Protein 9BGY (pdb70)

Sequence (389 aa):
MSLYHKILIGFVLGVIVGLIFGDKAEFIKPLGDIFLRLLKMIVVPLVFSTIVTGIASMGDVKKLGRIGAKTLIYYMITTTLAVTIGLILANIFKPGKGLSLGEIHEVAHPNAPSFTETLLNMIPTNPFEAMAEGNMLQIIVFAIFFGIALALMGEKAEPVKKFFDSASEVMFKITDIVMKFAPYGVFALMAWTVGKYGLDVLAPLGKLILTVYLGCIIHILIVYTLLLRFLCKINPLRFFKKIKEAMLVAFSTCSSAATLPVTMRVAEELGVPESIASFTLPLGATINMDGTALYQGVAAIFVAQAYGVELTLGQQLTIVLTAVLASIGTAGVPGAGLVMLTMVLTSVGLPLEGIALIAGIDRILDMARTTVNVTGDLVATAIVARTEN

Solvent-accessible surface area: 17188 Å² total; per-residue (Å²): 152,61,52,43,93,91,0,74,75,5,35,70,87,0,37,76,41,1,111,121,111,21,107,161,2,76,145,37,58,76,60,1,44,88,0,34,176,55,0,96,114,0,10,27,54,0,3,18,6,2,1,0,13,4,1,12,86,33,47,60,55,166,60,13,41,122,0,12,53,60,0,89,95,16,5,125,86,0,24,82,67,0,8,62,22,0,15,86,10,0,57,117,66,78,3,0,150,66,54,86,77,30,130,120,117,175,30,70,129,12,92,39,58,59,106,80,86,21,74,108,87,50,103,21,138,62,33,158,90,2,57,93,127,27,66,34,14,31,1,2,25,59,0,35,136,56,0,51,41,5,14,118,118,27,141,180,0,46,91,50,46,129,142,35,72,63,26,5,108,80,22,40,120,50,5,61,106,13,6,154,53,0,16,125,0,0,49,0,3,8,0,36,4,30,9,85,29,22,140,122,80,26,72,96,10,30,106,1,22,90,1,3,62,57,0,6,88,52,0,12,92,83,6,0,29,86,27,0,112,115,94,9,125,65,78,19,120,139,3,34,120,87,0,82,21,0,46,25,1,0,49,0,2,16,20,17,24,0,0,3,1,0,4,15,68,1,0,126,102,49,59,19,47,114,24,1,7,4,7,0,1,1,14,1,10,6,31,6,4,0,0,3,0,1,2,0,0,0,0,0,4,1,0,2,28,1,6,34,13,140,21,83,133,39,63,19,62,35,3,0,77,44,0,10,51,8,0,43,22,61,23,37,87,100,21,14,3,24,98,38,0,29,64,0,1,60,35,4,57,9,64,89,122,0,4,61,63,0,46,45,6,21,30,24,0,16,3,6,19,6,14,0,15,1,0,0,4,1,0,0,2,14,11,2,5,109,73,39,135

Structure (mmCIF, N/CA/C/O backbone):
data_9BGY
#
_entry.id   9BGY
#
_cell.length_a   1.00
_cell.length_b   1.00
_cell.length_c   1.00
_cell.angle_alpha   90.00
_cell.angle_beta   90.00
_cell.angle_gamma   90.00
#
_symmetry.space_group_name_H-M   'P 1'
#
loop_
_atom_site.group_PDB
_atom_site.id
_atom_site.type_symbol
_atom_site.label_atom_id
_atom_site.label_alt_id
_atom_site.label_comp_id
_atom_site.label_asym_id
_atom_site.label_entity_id
_atom_site.label_seq_id
_atom_site.pdbx_PDB_ins_code
_atom_site.Cartn_x
_atom_site.Cartn_y
_atom_site.Cartn_z
_atom_site.occupancy
_atom_site.B_iso_or_equiv
_atom_site.auth_seq_id
_atom_site.auth_comp_id
_atom_site.auth_asym_id
_atom_site.auth_atom_id
_atom_site.pdbx_PDB_model_num
ATOM 1 N N . MET A 1 1 ? 123.443 176.737 133.727 1.00 116.90 1 MET A N 1
ATOM 2 C CA . MET A 1 1 ? 124.152 177.391 134.863 1.00 115.14 1 MET A CA 1
ATOM 3 C C . MET A 1 1 ? 125.462 176.665 135.149 1.00 116.97 1 MET A C 1
ATOM 4 O O . MET A 1 1 ? 125.484 175.446 135.315 1.00 117.58 1 MET A O 1
ATOM 9 N N . SER A 1 2 ? 126.553 177.423 135.207 1.00 106.20 2 SER A N 1
ATOM 10 C CA . SER A 1 2 ? 127.870 176.834 135.382 1.00 100.47 2 SER A CA 1
ATOM 11 C C . SER A 1 2 ? 127.998 176.194 136.761 1.00 102.03 2 SER A C 1
ATOM 12 O O . SER A 1 2 ? 127.298 176.551 137.712 1.00 104.41 2 SER A O 1
ATOM 15 N N . LEU A 1 3 ? 128.914 175.228 136.858 1.00 96.63 3 LEU A N 1
ATOM 16 C CA . LEU A 1 3 ? 129.137 174.550 138.130 1.00 98.37 3 LEU A CA 1
ATOM 17 C C . LEU A 1 3 ? 129.542 175.531 139.219 1.00 93.81 3 LEU A C 1
ATOM 18 O O . LEU A 1 3 ? 129.178 175.348 140.386 1.00 96.26 3 LEU A O 1
ATOM 23 N N . TYR A 1 4 ? 130.294 176.573 138.864 1.00 90.09 4 TYR A N 1
ATOM 24 C CA . TYR A 1 4 ? 130.691 177.559 139.861 1.00 90.20 4 TYR A CA 1
ATOM 25 C C . TYR A 1 4 ? 129.476 178.229 140.481 1.00 93.43 4 TYR A C 1
ATOM 26 O O . TYR A 1 4 ? 129.427 178.441 141.697 1.00 101.93 4 TYR A O 1
ATOM 35 N N . HIS A 1 5 ? 128.484 178.577 139.661 1.00 91.09 5 HIS A N 1
ATOM 36 C CA . HIS A 1 5 ? 127.292 179.227 140.191 1.00 93.08 5 HIS A CA 1
ATOM 37 C C . HIS A 1 5 ? 126.480 178.273 141.057 1.00 95.64 5 HIS A C 1
ATOM 38 O O . HIS A 1 5 ? 125.904 178.685 142.068 1.00 94.91 5 HIS A O 1
ATOM 45 N N . LYS A 1 6 ? 126.423 176.993 140.683 1.00 97.53 6 LYS A N 1
ATOM 46 C CA . LYS A 1 6 ? 125.755 176.016 141.536 1.00 94.80 6 LYS A CA 1
ATOM 47 C C . LYS A 1 6 ? 126.451 175.907 142.886 1.00 92.00 6 LYS A C 1
ATOM 48 O O . LYS A 1 6 ? 125.793 175.855 143.933 1.00 98.16 6 LYS A O 1
ATOM 54 N N . ILE A 1 7 ? 127.785 175.875 142.883 1.00 85.57 7 ILE A N 1
ATOM 55 C CA . ILE A 1 7 ? 128.527 175.794 144.138 1.00 85.53 7 ILE A CA 1
ATOM 56 C C . ILE A 1 7 ? 128.298 177.046 144.970 1.00 86.12 7 ILE A C 1
ATOM 57 O O . ILE A 1 7 ? 128.168 176.976 146.195 1.00 92.41 7 ILE A O 1
ATOM 62 N N . LEU A 1 8 ? 128.259 178.212 144.325 1.00 76.44 8 LEU A N 1
ATOM 63 C CA . LEU A 1 8 ? 128.015 179.452 145.056 1.00 75.74 8 LEU A CA 1
ATOM 64 C C . LEU A 1 8 ? 126.618 179.470 145.665 1.00 83.23 8 LEU A C 1
ATOM 65 O O . LEU A 1 8 ? 126.434 179.918 146.804 1.00 88.50 8 LEU A O 1
ATOM 70 N N . ILE A 1 9 ? 125.619 179.001 144.916 1.00 80.15 9 ILE A N 1
ATOM 71 C CA . ILE A 1 9 ? 124.261 178.933 145.445 1.00 72.71 9 ILE A CA 1
ATOM 72 C C . ILE A 1 9 ? 124.216 178.002 146.646 1.00 76.55 9 ILE A C 1
ATOM 73 O O . ILE A 1 9 ? 123.624 178.322 147.683 1.00 88.36 9 ILE A O 1
ATOM 78 N N . GLY A 1 10 ? 124.835 176.828 146.521 1.00 79.08 10 GLY A N 1
ATOM 79 C CA . GLY A 1 10 ? 124.889 175.918 147.651 1.00 76.70 10 GLY A CA 1
ATOM 80 C C . GLY A 1 10 ? 125.580 176.536 148.849 1.00 81.54 10 GLY A C 1
ATOM 81 O O . GLY A 1 10 ? 125.127 176.391 149.983 1.00 88.31 10 GLY A O 1
ATOM 82 N N . PHE A 1 11 ? 126.678 177.251 148.608 1.00 81.97 11 PHE A N 1
ATOM 83 C CA . PHE A 1 11 ? 127.422 177.887 149.688 1.00 78.25 11 PHE A CA 1
ATOM 84 C C . PHE A 1 11 ? 126.555 178.894 150.430 1.00 80.11 11 PHE A C 1
ATOM 85 O O . PHE A 1 11 ? 126.460 178.864 151.663 1.00 87.16 11 PHE A O 1
ATOM 93 N N . VAL A 1 12 ? 125.905 179.794 149.691 1.00 82.22 12 VAL A N 1
ATOM 94 C CA . VAL A 1 12 ? 125.128 180.844 150.341 1.00 83.01 12 VAL A CA 1
ATOM 95 C C . VAL A 1 12 ? 123.905 180.255 151.036 1.00 82.62 12 VAL A C 1
ATOM 96 O O . VAL A 1 12 ? 123.548 180.670 152.147 1.00 91.67 12 VAL A O 1
ATOM 100 N N . LEU A 1 13 ? 123.246 179.277 150.408 1.00 78.89 13 LEU A N 1
ATOM 101 C CA . LEU A 1 13 ? 122.095 178.649 151.048 1.00 80.51 13 LEU A CA 1
ATOM 102 C C . LEU A 1 13 ? 122.507 177.916 152.316 1.00 87.47 13 LEU A C 1
ATOM 103 O O . LEU A 1 13 ? 121.795 177.961 153.325 1.00 94.23 13 LEU A O 1
ATOM 108 N N . GLY A 1 14 ? 123.648 177.228 152.286 1.00 83.47 14 GLY A N 1
ATOM 109 C CA . GLY A 1 14 ? 124.128 176.567 153.484 1.00 82.47 14 GLY A CA 1
ATOM 110 C C . GLY A 1 14 ? 124.452 177.548 154.589 1.00 83.19 14 GLY A C 1
ATOM 111 O O . GLY A 1 14 ? 124.149 177.303 155.757 1.00 89.93 14 GLY A O 1
ATOM 112 N N . VAL A 1 15 ? 125.072 178.676 154.239 1.00 84.30 15 VAL A N 1
ATOM 113 C CA . VAL A 1 15 ? 125.365 179.691 155.246 1.00 80.51 15 VAL A CA 1
ATOM 114 C C . VAL A 1 15 ? 124.073 180.205 155.866 1.00 84.66 15 VAL A C 1
ATOM 115 O O . VAL A 1 15 ? 123.971 180.359 157.090 1.00 88.65 15 VAL A O 1
ATOM 119 N N . ILE A 1 16 ? 123.066 180.478 155.035 1.00 89.59 16 ILE A N 1
ATOM 120 C CA . ILE A 1 16 ? 121.795 180.981 155.551 1.00 84.12 16 ILE A CA 1
ATOM 121 C C . ILE A 1 16 ? 121.142 179.949 156.463 1.00 88.86 16 ILE A C 1
ATOM 122 O O . ILE A 1 16 ? 120.624 180.283 157.537 1.00 96.88 16 ILE A O 1
ATOM 127 N N . VAL A 1 17 ? 121.140 178.683 156.045 1.00 81.68 17 VAL A N 1
ATOM 128 C CA . VAL A 1 17 ? 120.510 177.640 156.846 1.00 84.04 17 VAL A CA 1
ATOM 129 C C . VAL A 1 17 ? 121.242 177.473 158.170 1.00 84.25 17 VAL A C 1
ATOM 130 O O . VAL A 1 17 ? 120.619 177.257 159.215 1.00 90.47 17 VAL A O 1
ATOM 134 N N . GLY A 1 18 ? 122.572 177.551 158.150 1.00 86.19 18 GLY A N 1
ATOM 135 C CA . GLY A 1 18 ? 123.321 177.476 159.391 1.00 89.81 18 GLY A CA 1
ATOM 136 C C . GLY A 1 18 ? 123.020 178.639 160.314 1.00 91.75 18 GLY A C 1
ATOM 137 O O . GLY A 1 18 ? 122.901 178.467 161.529 1.00 97.21 18 GLY A O 1
ATOM 138 N N . LEU A 1 19 ? 122.894 179.842 159.751 1.00 88.00 19 LEU A N 1
ATOM 139 C CA . LEU A 1 19 ? 122.548 181.000 160.567 1.00 87.56 19 LEU A CA 1
ATOM 140 C C . LEU A 1 19 ? 121.176 180.832 161.204 1.00 90.36 19 LEU A C 1
ATOM 141 O O . LEU A 1 19 ? 120.989 181.146 162.385 1.00 92.74 19 LEU A O 1
ATOM 146 N N . ILE A 1 20 ? 120.203 180.335 160.441 1.00 89.33 20 ILE A N 1
ATOM 147 C CA . ILE A 1 20 ? 118.839 180.243 160.957 1.00 90.68 20 ILE A CA 1
ATOM 148 C C . ILE A 1 20 ? 118.719 179.094 161.952 1.00 93.92 20 ILE A C 1
ATOM 149 O O . ILE A 1 20 ? 118.406 179.302 163.130 1.00 97.17 20 ILE A O 1
ATOM 154 N N . PHE A 1 21 ? 118.969 177.868 161.498 1.00 102.60 21 PHE A N 1
ATOM 155 C CA . PHE A 1 21 ? 118.726 176.683 162.312 1.00 105.16 21 PHE A CA 1
ATOM 156 C C . PHE A 1 21 ? 119.787 176.454 163.379 1.00 106.13 21 PHE A C 1
ATOM 157 O O . PHE A 1 21 ? 119.538 175.699 164.326 1.00 103.20 21 PHE A O 1
ATOM 165 N N . GLY A 1 22 ? 120.952 177.078 163.253 1.00 109.65 22 GLY A N 1
ATOM 166 C CA . GLY A 1 22 ? 121.958 176.957 164.295 1.00 108.54 22 GLY A CA 1
ATOM 167 C C . GLY A 1 22 ? 122.369 175.516 164.521 1.00 110.89 22 GLY A C 1
ATOM 168 O O . GLY A 1 22 ? 122.645 174.766 163.578 1.00 114.53 22 GLY A O 1
ATOM 169 N N . ASP A 1 23 ? 122.405 175.117 165.795 1.00 118.19 23 ASP A N 1
ATOM 170 C CA . ASP A 1 23 ? 122.934 173.805 166.152 1.00 119.60 23 ASP A CA 1
ATOM 171 C C . ASP A 1 23 ? 122.134 172.674 165.520 1.00 119.46 23 ASP A C 1
ATOM 172 O O . ASP A 1 23 ? 122.660 171.570 165.341 1.00 116.76 23 ASP A O 1
ATOM 177 N N . LYS A 1 24 ? 120.870 172.921 165.175 1.00 117.87 24 LYS A N 1
ATOM 178 C CA . LYS A 1 24 ? 120.040 171.874 164.592 1.00 118.67 24 LYS A CA 1
ATOM 179 C C . LYS A 1 24 ? 120.517 171.449 163.211 1.00 119.22 24 LYS A C 1
ATOM 180 O O . LYS A 1 24 ? 120.043 170.430 162.699 1.00 121.53 24 LYS A O 1
ATOM 186 N N . ALA A 1 25 ? 121.436 172.198 162.599 1.00 107.43 25 ALA A N 1
ATOM 187 C CA . ALA A 1 25 ? 121.982 171.827 161.300 1.00 105.22 25 ALA A CA 1
ATOM 188 C C . ALA A 1 25 ? 122.948 170.653 161.382 1.00 102.02 25 ALA A C 1
ATOM 189 O O . ALA A 1 25 ? 123.383 170.160 160.337 1.00 101.40 25 ALA A O 1
ATOM 191 N N . GLU A 1 26 ? 123.297 170.199 162.588 1.00 102.82 26 GLU A N 1
ATOM 192 C CA . GLU A 1 26 ? 124.221 169.078 162.718 1.00 103.65 26 GLU A CA 1
ATOM 193 C C . GLU A 1 26 ? 123.712 167.842 161.988 1.00 104.92 26 GLU A C 1
ATOM 194 O O . GLU A 1 26 ? 124.512 167.014 161.539 1.00 102.02 26 GLU A O 1
ATOM 200 N N . PHE A 1 27 ? 122.392 167.694 161.860 1.00 101.30 27 PHE A N 1
ATOM 201 C CA . PHE A 1 27 ? 121.842 166.505 161.221 1.00 97.91 27 PHE A CA 1
ATOM 202 C C . PHE A 1 27 ? 122.203 166.426 159.744 1.00 95.08 27 PHE A C 1
ATOM 203 O O . PHE A 1 27 ? 122.121 165.342 159.159 1.00 97.37 27 PHE A O 1
ATOM 211 N N . ILE A 1 28 ? 122.593 167.547 159.124 1.00 89.64 28 ILE A N 1
ATOM 212 C CA . ILE A 1 28 ? 122.957 167.547 157.711 1.00 90.99 28 ILE A CA 1
ATOM 213 C C . ILE A 1 28 ? 124.442 167.300 157.494 1.00 94.86 28 ILE A C 1
ATOM 214 O O . ILE A 1 28 ? 124.885 167.228 156.340 1.00 93.81 28 ILE A O 1
ATOM 219 N N . LYS A 1 29 ? 125.226 167.171 158.562 1.00 94.85 29 LYS A N 1
ATOM 220 C CA . LYS A 1 29 ? 126.656 166.934 158.397 1.00 81.88 29 LYS A CA 1
ATOM 221 C C . LYS A 1 29 ? 126.958 165.715 157.538 1.00 81.99 29 LYS A C 1
ATOM 222 O O . LYS A 1 29 ? 127.860 165.806 156.688 1.00 93.13 29 LYS A O 1
ATOM 228 N N . PRO A 1 30 ? 126.277 164.576 157.690 1.00 79.47 30 PRO A N 1
ATOM 229 C CA . PRO A 1 30 ? 126.651 163.399 156.891 1.00 80.42 30 PRO A CA 1
ATOM 230 C C . PRO A 1 30 ? 126.662 163.664 155.398 1.00 87.79 30 PRO A C 1
ATOM 231 O O . PRO A 1 30 ? 127.495 163.092 154.684 1.00 92.30 30 PRO A O 1
ATOM 235 N N . LEU A 1 31 ? 125.762 164.513 154.901 1.00 85.89 31 LEU A N 1
ATOM 236 C CA . LEU A 1 31 ? 125.751 164.829 153.479 1.00 80.33 31 LEU A CA 1
ATOM 237 C C . LEU A 1 31 ? 127.028 165.529 153.038 1.00 81.71 31 LEU A C 1
ATOM 238 O O . LEU A 1 31 ? 127.394 165.439 151.862 1.00 84.74 31 LEU A O 1
ATOM 243 N N . GLY A 1 32 ? 127.710 166.221 153.945 1.00 80.09 32 GLY A N 1
ATOM 244 C CA . GLY A 1 32 ? 128.965 166.867 153.617 1.00 71.41 32 GLY A CA 1
ATOM 245 C C . GLY A 1 32 ? 130.146 165.945 153.828 1.00 78.85 32 GLY A C 1
ATOM 246 O O . GLY A 1 32 ? 131.113 165.965 153.060 1.00 88.70 32 GLY A O 1
ATOM 247 N N . ASP A 1 33 ? 130.076 165.127 154.880 1.00 82.01 33 ASP A N 1
ATOM 248 C CA . ASP A 1 33 ? 131.115 164.130 155.100 1.00 74.96 33 ASP A CA 1
ATOM 249 C C . ASP A 1 33 ? 131.216 163.184 153.913 1.00 81.60 33 ASP A C 1
ATOM 250 O O . ASP A 1 33 ? 132.311 162.736 153.560 1.00 87.34 33 ASP A O 1
ATOM 255 N N . ILE A 1 34 ? 130.084 162.872 153.279 1.00 75.39 34 ILE A N 1
ATOM 256 C CA . ILE A 1 34 ? 130.115 162.039 152.081 1.00 74.41 34 ILE A CA 1
ATOM 257 C C . ILE A 1 34 ? 130.898 162.736 150.977 1.00 75.65 34 ILE A C 1
ATOM 258 O O . ILE A 1 34 ? 131.710 162.114 150.281 1.00 87.73 34 ILE A O 1
ATOM 263 N N . PHE A 1 35 ? 130.661 164.035 150.794 1.00 71.86 35 PHE A N 1
ATOM 264 C CA . PHE A 1 35 ? 131.389 164.783 149.775 1.00 74.71 35 PHE A CA 1
ATOM 265 C C . PHE A 1 35 ? 132.884 164.784 150.062 1.00 75.22 35 PHE A C 1
ATOM 266 O O . PHE A 1 35 ? 133.702 164.583 149.155 1.00 81.27 35 PHE A O 1
ATOM 274 N N . LEU A 1 36 ? 133.263 165.000 151.322 1.00 76.42 36 LEU A N 1
ATOM 275 C CA . LEU A 1 36 ? 134.678 164.989 151.675 1.00 70.79 36 LEU A CA 1
ATOM 276 C C . LEU A 1 36 ? 135.295 163.618 151.436 1.00 77.17 36 LEU A C 1
ATOM 277 O O . LEU A 1 36 ? 136.412 163.514 150.918 1.00 84.90 36 LEU A O 1
ATOM 282 N N . ARG A 1 37 ? 134.584 162.552 151.808 1.00 72.80 37 ARG A N 1
ATOM 283 C CA . ARG A 1 37 ? 135.097 161.206 151.576 1.00 62.91 37 ARG A CA 1
ATOM 284 C C . ARG A 1 37 ? 135.300 160.951 150.091 1.00 64.30 37 ARG A C 1
ATOM 285 O O . ARG A 1 37 ? 136.316 160.376 149.684 1.00 72.44 37 ARG A O 1
ATOM 293 N N . LEU A 1 38 ? 134.341 161.369 149.263 1.00 72.13 38 LEU A N 1
ATOM 294 C CA . LEU A 1 38 ? 134.472 161.162 147.825 1.00 66.86 38 LEU A CA 1
ATOM 295 C C . LEU A 1 38 ? 135.649 161.944 147.260 1.00 72.51 38 LEU A C 1
ATOM 296 O O . LEU A 1 38 ? 136.410 161.423 146.437 1.00 84.99 38 LEU A O 1
ATOM 301 N N . LEU A 1 39 ? 135.817 163.198 147.683 1.00 79.97 39 LEU A N 1
ATOM 302 C CA . LEU A 1 39 ? 136.935 163.992 147.181 1.00 81.70 39 LEU A CA 1
ATOM 303 C C . LEU A 1 39 ? 138.269 163.399 147.614 1.00 82.59 39 LEU A C 1
ATOM 304 O O . LEU A 1 39 ? 139.190 163.252 146.803 1.00 80.68 39 LEU A O 1
ATOM 309 N N . LYS A 1 40 ? 138.393 163.053 148.897 1.00 81.99 40 LYS A N 1
ATOM 310 C CA . LYS A 1 40 ? 139.651 162.508 149.393 1.00 79.22 40 LYS A CA 1
ATOM 311 C C . LYS A 1 40 ? 139.955 161.150 148.777 1.00 80.43 40 LYS A C 1
ATOM 312 O O . LYS A 1 40 ? 141.113 160.718 148.768 1.00 88.70 40 LYS A O 1
ATOM 318 N N . MET A 1 41 ? 138.935 160.465 148.260 1.00 76.41 41 MET A N 1
ATOM 319 C CA . MET A 1 41 ? 139.134 159.142 147.684 1.00 65.29 41 MET A CA 1
ATOM 320 C C . MET A 1 41 ? 139.963 159.185 146.408 1.00 66.69 41 MET A C 1
ATOM 321 O O . MET A 1 41 ? 140.485 158.149 145.986 1.00 78.42 41 MET A O 1
ATOM 326 N N . ILE A 1 42 ? 140.108 160.358 145.794 1.00 70.47 42 ILE A N 1
ATOM 327 C CA . ILE A 1 42 ? 140.765 160.473 144.497 1.00 74.31 42 ILE A CA 1
ATOM 328 C C . ILE A 1 42 ? 142.194 161.000 144.591 1.00 71.89 42 ILE A C 1
ATOM 329 O O . ILE A 1 42 ? 142.951 160.875 143.617 1.00 72.98 42 ILE A O 1
ATOM 334 N N . VAL A 1 43 ? 142.595 161.559 145.734 1.00 75.70 43 VAL A N 1
ATOM 335 C CA . VAL A 1 43 ? 143.821 162.353 145.785 1.00 75.65 43 VAL A CA 1
ATOM 336 C C . VAL A 1 43 ? 145.042 161.496 145.466 1.00 82.50 43 VAL A C 1
ATOM 337 O O . VAL A 1 43 ? 145.925 161.911 144.710 1.00 90.73 43 VAL A O 1
ATOM 341 N N . VAL A 1 44 ? 145.117 160.296 146.030 1.00 77.09 44 VAL A N 1
ATOM 342 C CA . VAL A 1 44 ? 146.335 159.491 145.932 1.00 72.24 44 VAL A CA 1
ATOM 343 C C . VAL A 1 44 ? 146.538 158.996 144.503 1.00 75.97 44 VAL A C 1
ATOM 344 O O . VAL A 1 44 ? 147.578 159.297 143.889 1.00 86.67 44 VAL A O 1
ATOM 348 N N . PRO A 1 45 ? 145.617 158.199 143.949 1.00 69.81 45 PRO A N 1
ATOM 349 C CA . PRO A 1 45 ? 145.816 157.736 142.567 1.00 67.25 45 PRO A CA 1
ATOM 350 C C . PRO A 1 45 ? 145.915 158.875 141.573 1.00 69.87 45 PRO A C 1
ATOM 351 O O . PRO A 1 45 ? 146.736 158.819 140.649 1.00 74.89 45 PRO A O 1
ATOM 355 N N . LEU A 1 46 ? 145.105 159.920 141.746 1.00 71.16 46 LEU A N 1
ATOM 356 C CA . LEU A 1 46 ? 145.167 161.055 140.835 1.00 63.67 46 LEU A CA 1
ATOM 357 C C . LEU A 1 46 ? 146.538 161.707 140.881 1.00 67.87 46 LEU A C 1
ATOM 358 O O . LEU A 1 46 ? 147.137 161.993 139.841 1.00 80.22 46 LEU A O 1
ATOM 363 N N . VAL A 1 47 ? 147.058 161.939 142.086 1.00 62.45 47 VAL A N 1
ATOM 364 C CA . VAL A 1 47 ? 148.350 162.598 142.225 1.00 62.65 47 VAL A CA 1
ATOM 365 C C . VAL A 1 47 ? 149.440 161.758 141.579 1.00 70.05 47 VAL A C 1
ATOM 366 O O . VAL A 1 47 ? 150.246 162.259 140.787 1.00 77.33 47 VAL A O 1
ATOM 370 N N . PHE A 1 48 ? 149.475 160.463 141.897 1.00 66.10 48 PHE A N 1
ATOM 371 C CA . PHE A 1 48 ? 150.526 159.613 141.347 1.00 60.75 48 PHE A CA 1
ATOM 372 C C . PHE A 1 48 ? 150.457 159.581 139.825 1.00 64.64 48 PHE A C 1
ATOM 373 O O . PHE A 1 48 ? 151.459 159.822 139.135 1.00 77.06 48 PHE A O 1
ATOM 381 N N . SER A 1 49 ? 149.272 159.289 139.284 1.00 67.27 49 SER A N 1
ATOM 382 C CA . SER A 1 49 ? 149.128 159.161 137.840 1.00 63.99 49 SER A CA 1
ATOM 383 C C . SER A 1 49 ? 149.478 160.465 137.144 1.00 68.60 49 SER A C 1
ATOM 384 O O . SER A 1 49 ? 150.196 160.475 136.138 1.00 72.71 49 SER A O 1
ATOM 387 N N . THR A 1 50 ? 148.983 161.586 137.670 1.00 72.69 50 THR A N 1
ATOM 388 C CA . THR A 1 50 ? 149.204 162.858 137.004 1.00 67.48 50 THR A CA 1
ATOM 389 C C . THR A 1 50 ? 150.668 163.259 137.062 1.00 71.77 50 THR A C 1
ATOM 390 O O . THR A 1 50 ? 151.210 163.770 136.080 1.00 81.24 50 THR A O 1
ATOM 394 N N . ILE A 1 51 ? 151.336 163.029 138.195 1.00 63.50 51 ILE A N 1
ATOM 395 C CA . ILE A 1 51 ? 152.749 163.384 138.287 1.00 65.47 51 ILE A CA 1
ATOM 396 C C . ILE A 1 51 ? 153.568 162.556 137.307 1.00 65.47 51 ILE A C 1
ATOM 397 O O . ILE A 1 51 ? 154.423 163.085 136.584 1.00 67.49 51 ILE A O 1
ATOM 402 N N . VAL A 1 52 ? 153.331 161.242 137.269 1.00 65.22 52 VAL A N 1
ATOM 403 C CA . VAL A 1 52 ? 154.120 160.402 136.370 1.00 58.18 52 VAL A CA 1
ATOM 404 C C . VAL A 1 52 ? 153.866 160.798 134.920 1.00 69.39 52 VAL A C 1
ATOM 405 O O . VAL A 1 52 ? 154.802 160.912 134.120 1.00 78.45 52 VAL A O 1
ATOM 409 N N . THR A 1 53 ? 152.601 161.033 134.561 1.00 69.77 53 THR A N 1
ATOM 410 C CA . THR A 1 53 ? 152.287 161.418 133.188 1.00 69.45 53 THR A CA 1
ATOM 411 C C . THR A 1 53 ? 152.916 162.761 132.836 1.00 79.10 53 THR A C 1
ATOM 412 O O . THR A 1 53 ? 153.441 162.942 131.732 1.00 85.65 53 THR A O 1
ATOM 416 N N . GLY A 1 54 ? 152.865 163.720 133.760 1.00 69.59 54 GLY A N 1
ATOM 417 C CA . GLY A 1 54 ? 153.440 165.024 133.484 1.00 70.20 54 GLY A CA 1
ATOM 418 C C . GLY A 1 54 ? 154.938 164.961 133.279 1.00 71.14 54 GLY A C 1
ATOM 419 O O . GLY A 1 54 ? 155.478 165.575 132.357 1.00 81.33 54 GLY A O 1
ATOM 420 N N . ILE A 1 55 ? 155.635 164.213 134.136 1.00 61.66 55 ILE A N 1
ATOM 421 C CA . ILE A 1 55 ? 157.084 164.107 133.988 1.00 60.00 55 ILE A CA 1
ATOM 422 C C . ILE A 1 55 ? 157.431 163.352 132.712 1.00 63.58 55 ILE A C 1
ATOM 423 O O . ILE A 1 55 ? 158.414 163.671 132.034 1.00 68.45 55 ILE A O 1
ATOM 428 N N . ALA A 1 56 ? 156.639 162.333 132.367 1.00 65.15 56 ALA A N 1
ATOM 429 C CA . ALA A 1 56 ? 156.900 161.584 131.144 1.00 66.18 56 ALA A CA 1
ATOM 430 C C . ALA A 1 56 ? 156.700 162.451 129.908 1.00 75.17 56 ALA A C 1
ATOM 431 O O . ALA A 1 56 ? 157.481 162.375 128.953 1.00 79.97 56 ALA A O 1
ATOM 433 N N . SER A 1 57 ? 155.655 163.280 129.905 1.00 81.20 57 SER A N 1
ATOM 434 C CA . SER A 1 57 ? 155.321 164.064 128.724 1.00 83.14 57 SER A CA 1
ATOM 435 C C . SER A 1 57 ? 156.346 165.146 128.417 1.00 80.60 57 SER A C 1
ATOM 436 O O . SER A 1 57 ? 156.465 165.543 127.254 1.00 82.89 57 SER A O 1
ATOM 439 N N . MET A 1 58 ? 157.083 165.632 129.415 1.00 79.84 58 MET A N 1
ATOM 440 C CA . MET A 1 58 ? 158.093 166.649 129.152 1.00 86.82 58 MET A CA 1
ATOM 441 C C . MET A 1 58 ? 159.248 166.079 128.336 1.00 91.45 58 MET A C 1
ATOM 442 O O . MET A 1 58 ? 159.726 166.717 127.392 1.00 94.77 58 MET A O 1
ATOM 447 N N . GLY A 1 59 ? 159.709 164.881 128.688 1.00 84.97 59 GLY A N 1
ATOM 448 C CA . GLY A 1 59 ? 160.726 164.194 127.926 1.00 85.07 59 GLY A CA 1
ATOM 449 C C . GLY A 1 59 ? 162.152 164.548 128.284 1.00 97.02 59 GLY A C 1
ATOM 450 O O . GLY A 1 59 ? 163.077 163.907 127.769 1.00 98.62 59 GLY A O 1
ATOM 451 N N . ASP A 1 60 ? 162.366 165.541 129.144 1.00 99.78 60 ASP A N 1
ATOM 452 C CA . ASP A 1 60 ? 163.705 165.924 129.565 1.00 98.53 60 ASP A CA 1
ATOM 453 C C . ASP A 1 60 ? 163.707 166.166 131.065 1.00 96.03 60 ASP A C 1
ATOM 454 O O . ASP A 1 60 ? 162.736 166.688 131.619 1.00 93.87 60 ASP A O 1
ATOM 459 N N . VAL A 1 61 ? 164.804 165.781 131.716 1.00 94.28 61 VAL A N 1
ATOM 460 C CA . VAL A 1 61 ? 164.906 165.931 133.162 1.00 91.41 61 VAL A CA 1
ATOM 461 C C . VAL A 1 61 ? 165.527 167.261 133.573 1.00 95.84 61 VAL A C 1
ATOM 462 O O . VAL A 1 61 ? 165.347 167.686 134.721 1.00 102.67 61 VAL A O 1
ATOM 466 N N . LYS A 1 62 ? 166.256 167.928 132.676 1.00 89.19 62 LYS A N 1
ATOM 467 C CA . LYS A 1 62 ? 166.789 169.245 133.006 1.00 89.50 62 LYS A CA 1
ATOM 468 C C . LYS A 1 62 ? 165.664 170.240 133.253 1.00 89.93 62 LYS A C 1
ATOM 469 O O . LYS A 1 62 ? 165.721 171.036 134.198 1.00 91.30 62 LYS A O 1
ATOM 475 N N . LYS A 1 63 ? 164.632 170.210 132.409 1.00 89.22 63 LYS A N 1
ATOM 476 C CA . LYS A 1 63 ? 163.489 171.093 132.606 1.00 86.86 63 LYS A CA 1
ATOM 477 C C . LYS A 1 63 ? 162.794 170.788 133.925 1.00 91.44 63 LYS A C 1
ATOM 478 O O . LYS A 1 63 ? 162.377 171.700 134.648 1.00 99.35 63 LYS A O 1
ATOM 484 N N . LEU A 1 64 ? 162.655 169.502 134.253 1.00 83.33 64 LEU A N 1
ATOM 485 C CA . LEU A 1 64 ? 162.037 169.131 135.520 1.00 79.08 64 LEU A CA 1
ATOM 486 C C . LEU A 1 64 ? 162.862 169.636 136.694 1.00 77.63 64 LEU A C 1
ATOM 487 O O . LEU A 1 64 ? 162.310 170.116 137.688 1.00 83.00 64 LEU A O 1
ATOM 492 N N . GLY A 1 65 ? 164.188 169.530 136.601 1.00 75.10 65 GLY A N 1
ATOM 493 C CA . GLY A 1 65 ? 165.033 170.039 137.668 1.00 78.38 65 GLY A CA 1
ATOM 494 C C . GLY A 1 65 ? 164.902 171.539 137.835 1.00 81.94 65 GLY A C 1
ATOM 495 O O . GLY A 1 65 ? 164.823 172.049 138.956 1.00 88.02 65 GLY A O 1
ATOM 496 N N . ARG A 1 66 ? 164.879 172.268 136.718 1.00 86.33 66 ARG A N 1
ATOM 497 C CA . ARG A 1 66 ? 164.678 173.711 136.785 1.00 79.84 66 ARG A CA 1
ATOM 498 C C . ARG A 1 66 ? 163.350 174.041 137.450 1.00 84.26 66 ARG A C 1
ATOM 499 O O . ARG A 1 66 ? 163.275 174.902 138.335 1.00 91.30 66 ARG A O 1
ATOM 507 N N . ILE A 1 67 ? 162.284 173.357 137.028 1.00 81.16 67 ILE A N 1
ATOM 508 C CA . ILE A 1 67 ? 160.958 173.624 137.577 1.00 78.41 67 ILE A CA 1
ATOM 509 C C . ILE A 1 67 ? 160.943 173.341 139.072 1.00 83.32 67 ILE A C 1
ATOM 510 O O . ILE A 1 67 ? 160.400 174.119 139.863 1.00 96.15 67 ILE A O 1
ATOM 515 N N . GLY A 1 68 ? 161.534 172.219 139.480 1.00 76.25 68 GLY A N 1
ATOM 516 C CA . GLY A 1 68 ? 161.550 171.878 140.891 1.00 80.39 68 GLY A CA 1
ATOM 517 C C . GLY A 1 68 ? 162.319 172.885 141.720 1.00 76.94 68 GLY A C 1
ATOM 518 O O . GLY A 1 68 ? 161.871 173.299 142.792 1.00 79.47 68 GLY A O 1
ATOM 519 N N . ALA A 1 69 ? 163.494 173.293 141.238 1.00 79.40 69 ALA A N 1
ATOM 520 C CA . ALA A 1 69 ? 164.287 174.271 141.973 1.00 82.54 69 ALA A CA 1
ATOM 521 C C . ALA A 1 69 ? 163.532 175.585 142.112 1.00 80.53 69 ALA A C 1
ATOM 522 O O . ALA A 1 69 ? 163.477 176.174 143.199 1.00 83.08 69 ALA A O 1
ATOM 524 N N . LYS A 1 70 ? 162.932 176.055 141.017 1.00 80.87 70 LYS A N 1
ATOM 525 C CA . LYS A 1 70 ? 162.210 177.320 141.067 1.00 79.33 70 LYS A CA 1
ATOM 526 C C . LYS A 1 70 ? 161.003 177.228 141.991 1.00 81.56 70 LYS A C 1
ATOM 527 O O . LYS A 1 70 ? 160.729 178.156 142.760 1.00 87.80 70 LYS A O 1
ATOM 533 N N . THR A 1 71 ? 160.275 176.110 141.941 1.00 85.20 71 THR A N 1
ATOM 534 C CA . THR A 1 71 ? 159.117 175.941 142.811 1.00 85.50 71 THR A CA 1
ATOM 535 C C . THR A 1 71 ? 159.527 175.901 144.277 1.00 89.76 71 THR A C 1
ATOM 536 O O . THR A 1 71 ? 158.873 176.514 145.129 1.00 90.95 71 THR A O 1
ATOM 540 N N . LEU A 1 72 ? 160.606 175.183 144.594 1.00 85.98 72 LEU A N 1
ATOM 541 C CA . LEU A 1 72 ? 161.070 175.130 145.976 1.00 78.89 72 LEU A CA 1
ATOM 542 C C . LEU A 1 72 ? 161.499 176.505 146.464 1.00 90.44 72 LEU A C 1
ATOM 543 O O . LEU A 1 72 ? 161.184 176.898 147.594 1.00 97.40 72 LEU A O 1
ATOM 548 N N . ILE A 1 73 ? 162.223 177.253 145.631 1.00 91.10 73 ILE A N 1
ATOM 549 C CA . ILE A 1 73 ? 162.648 178.591 146.029 1.00 87.84 73 ILE A CA 1
ATOM 550 C C . ILE A 1 73 ? 161.433 179.479 146.258 1.00 88.36 73 ILE A C 1
ATOM 551 O O . ILE A 1 73 ? 161.370 180.240 147.233 1.00 94.66 73 ILE A O 1
ATOM 556 N N . TYR A 1 74 ? 160.447 179.394 145.365 1.00 84.50 74 TYR A N 1
ATOM 557 C CA . TYR A 1 74 ? 159.250 180.211 145.519 1.00 83.12 74 TYR A CA 1
ATOM 558 C C . TYR A 1 74 ? 158.530 179.872 146.816 1.00 83.54 74 TYR A C 1
ATOM 559 O O . TYR A 1 74 ? 158.069 180.765 147.535 1.00 91.98 74 TYR A O 1
ATOM 568 N N . TYR A 1 75 ? 158.400 178.579 147.121 1.00 87.64 75 TYR A N 1
ATOM 569 C CA . TYR A 1 75 ? 157.697 178.190 148.336 1.00 89.00 75 TYR A CA 1
ATOM 570 C C . TYR A 1 75 ? 158.455 178.623 149.579 1.00 87.33 75 TYR A C 1
ATOM 571 O O . TYR A 1 75 ? 157.837 179.052 150.556 1.00 93.19 75 TYR A O 1
ATOM 580 N N . MET A 1 76 ? 159.784 178.531 149.568 1.00 86.78 76 MET A N 1
ATOM 581 C CA . MET A 1 76 ? 160.556 179.029 150.702 1.00 91.50 76 MET A CA 1
ATOM 582 C C . MET A 1 76 ? 160.330 180.524 150.893 1.00 92.86 76 MET A C 1
ATOM 583 O O . MET A 1 76 ? 160.110 180.996 152.017 1.00 93.74 76 MET A O 1
ATOM 588 N N . ILE A 1 77 ? 160.361 181.285 149.798 1.00 88.20 77 ILE A N 1
ATOM 589 C CA . ILE A 1 77 ? 160.180 182.732 149.896 1.00 89.35 77 ILE A CA 1
ATOM 590 C C . ILE A 1 77 ? 158.794 183.058 150.439 1.00 97.24 77 ILE A C 1
ATOM 591 O O . ILE A 1 77 ? 158.638 183.897 151.337 1.00 104.04 77 ILE A O 1
ATOM 596 N N . THR A 1 78 ? 157.763 182.402 149.903 1.00 92.06 78 THR A N 1
ATOM 597 C CA . THR A 1 78 ? 156.405 182.695 150.344 1.00 85.98 78 THR A CA 1
ATOM 598 C C . THR A 1 78 ? 156.173 182.250 151.779 1.00 89.17 78 THR A C 1
ATOM 599 O O . THR A 1 78 ? 155.433 182.909 152.512 1.00 95.6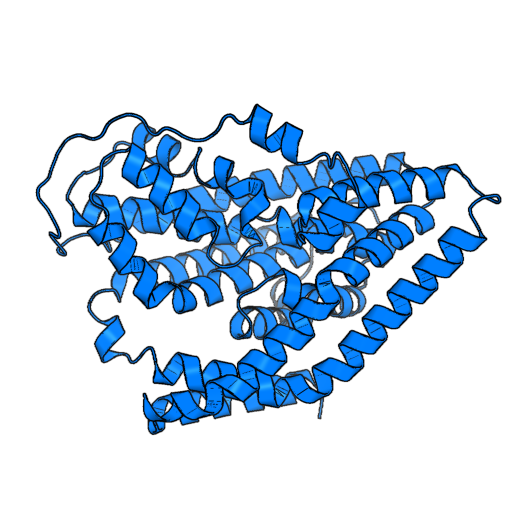7 78 THR A O 1
ATOM 603 N N . THR A 1 79 ? 156.784 181.142 152.200 1.00 93.07 79 THR A N 1
ATOM 604 C CA . THR A 1 79 ? 156.684 180.728 153.594 1.00 91.55 79 THR A CA 1
ATOM 605 C C . THR A 1 79 ? 157.324 181.760 154.510 1.00 90.97 79 THR A C 1
ATOM 606 O O . THR A 1 79 ? 156.780 182.091 155.570 1.00 97.28 79 THR A O 1
ATOM 610 N N . THR A 1 80 ? 158.488 182.282 154.117 1.00 89.04 80 THR A N 1
ATOM 611 C CA . THR A 1 80 ? 159.119 183.326 154.916 1.00 89.13 80 THR A CA 1
ATOM 612 C C . THR A 1 80 ? 158.224 184.554 155.012 1.00 89.29 80 THR A C 1
ATOM 613 O O . THR A 1 80 ? 158.053 185.127 156.095 1.00 95.21 80 THR A O 1
ATOM 617 N N . LEU A 1 81 ? 157.637 184.969 153.889 1.00 85.20 81 LEU A N 1
ATOM 618 C CA . LEU A 1 81 ? 156.764 186.139 153.904 1.00 84.79 81 LEU A CA 1
ATOM 619 C C . LEU A 1 81 ? 155.533 185.894 154.768 1.00 91.11 81 LEU A C 1
ATOM 620 O O . LEU A 1 81 ? 155.086 186.784 155.502 1.00 98.89 81 LEU A O 1
ATOM 625 N N . ALA A 1 82 ? 154.961 184.691 154.686 1.00 94.31 82 ALA A N 1
ATOM 626 C CA . ALA A 1 82 ? 153.796 184.362 155.499 1.00 89.19 82 ALA A CA 1
ATOM 627 C C . ALA A 1 82 ? 154.136 184.385 156.981 1.00 93.24 82 ALA A C 1
ATOM 628 O O . ALA A 1 82 ? 153.358 184.894 157.794 1.00 94.40 82 ALA A O 1
ATOM 630 N N . VAL A 1 83 ? 155.291 183.832 157.354 1.00 97.03 83 VAL A N 1
ATOM 631 C CA . VAL A 1 83 ? 155.712 183.865 158.752 1.00 93.21 83 VAL A CA 1
ATOM 632 C C . VAL A 1 83 ? 155.891 185.305 159.211 1.00 96.80 83 VAL A C 1
ATOM 633 O O . VAL A 1 83 ? 155.480 185.683 160.315 1.00 99.93 83 VAL A O 1
ATOM 637 N N . THR A 1 84 ? 156.517 186.129 158.370 1.00 91.20 84 THR A N 1
ATOM 638 C CA . THR A 1 84 ? 156.710 187.532 158.717 1.00 87.69 84 THR A CA 1
ATOM 639 C C . THR A 1 84 ? 155.375 188.222 158.952 1.00 89.38 84 THR A C 1
ATOM 640 O O . THR A 1 84 ? 155.196 188.936 159.946 1.00 91.56 84 THR A O 1
ATOM 644 N N . ILE A 1 85 ? 154.419 188.015 158.046 1.00 92.82 85 ILE A N 1
ATOM 645 C CA . ILE A 1 85 ? 153.119 188.670 158.170 1.00 90.56 85 ILE A CA 1
ATOM 646 C C . ILE A 1 85 ? 152.402 188.187 159.424 1.00 90.30 85 ILE A C 1
ATOM 647 O O . ILE A 1 85 ? 151.801 188.977 160.164 1.00 96.59 85 ILE A O 1
ATOM 652 N N . GLY A 1 86 ? 152.446 186.879 159.676 1.00 92.05 86 GLY A N 1
ATOM 653 C CA . GLY A 1 86 ? 151.788 186.345 160.855 1.00 96.30 86 GLY A CA 1
ATOM 654 C C . GLY A 1 86 ? 152.360 186.914 162.137 1.00 98.76 86 GLY A C 1
ATOM 655 O O . GLY A 1 86 ? 151.621 187.310 163.039 1.00 94.77 86 GLY A O 1
ATOM 656 N N . LEU A 1 87 ? 153.690 186.964 162.234 1.00 95.56 87 LEU A N 1
ATOM 657 C CA . LEU A 1 87 ? 154.314 187.532 163.424 1.00 91.84 87 LEU A CA 1
ATOM 658 C C . LEU A 1 87 ? 153.964 189.007 163.573 1.00 91.03 87 LEU A C 1
ATOM 659 O O . LEU A 1 87 ? 153.629 189.467 164.672 1.00 95.09 87 LEU A O 1
ATOM 664 N N . ILE A 1 88 ? 154.014 189.760 162.473 1.00 81.29 88 ILE A N 1
ATOM 665 C CA . ILE A 1 88 ? 153.734 191.190 162.544 1.00 83.76 88 ILE A CA 1
ATOM 666 C C . ILE A 1 88 ? 152.316 191.426 163.041 1.00 87.86 88 ILE A C 1
ATOM 667 O O . ILE A 1 88 ? 152.072 192.296 163.883 1.00 94.10 88 ILE A O 1
ATOM 672 N N . LEU A 1 89 ? 151.355 190.659 162.524 1.00 96.65 89 LEU A N 1
ATOM 673 C CA . LEU A 1 89 ? 149.969 190.860 162.932 1.00 92.45 89 LEU A CA 1
ATOM 674 C C . LEU A 1 89 ? 149.738 190.392 164.363 1.00 90.73 89 LEU A C 1
ATOM 675 O O . LEU A 1 89 ? 149.058 191.067 165.144 1.00 94.41 89 LEU A O 1
ATOM 680 N N . ALA A 1 90 ? 150.299 189.238 164.733 1.00 88.28 90 ALA A N 1
ATOM 681 C CA . ALA A 1 90 ? 150.132 188.753 166.096 1.00 90.81 90 ALA A CA 1
ATOM 682 C C . ALA A 1 90 ? 150.756 189.705 167.104 1.00 93.51 90 ALA A C 1
ATOM 683 O O . ALA A 1 90 ? 150.363 189.713 168.275 1.00 92.77 90 ALA A O 1
ATOM 685 N N . ASN A 1 91 ? 151.736 190.503 166.678 1.00 96.81 91 ASN A N 1
ATOM 686 C CA . ASN A 1 91 ? 152.311 191.491 167.582 1.00 93.00 91 ASN A CA 1
ATOM 687 C C . ASN A 1 91 ? 151.490 192.777 167.594 1.00 91.73 91 ASN A C 1
ATOM 688 O O . ASN A 1 91 ? 151.219 193.337 168.661 1.00 93.55 91 ASN A O 1
ATOM 693 N N . ILE A 1 92 ? 151.083 193.261 166.418 1.00 89.37 92 ILE A N 1
ATOM 694 C CA . ILE A 1 92 ? 150.279 194.480 166.353 1.00 93.04 92 ILE A CA 1
ATOM 695 C C . ILE A 1 92 ? 148.935 194.261 167.037 1.00 96.41 92 ILE A C 1
ATOM 696 O O . ILE A 1 92 ? 148.513 195.051 167.889 1.00 100.17 92 ILE A O 1
ATOM 701 N N . PHE A 1 93 ? 148.244 193.185 166.670 1.00 103.24 93 PHE A N 1
ATOM 702 C CA . PHE A 1 93 ? 147.027 192.769 167.354 1.00 101.53 93 PHE A CA 1
ATOM 703 C C . PHE A 1 93 ? 147.388 191.660 168.331 1.00 104.59 93 PHE A C 1
ATOM 704 O O . PHE A 1 93 ? 148.049 190.687 167.952 1.00 110.87 93 PHE A O 1
ATOM 712 N N . LYS A 1 94 ? 146.957 191.800 169.577 1.00 100.71 94 LYS A N 1
ATOM 713 C CA . LYS A 1 94 ? 147.315 190.829 170.600 1.00 102.30 94 LYS A CA 1
ATOM 714 C C . LYS A 1 94 ? 146.093 190.001 170.974 1.00 105.79 94 LYS A C 1
ATOM 715 O O . LYS A 1 94 ? 145.433 190.285 171.982 1.00 111.06 94 LYS A O 1
ATOM 721 N N . PRO A 1 95 ? 145.758 188.973 170.188 1.00 100.92 95 PRO A N 1
ATOM 722 C CA . PRO A 1 95 ? 144.558 188.183 170.507 1.00 102.37 95 PRO A CA 1
ATOM 723 C C . PRO A 1 95 ? 144.623 187.516 171.867 1.00 105.25 95 PRO A C 1
ATOM 724 O O . PRO A 1 95 ? 143.588 187.361 172.527 1.00 105.69 95 PRO A O 1
ATOM 728 N N . GLY A 1 96 ? 145.812 187.113 172.308 1.00 110.48 96 GLY A N 1
ATOM 729 C CA . GLY A 1 96 ? 145.948 186.464 173.597 1.00 108.98 96 GLY A CA 1
ATOM 730 C C . GLY A 1 96 ? 145.897 187.392 174.788 1.00 107.97 96 GLY A C 1
ATOM 731 O O . GLY A 1 96 ? 145.802 186.915 175.922 1.00 108.94 96 GLY A O 1
ATOM 732 N N . LYS A 1 97 ? 145.955 188.702 174.564 1.00 111.19 97 LYS A N 1
ATOM 733 C CA . LYS A 1 97 ? 145.922 189.645 175.672 1.00 112.16 97 LYS A CA 1
ATOM 734 C C . LYS A 1 97 ? 144.564 189.609 176.357 1.00 114.25 97 LYS A C 1
ATOM 735 O O . LYS A 1 97 ? 143.520 189.670 175.701 1.00 114.80 97 LYS A O 1
ATOM 741 N N . GLY A 1 98 ? 144.581 189.506 177.684 1.00 118.65 98 GLY A N 1
ATOM 742 C CA . GLY A 1 98 ? 143.378 189.548 178.482 1.00 119.77 98 GLY A CA 1
ATOM 743 C C . GLY A 1 98 ? 142.788 188.198 178.829 1.00 120.27 98 GLY A C 1
ATOM 744 O O . GLY A 1 98 ? 142.000 188.111 179.777 1.00 122.49 98 GLY A O 1
ATOM 745 N N . LEU A 1 99 ? 143.141 187.141 178.096 1.00 114.31 99 LEU A N 1
ATOM 746 C CA . LEU A 1 99 ? 142.615 185.819 178.419 1.00 113.17 99 LEU A CA 1
ATOM 747 C C . LEU A 1 99 ? 143.084 185.371 179.798 1.00 115.03 99 LEU A C 1
ATOM 748 O O . LEU A 1 99 ? 142.300 184.835 180.590 1.00 115.17 99 LEU A O 1
ATOM 753 N N . SER A 1 100 ? 144.363 185.588 180.103 1.00 121.54 100 SER A N 1
ATOM 754 C CA . SER A 1 100 ? 144.919 185.267 181.417 1.00 122.21 100 SER A CA 1
ATOM 755 C C . SER A 1 100 ? 144.628 183.819 181.800 1.00 122.43 100 SER A C 1
ATOM 756 O O . SER A 1 100 ? 144.263 183.520 182.939 1.00 121.85 100 SER A O 1
ATOM 759 N N . LEU A 1 101 ? 144.787 182.908 180.838 1.00 119.81 101 LEU A N 1
ATOM 760 C CA . LEU A 1 101 ? 144.509 181.502 181.107 1.00 118.94 101 LEU A CA 1
ATOM 761 C C . LEU A 1 101 ? 145.419 180.947 182.193 1.00 119.09 101 LEU A C 1
ATOM 762 O O . LEU A 1 101 ? 145.040 180.004 182.897 1.00 116.37 101 LEU A O 1
ATOM 767 N N . GLY A 1 102 ? 146.612 181.512 182.348 1.00 118.15 102 GLY A N 1
ATOM 768 C CA . GLY A 1 102 ? 147.540 181.034 183.353 1.00 118.24 102 GLY A CA 1
ATOM 769 C C . GLY A 1 102 ? 148.504 182.127 183.755 1.00 122.33 102 GLY A C 1
ATOM 770 O O . GLY A 1 102 ? 148.458 183.249 183.246 1.00 119.37 102 GLY A O 1
ATOM 771 N N . GLU A 1 103 ? 149.386 181.779 184.687 1.00 154.40 103 GLU A N 1
ATOM 772 C CA . GLU A 1 103 ? 150.346 182.734 185.217 1.00 154.95 103 GLU A CA 1
ATOM 773 C C . GLU A 1 103 ? 151.585 182.804 184.331 1.00 151.82 103 GLU A C 1
ATOM 774 O O . GLU A 1 103 ? 151.960 181.834 183.666 1.00 148.65 103 GLU A O 1
ATOM 780 N N . ILE A 1 104 ? 152.220 183.976 184.332 1.00 149.20 104 ILE A N 1
ATOM 781 C CA . ILE A 1 104 ? 153.372 184.212 183.472 1.00 151.38 104 ILE A CA 1
ATOM 782 C C . ILE A 1 104 ? 154.590 183.486 184.026 1.00 152.86 104 ILE A C 1
ATOM 783 O O . ILE A 1 104 ? 154.829 183.466 185.241 1.00 153.51 104 ILE A O 1
ATOM 788 N N . HIS A 1 105 ? 155.369 182.883 183.130 1.00 158.30 105 HIS A N 1
ATOM 789 C CA . HIS A 1 105 ? 156.589 182.189 183.514 1.00 159.30 105 HIS A CA 1
ATOM 790 C C . HIS A 1 105 ? 157.540 182.162 182.327 1.00 157.65 105 HIS A C 1
ATOM 791 O O . HIS A 1 105 ? 157.139 182.363 181.179 1.00 155.94 105 HIS A O 1
ATOM 798 N N . GLU A 1 106 ? 158.813 181.911 182.621 1.00 151.14 106 GLU A N 1
ATOM 799 C CA . GLU A 1 106 ? 159.811 181.800 181.571 1.00 151.07 106 GLU A CA 1
ATOM 800 C C . GLU A 1 106 ? 159.599 180.518 180.771 1.00 150.11 106 GLU A C 1
ATOM 801 O O . GLU A 1 106 ? 158.943 179.573 181.218 1.00 149.06 106 GLU A O 1
ATOM 807 N N . VAL A 1 107 ? 160.168 180.497 179.568 1.00 131.66 107 VAL A N 1
ATOM 808 C CA . VAL A 1 107 ? 159.966 179.408 178.620 1.00 130.72 107 VAL A CA 1
ATOM 809 C C . VAL A 1 107 ? 161.320 178.907 178.141 1.00 128.64 107 VAL A C 1
ATOM 810 O O . VAL A 1 107 ? 162.241 179.696 177.907 1.00 127.89 107 VAL A O 1
ATOM 814 N N . ALA A 1 108 ? 161.436 177.590 177.993 1.00 123.98 108 ALA A N 1
ATOM 815 C CA . ALA A 1 108 ? 162.675 176.969 177.558 1.00 125.31 108 ALA A CA 1
ATOM 816 C C . ALA A 1 108 ? 162.732 176.881 176.035 1.00 126.66 108 ALA A C 1
ATOM 817 O O . ALA A 1 108 ? 161.758 177.156 175.330 1.00 126.24 108 ALA A O 1
ATOM 819 N N . HIS A 1 109 ? 163.898 176.487 175.534 1.00 136.91 109 HIS A N 1
ATOM 820 C CA . HIS A 1 109 ? 164.088 176.379 174.096 1.00 136.67 109 HIS A CA 1
ATOM 821 C C . HIS A 1 109 ? 163.205 175.264 173.537 1.00 137.21 109 HIS A C 1
ATOM 822 O O . HIS A 1 109 ? 163.121 174.183 174.132 1.00 136.09 109 HIS A O 1
ATOM 829 N N . PRO A 1 110 ? 162.540 175.482 172.404 1.00 131.11 110 PRO A N 1
ATOM 830 C CA . PRO A 1 110 ? 161.659 174.442 171.862 1.00 130.38 110 PRO A CA 1
ATOM 831 C C . PRO A 1 110 ? 162.440 173.236 171.368 1.00 131.96 110 PRO A C 1
ATOM 832 O O . PRO A 1 110 ? 163.609 173.333 170.986 1.00 130.31 110 PRO A O 1
ATOM 836 N N . ASN A 1 111 ? 161.771 172.085 171.378 1.00 133.62 111 ASN A N 1
ATOM 837 C CA . ASN A 1 111 ? 162.323 170.845 170.855 1.00 130.68 111 ASN A CA 1
ATOM 838 C C . ASN A 1 111 ? 161.384 170.266 169.806 1.00 130.22 111 ASN A C 1
ATOM 839 O O . ASN A 1 111 ? 160.162 170.247 169.983 1.00 129.67 111 ASN A O 1
ATOM 844 N N . ALA A 1 112 ? 161.970 169.791 168.714 1.00 136.78 112 ALA A N 1
ATOM 845 C CA . ALA A 1 112 ? 161.221 169.253 167.588 1.00 137.21 112 ALA A CA 1
ATOM 846 C C . ALA A 1 112 ? 162.002 168.086 167.010 1.00 137.07 112 ALA A C 1
ATOM 847 O O . ALA A 1 112 ? 163.213 167.973 167.235 1.00 133.87 112 ALA A O 1
ATOM 849 N N . PRO A 1 113 ? 161.344 167.199 166.264 1.00 135.23 113 PRO A N 1
ATOM 850 C CA . PRO A 1 113 ? 162.070 166.076 165.660 1.00 132.82 113 PRO A CA 1
ATOM 851 C C . PRO A 1 113 ? 163.155 166.565 164.714 1.00 131.84 113 PRO A C 1
ATOM 852 O O . PRO A 1 113 ? 163.037 167.622 164.092 1.00 131.44 113 PRO A O 1
ATOM 856 N N . SER A 1 114 ? 164.225 165.781 164.617 1.00 120.02 114 SER A N 1
ATOM 857 C CA . SER A 1 114 ? 165.381 166.188 163.833 1.00 119.92 114 SER A CA 1
ATOM 858 C C . SER A 1 114 ? 164.996 166.416 162.377 1.00 116.76 114 SER A C 1
ATOM 859 O O . SER A 1 114 ? 164.164 165.700 161.814 1.00 115.12 114 SER A O 1
ATOM 862 N N . PHE A 1 115 ? 165.610 167.432 161.768 1.00 112.28 115 PHE A N 1
ATOM 863 C CA . PHE A 1 115 ? 165.332 167.742 160.371 1.00 110.39 115 PHE A CA 1
ATOM 864 C C . PHE A 1 115 ? 165.728 166.591 159.456 1.00 112.91 115 PHE A C 1
ATOM 865 O O . PHE A 1 115 ? 165.054 166.335 158.449 1.00 116.89 115 PHE A O 1
ATOM 873 N N . THR A 1 116 ? 166.811 165.886 159.790 1.00 114.39 116 THR A N 1
ATOM 874 C CA . THR A 1 116 ? 167.223 164.743 158.981 1.00 113.61 116 THR A CA 1
ATOM 875 C C . THR A 1 116 ? 166.151 163.662 158.978 1.00 112.63 116 THR A C 1
ATOM 876 O O . THR A 1 116 ? 165.874 163.054 157.938 1.00 116.14 116 THR A O 1
ATOM 880 N N . GLU A 1 117 ? 165.530 163.415 160.132 1.00 114.39 117 GLU A N 1
ATOM 881 C CA . GLU A 1 117 ? 164.469 162.417 160.196 1.00 113.93 117 GLU A CA 1
ATOM 882 C C . GLU A 1 117 ? 163.318 162.790 159.273 1.00 115.82 117 GLU A C 1
ATOM 883 O O . GLU A 1 117 ? 162.745 161.929 158.597 1.00 122.79 117 GLU A O 1
ATOM 889 N N . THR A 1 118 ? 162.956 164.074 159.238 1.00 109.76 118 THR A N 1
ATOM 890 C CA . THR A 1 118 ? 161.918 164.508 158.311 1.00 109.11 118 THR A CA 1
ATOM 891 C C . THR A 1 118 ? 162.355 164.328 156.864 1.00 105.08 118 THR A C 1
ATOM 892 O O . THR A 1 118 ? 161.548 163.920 156.022 1.00 106.66 118 THR A O 1
ATOM 896 N N . LEU A 1 119 ? 163.618 164.627 156.555 1.00 98.10 119 LEU A N 1
ATOM 897 C CA . LEU A 1 119 ? 164.104 164.436 155.191 1.00 99.75 119 LEU A CA 1
ATOM 898 C C . LEU A 1 119 ? 164.147 162.959 154.819 1.00 100.71 119 LEU A C 1
ATOM 899 O O . LEU A 1 119 ? 163.711 162.573 153.729 1.00 106.10 119 LEU A O 1
ATOM 904 N N . LEU A 1 120 ? 164.678 162.117 155.705 1.00 96.52 120 LEU A N 1
ATOM 905 C CA . LEU A 1 120 ? 164.798 160.698 155.387 1.00 89.15 120 LEU A CA 1
ATOM 906 C C . LEU A 1 120 ? 163.427 160.061 155.198 1.00 93.09 120 LEU A C 1
ATOM 907 O O . LEU A 1 120 ? 163.228 159.245 154.292 1.00 103.25 120 LEU A O 1
ATOM 912 N N . ASN A 1 121 ? 162.464 160.425 156.045 1.00 88.66 121 ASN A N 1
ATOM 913 C CA . ASN A 1 121 ? 161.139 159.827 155.957 1.00 86.74 121 ASN A CA 1
ATOM 914 C C . ASN A 1 121 ? 160.405 160.232 154.688 1.00 87.79 121 ASN A C 1
ATOM 915 O O . ASN A 1 121 ? 159.363 159.646 154.377 1.00 97.93 121 ASN A O 1
ATOM 920 N N . MET A 1 122 ? 160.910 161.223 153.952 1.00 80.34 122 MET A N 1
ATOM 921 C CA . MET A 1 122 ? 160.303 161.575 152.675 1.00 80.64 122 MET A CA 1
ATOM 922 C C . MET A 1 122 ? 160.610 160.552 151.592 1.00 85.70 122 MET A C 1
ATOM 923 O O . MET A 1 122 ? 160.024 160.624 150.508 1.00 91.72 122 MET A O 1
ATOM 928 N N . ILE A 1 123 ? 161.513 159.612 151.853 1.00 75.45 123 ILE A N 1
ATOM 929 C CA . ILE A 1 123 ? 161.864 158.564 150.899 1.00 67.86 123 ILE A CA 1
ATOM 930 C C . ILE A 1 123 ? 161.176 157.280 151.354 1.00 73.61 123 ILE A C 1
ATOM 931 O O . ILE A 1 123 ? 161.569 156.716 152.388 1.00 84.27 123 ILE A O 1
ATOM 936 N N . PRO A 1 124 ? 160.166 156.785 150.638 1.00 68.36 124 PRO A N 1
ATOM 937 C CA . PRO A 1 124 ? 159.505 155.549 151.073 1.00 71.08 124 PRO A CA 1
ATOM 938 C C . PRO A 1 124 ? 160.445 154.357 150.981 1.00 74.37 124 PRO A C 1
ATOM 939 O O . PRO A 1 124 ? 161.192 154.210 150.012 1.00 78.60 124 PRO A O 1
ATOM 943 N N . THR A 1 125 ? 160.404 153.506 152.004 1.00 70.80 125 THR A N 1
ATOM 944 C CA . THR A 1 125 ? 161.055 152.206 151.930 1.00 72.37 125 THR A CA 1
ATOM 945 C C . THR A 1 125 ? 160.181 151.165 151.249 1.00 80.90 125 THR A C 1
ATOM 946 O O . THR A 1 125 ? 160.659 150.062 150.966 1.00 85.91 125 THR A O 1
ATOM 950 N N . ASN A 1 126 ? 158.920 151.489 150.987 1.00 76.66 126 ASN A N 1
ATOM 951 C CA . ASN A 1 126 ? 157.991 150.598 150.312 1.00 72.26 126 ASN A CA 1
ATOM 952 C C . ASN A 1 126 ? 156.934 151.448 149.619 1.00 69.71 126 ASN A C 1
ATOM 953 O O . ASN A 1 126 ? 156.066 152.016 150.292 1.00 81.83 126 ASN A O 1
ATOM 958 N N . PRO A 1 127 ? 156.970 151.573 148.289 1.00 59.57 127 PRO A N 1
ATOM 959 C CA . PRO A 1 127 ? 155.990 152.448 147.624 1.00 64.62 127 PRO A CA 1
ATOM 960 C C . PRO A 1 127 ? 154.550 152.084 147.935 1.00 74.87 127 PRO A C 1
ATOM 961 O O . PRO A 1 127 ? 153.710 152.975 148.116 1.00 79.24 127 PRO A O 1
ATOM 965 N N . PHE A 1 128 ? 154.241 150.790 148.011 1.00 75.86 128 PHE A N 1
ATOM 966 C CA . PHE A 1 128 ? 152.874 150.379 148.298 1.00 61.87 128 PHE A CA 1
ATOM 967 C C . PHE A 1 128 ? 152.493 150.678 149.740 1.00 70.62 128 PHE A C 1
ATOM 968 O O . PHE A 1 128 ? 151.334 150.996 150.017 1.00 78.61 128 PHE A O 1
ATOM 976 N N . GLU A 1 129 ? 153.446 150.590 150.669 1.00 81.74 129 GLU A N 1
ATOM 977 C CA . GLU A 1 129 ? 153.166 151.006 152.038 1.00 79.06 129 GLU A CA 1
ATOM 978 C C . GLU A 1 129 ? 152.828 152.488 152.094 1.00 80.69 129 GLU A C 1
ATOM 979 O O . GLU A 1 129 ? 151.892 152.895 152.791 1.00 85.85 129 GLU A O 1
ATOM 985 N N . ALA A 1 130 ? 153.582 153.312 151.366 1.00 76.31 130 ALA A N 1
ATOM 986 C CA . ALA A 1 130 ? 153.289 154.739 151.323 1.00 70.29 130 ALA A CA 1
ATOM 987 C C . ALA A 1 130 ? 151.919 154.991 150.712 1.00 75.11 130 ALA A C 1
ATOM 988 O O . ALA A 1 130 ? 151.160 155.842 151.187 1.00 85.04 130 ALA A O 1
ATOM 990 N N . MET A 1 131 ? 151.586 154.260 149.648 1.00 78.70 131 MET A N 1
ATOM 991 C CA . MET A 1 131 ? 150.281 154.426 149.017 1.00 72.11 131 MET A CA 1
ATOM 992 C C . MET A 1 131 ? 149.160 154.053 149.979 1.00 72.34 131 MET A C 1
ATOM 993 O O . MET A 1 131 ? 148.156 154.765 150.089 1.00 78.91 131 MET A O 1
ATOM 998 N N . ALA A 1 132 ? 149.315 152.935 150.688 1.00 68.05 132 ALA A N 1
ATOM 999 C CA . ALA A 1 132 ? 148.283 152.500 151.623 1.00 73.91 132 ALA A CA 1
ATOM 1000 C C . ALA A 1 132 ? 148.130 153.482 152.777 1.00 79.08 132 ALA A C 1
ATOM 1001 O O . ALA A 1 132 ? 147.007 153.825 153.161 1.00 86.88 132 ALA A O 1
ATOM 1003 N N . GLU A 1 133 ? 149.245 153.943 153.344 1.00 86.92 133 GLU A N 1
ATOM 1004 C CA . GLU A 1 133 ? 149.188 154.880 154.458 1.00 82.29 133 GLU A CA 1
ATOM 1005 C C . GLU A 1 133 ? 148.775 156.278 154.028 1.00 83.52 133 GLU A C 1
ATOM 1006 O O . GLU A 1 133 ? 148.550 157.131 154.893 1.00 86.55 133 GLU A O 1
ATOM 1012 N N . GLY A 1 134 ? 148.678 156.538 152.728 1.00 80.36 134 GLY A N 1
ATOM 1013 C CA . GLY A 1 134 ? 148.331 157.869 152.267 1.00 78.95 134 GLY A CA 1
ATOM 1014 C C . GLY A 1 134 ? 149.416 158.889 152.509 1.00 80.81 134 GLY A C 1
ATOM 1015 O O . GLY A 1 134 ? 149.128 160.088 152.585 1.00 85.00 134 GLY A O 1
ATOM 1016 N N . ASN A 1 135 ? 150.666 158.446 152.632 1.00 81.75 135 ASN A N 1
ATOM 1017 C CA . ASN A 1 135 ? 151.778 159.361 152.850 1.00 72.64 135 ASN A CA 1
ATOM 1018 C C . ASN A 1 135 ? 152.029 160.155 151.578 1.00 78.29 135 ASN A C 1
ATOM 1019 O O . ASN A 1 135 ? 152.663 159.659 150.642 1.00 86.25 135 ASN A O 1
ATOM 1024 N N . MET A 1 136 ? 151.529 161.389 151.533 1.00 76.87 136 MET A N 1
ATOM 1025 C CA . MET A 1 136 ? 151.529 162.136 150.281 1.00 71.43 136 MET A CA 1
ATOM 1026 C C . MET A 1 136 ? 152.942 162.455 149.813 1.00 73.30 136 MET A C 1
ATOM 1027 O O . MET A 1 136 ? 153.231 162.372 148.616 1.00 83.40 136 MET A O 1
ATOM 1032 N N . LEU A 1 137 ? 153.836 162.834 150.726 1.00 69.57 137 LEU A N 1
ATOM 1033 C CA . LEU A 1 137 ? 155.183 163.207 150.305 1.00 73.17 137 LEU A CA 1
ATOM 1034 C C . LEU A 1 137 ? 155.957 162.006 149.779 1.00 74.56 137 LEU A C 1
ATOM 1035 O O . LEU A 1 137 ? 156.682 162.114 148.783 1.00 72.47 137 LEU A O 1
ATOM 1040 N N . GLN A 1 138 ? 155.834 160.858 150.441 1.00 74.15 138 GLN A N 1
ATOM 1041 C CA . GLN A 1 138 ? 156.504 159.659 149.954 1.00 66.81 138 GLN A CA 1
ATOM 1042 C C . GLN A 1 138 ? 155.956 159.252 148.592 1.00 70.71 138 GLN A C 1
ATOM 1043 O O . GLN A 1 138 ? 156.712 158.862 147.692 1.00 79.25 138 GLN A O 1
ATOM 1049 N N . ILE A 1 139 ? 154.636 159.344 148.421 1.00 67.91 139 ILE A N 1
ATOM 1050 C CA . ILE A 1 139 ? 154.029 159.047 147.127 1.00 65.09 139 ILE A CA 1
ATOM 1051 C C . ILE A 1 139 ? 154.561 159.999 146.067 1.00 69.79 139 ILE A C 1
ATOM 1052 O O . ILE A 1 139 ? 154.839 159.598 144.935 1.00 75.62 139 ILE A O 1
ATOM 1057 N N . ILE A 1 140 ? 154.702 161.279 146.415 1.00 68.18 140 ILE A N 1
ATOM 1058 C CA . ILE A 1 140 ? 155.192 162.262 145.454 1.00 64.38 140 ILE A CA 1
ATOM 1059 C C . ILE A 1 140 ? 156.631 161.957 145.063 1.00 73.09 140 ILE A C 1
ATOM 1060 O O . ILE A 1 140 ? 157.007 162.071 143.893 1.00 81.23 140 ILE A O 1
ATOM 1065 N N . VAL A 1 141 ? 157.463 161.584 146.035 1.00 61.39 141 VAL A N 1
ATOM 1066 C CA . VAL A 1 141 ? 158.859 161.275 145.731 1.00 57.47 141 VAL A CA 1
ATOM 1067 C C . VAL A 1 141 ? 158.944 160.056 144.822 1.00 62.92 141 VAL A C 1
ATOM 1068 O O . VAL A 1 141 ? 159.690 160.042 143.832 1.00 70.52 141 VAL A O 1
ATOM 1072 N N . PHE A 1 142 ? 158.180 159.010 145.143 1.00 62.81 142 PHE A N 1
ATOM 1073 C CA . PHE A 1 142 ? 158.192 157.826 144.294 1.00 57.66 142 PHE A CA 1
ATOM 1074 C C . PHE A 1 142 ? 157.669 158.150 142.903 1.00 62.21 142 PHE A C 1
ATOM 1075 O O . PHE A 1 142 ? 158.176 157.631 141.905 1.00 72.27 142 PHE A O 1
ATOM 1083 N N . ALA A 1 143 ? 156.646 159.001 142.818 1.00 67.32 143 ALA A N 1
ATOM 1084 C CA . ALA A 1 143 ? 156.112 159.394 141.522 1.00 65.57 143 ALA A CA 1
ATOM 1085 C C . ALA A 1 143 ? 157.142 160.172 140.720 1.00 59.18 143 ALA A C 1
ATOM 1086 O O . ALA A 1 143 ? 157.232 160.015 139.502 1.00 64.94 143 ALA A O 1
ATOM 1088 N N . ILE A 1 144 ? 157.917 161.029 141.382 1.00 59.84 144 ILE A N 1
ATOM 1089 C CA . ILE A 1 144 ? 158.963 161.771 140.685 1.00 59.27 144 ILE A CA 1
ATOM 1090 C C . ILE A 1 144 ? 160.002 160.809 140.127 1.00 62.48 144 ILE A C 1
ATOM 1091 O O . ILE A 1 144 ? 160.425 160.923 138.970 1.00 72.91 144 ILE A O 1
ATOM 1096 N N . PHE A 1 145 ? 160.426 159.840 140.940 1.00 61.69 145 PHE A N 1
ATOM 1097 C CA . PHE A 1 145 ? 161.386 158.851 140.457 1.00 55.28 145 PHE A CA 1
ATOM 1098 C C . PHE A 1 145 ? 160.818 158.069 139.278 1.00 66.56 145 PHE A C 1
ATOM 1099 O O . PHE A 1 145 ? 161.494 157.868 138.260 1.00 73.33 145 PHE A O 1
ATOM 1107 N N . PHE A 1 146 ? 159.566 157.627 139.397 1.00 65.88 146 PHE A N 1
ATOM 1108 C CA . PHE A 1 146 ? 158.936 156.842 138.343 1.00 58.91 146 PHE A CA 1
ATOM 1109 C C . PHE A 1 146 ? 158.809 157.651 137.059 1.00 68.84 146 PHE A C 1
ATOM 1110 O O . PHE A 1 146 ? 159.072 157.147 135.963 1.00 80.37 146 PHE A O 1
ATOM 1118 N N . GLY A 1 147 ? 158.408 158.916 137.178 1.00 60.28 147 GLY A N 1
ATOM 1119 C CA . GLY A 1 147 ? 158.261 159.752 136.002 1.00 50.40 147 GLY A CA 1
ATOM 1120 C C . GLY A 1 147 ? 159.585 160.050 135.332 1.00 51.75 147 GLY A C 1
ATOM 1121 O O . GLY A 1 147 ? 159.671 160.085 134.104 1.00 66.73 147 GLY A O 1
ATOM 1122 N N . ILE A 1 148 ? 160.634 160.280 136.122 1.00 57.05 148 ILE A N 1
ATOM 1123 C CA . ILE A 1 148 ? 161.955 160.494 135.539 1.00 58.80 148 ILE A CA 1
ATOM 1124 C C . ILE A 1 148 ? 162.407 159.241 134.802 1.00 63.16 148 ILE A C 1
ATOM 1125 O O . ILE A 1 148 ? 162.951 159.308 133.692 1.00 73.05 148 ILE A O 1
ATOM 1130 N N . ALA A 1 149 ? 162.181 158.074 135.408 1.00 60.15 149 ALA A N 1
ATOM 1131 C CA . ALA A 1 149 ? 162.533 156.826 134.742 1.00 54.61 149 ALA A CA 1
ATOM 1132 C C . ALA A 1 149 ? 161.772 156.670 133.433 1.00 62.27 149 ALA A C 1
ATOM 1133 O O . ALA A 1 149 ? 162.343 156.254 132.422 1.00 67.72 149 ALA A O 1
ATOM 1135 N N . LEU A 1 150 ? 160.478 156.995 133.434 1.00 70.07 150 LEU A N 1
ATOM 1136 C CA . LEU A 1 150 ? 159.685 156.890 132.212 1.00 67.16 150 LEU A CA 1
ATOM 1137 C C . LEU A 1 150 ? 160.174 157.864 131.148 1.00 71.66 150 LEU A C 1
ATOM 1138 O O . LEU A 1 150 ? 160.264 157.512 129.967 1.00 78.70 150 LEU A O 1
ATOM 1143 N N . ALA A 1 151 ? 160.485 159.098 131.545 1.00 56.84 151 ALA A N 1
ATOM 1144 C CA . ALA A 1 151 ? 160.956 160.088 130.584 1.00 57.51 151 ALA A CA 1
ATOM 1145 C C . ALA A 1 151 ? 162.275 159.658 129.961 1.00 69.78 151 ALA A C 1
ATOM 1146 O O . ALA A 1 151 ? 162.502 159.866 128.764 1.00 77.49 151 ALA A O 1
ATOM 1148 N N . LEU A 1 152 ? 163.165 159.066 130.759 1.00 73.22 152 LEU A N 1
ATOM 1149 C CA . LEU A 1 152 ? 164.441 158.611 130.222 1.00 64.40 152 LEU A CA 1
ATOM 1150 C C . LEU A 1 152 ? 164.310 157.318 129.425 1.00 69.90 152 LEU A C 1
ATOM 1151 O O . LEU A 1 152 ? 165.113 157.072 128.520 1.00 71.13 152 LEU A O 1
ATOM 1156 N N . MET A 1 153 ? 163.314 156.486 129.738 1.00 79.59 153 MET A N 1
ATOM 1157 C CA . MET A 1 153 ? 163.246 155.150 129.153 1.00 82.42 153 MET A CA 1
ATOM 1158 C C . MET A 1 153 ? 162.993 155.211 127.652 1.00 83.70 153 MET A C 1
ATOM 1159 O O . MET A 1 153 ? 163.709 154.580 126.867 1.00 82.79 153 MET A O 1
ATOM 1164 N N . GLY A 1 154 ? 161.981 155.957 127.236 1.00 88.18 154 GLY A N 1
ATOM 1165 C CA . GLY A 1 154 ? 161.666 156.078 125.822 1.00 90.60 154 GLY A CA 1
ATOM 1166 C C . GLY A 1 154 ? 160.666 155.026 125.378 1.00 89.33 154 GLY A C 1
ATOM 1167 O O . GLY A 1 154 ? 159.572 154.932 125.930 1.00 93.13 154 GLY A O 1
ATOM 1168 N N . GLU A 1 155 ? 161.049 154.236 124.373 1.00 96.24 155 GLU A N 1
ATOM 1169 C CA . GLU A 1 155 ? 160.112 153.295 123.765 1.00 97.46 155 GLU A CA 1
ATOM 1170 C C . GLU A 1 155 ? 159.694 152.202 124.741 1.00 98.92 155 GLU A C 1
ATOM 1171 O O . GLU A 1 155 ? 158.519 151.821 124.788 1.00 98.88 155 GLU A O 1
ATOM 1177 N N . LYS A 1 156 ? 160.639 151.677 125.522 1.00 93.49 156 LYS A N 1
ATOM 1178 C CA . LYS A 1 156 ? 160.337 150.542 126.387 1.00 86.37 156 LYS A CA 1
ATOM 1179 C C . LYS A 1 156 ? 159.262 150.861 127.414 1.00 90.32 156 LYS A C 1
ATOM 1180 O O . LYS A 1 156 ? 158.607 149.940 127.913 1.00 98.35 156 LYS A O 1
ATOM 1186 N N . ALA A 1 157 ? 159.064 152.132 127.743 1.00 82.24 157 ALA A N 1
ATOM 1187 C CA . ALA A 1 157 ? 158.085 152.533 128.742 1.00 78.55 157 ALA A CA 1
ATOM 1188 C C . ALA A 1 157 ? 156.729 152.870 128.143 1.00 81.82 157 ALA A C 1
ATOM 1189 O O . ALA A 1 157 ? 155.856 153.362 128.865 1.00 87.57 157 ALA A O 1
ATOM 1191 N N . GLU A 1 158 ? 156.529 152.625 126.849 1.00 83.77 158 GLU A N 1
ATOM 1192 C CA . GLU A 1 158 ? 155.285 153.039 126.205 1.00 82.37 158 GLU A CA 1
ATOM 1193 C C . GLU A 1 158 ? 154.050 152.457 126.874 1.00 82.76 158 GLU A C 1
ATOM 1194 O O . GLU A 1 158 ? 153.107 153.219 127.142 1.00 85.28 158 GLU A O 1
ATOM 1200 N N . PRO A 1 159 ? 153.963 151.154 127.151 1.00 67.66 159 PRO A N 1
ATOM 1201 C CA . PRO A 1 159 ? 152.775 150.651 127.858 1.00 66.29 159 PRO A CA 1
ATOM 1202 C C . PRO A 1 159 ? 152.549 151.317 129.201 1.00 73.84 159 PRO A C 1
ATOM 1203 O O . PRO A 1 159 ? 151.402 151.641 129.527 1.00 80.32 159 PRO A O 1
ATOM 1207 N N . VAL A 1 160 ? 153.602 151.570 129.972 1.00 70.77 160 VAL A N 1
ATOM 1208 C CA . VAL A 1 160 ? 153.454 152.242 131.259 1.00 64.41 160 VAL A CA 1
ATOM 1209 C C . VAL A 1 160 ? 152.997 153.683 131.080 1.00 68.90 160 VAL A C 1
ATOM 1210 O O . VAL A 1 160 ? 152.091 154.145 131.781 1.00 75.34 160 VAL A O 1
ATOM 1214 N N . LYS A 1 161 ? 153.615 154.408 130.145 1.00 66.83 161 LYS A N 1
ATOM 1215 C CA . LYS A 1 161 ? 153.204 155.782 129.882 1.00 67.02 161 LYS A CA 1
ATOM 1216 C C . LYS A 1 161 ? 151.732 155.840 129.505 1.00 80.99 161 LYS A C 1
ATOM 1217 O O . LYS A 1 161 ? 150.972 156.658 130.037 1.00 84.81 161 LYS A O 1
ATOM 1223 N N . LYS A 1 162 ? 151.313 154.979 128.577 1.00 73.68 162 LYS A N 1
ATOM 1224 C CA . LYS A 1 162 ? 149.928 154.995 128.126 1.00 63.84 162 LYS A CA 1
ATOM 1225 C C . LYS A 1 162 ? 148.978 154.626 129.254 1.00 67.87 162 LYS A C 1
ATOM 1226 O O . LYS A 1 162 ? 147.928 155.259 129.421 1.00 78.51 162 LYS A O 1
ATOM 1232 N N . PHE A 1 163 ? 149.322 153.607 130.044 1.00 56.07 163 PHE A N 1
ATOM 1233 C CA . PHE A 1 163 ? 148.436 153.209 131.128 1.00 53.82 163 PHE A CA 1
ATOM 1234 C C . PHE A 1 163 ? 148.274 154.330 132.139 1.00 59.49 163 PHE A C 1
ATOM 1235 O O . PHE A 1 163 ? 147.166 154.584 132.616 1.00 65.94 163 PHE A O 1
ATOM 1243 N N . PHE A 1 164 ? 149.362 155.020 132.479 1.00 70.79 164 PHE A N 1
ATOM 1244 C CA . PHE A 1 164 ? 149.253 156.065 133.491 1.00 69.72 164 PHE A CA 1
ATOM 1245 C C . PHE A 1 164 ? 148.578 157.312 132.936 1.00 72.35 164 PHE A C 1
ATOM 1246 O O . PHE A 1 164 ? 147.877 158.018 133.668 1.00 80.96 164 PHE A O 1
ATOM 1254 N N . ASP A 1 165 ? 148.742 157.589 131.642 1.00 71.20 165 ASP A N 1
ATOM 1255 C CA . ASP A 1 165 ? 147.987 158.677 131.030 1.00 76.84 165 ASP A CA 1
ATOM 1256 C C . ASP A 1 165 ? 146.491 158.386 131.075 1.00 83.98 165 ASP A C 1
ATOM 1257 O O . ASP A 1 165 ? 145.684 159.241 131.469 1.00 85.93 165 ASP A O 1
ATOM 1262 N N . SER A 1 166 ? 146.103 157.168 130.693 1.00 71.84 166 SER A N 1
ATOM 1263 C CA . SER A 1 166 ? 144.695 156.797 130.747 1.00 60.91 166 SER A CA 1
ATOM 1264 C C . SER A 1 166 ? 144.183 156.808 132.180 1.00 62.33 166 SER A C 1
ATOM 1265 O O . SER A 1 166 ? 143.037 157.191 132.433 1.00 78.33 166 SER A O 1
ATOM 1268 N N . ALA A 1 167 ? 145.014 156.385 133.133 1.00 56.08 167 ALA A N 1
ATOM 1269 C CA . ALA A 1 167 ? 144.605 156.403 134.532 1.00 59.04 167 ALA A CA 1
ATOM 1270 C C . ALA A 1 167 ? 144.375 157.826 135.019 1.00 70.99 167 ALA A C 1
ATOM 1271 O O . ALA A 1 167 ? 143.410 158.092 135.741 1.00 79.29 167 ALA A O 1
ATOM 1273 N N . SER A 1 168 ? 145.252 158.755 134.640 1.00 77.90 168 SER A N 1
ATOM 1274 C CA . SER A 1 168 ? 145.048 160.150 135.009 1.00 70.92 168 SER A CA 1
ATOM 1275 C C . SER A 1 168 ? 143.749 160.678 134.416 1.00 78.24 168 SER A C 1
ATOM 1276 O O . SER A 1 168 ? 142.978 161.375 135.089 1.00 83.88 168 SER A O 1
ATOM 1279 N N . GLU A 1 169 ? 143.486 160.349 133.149 1.00 83.65 169 GLU A N 1
ATOM 1280 C CA . GLU A 1 169 ? 142.231 160.773 132.537 1.00 79.60 169 GLU A CA 1
ATOM 1281 C C . GLU A 1 169 ? 141.036 160.193 133.284 1.00 83.30 169 GLU A C 1
ATOM 1282 O O . GLU A 1 169 ? 140.026 160.877 133.485 1.00 87.54 169 GLU A O 1
ATOM 1288 N N . VAL A 1 170 ? 141.133 158.933 133.704 1.00 74.80 170 VAL A N 1
ATOM 1289 C CA . VAL A 1 170 ? 140.026 158.295 134.408 1.00 59.87 170 VAL A CA 1
ATOM 1290 C C . VAL A 1 170 ? 139.805 158.950 135.764 1.00 67.87 170 VAL A C 1
ATOM 1291 O O . VAL A 1 170 ? 138.664 159.123 136.201 1.00 81.53 170 VAL A O 1
ATOM 1295 N N . MET A 1 171 ? 140.883 159.302 136.464 1.00 70.54 171 MET A N 1
ATOM 1296 C CA . MET A 1 171 ? 140.721 159.977 137.750 1.00 67.69 171 MET A CA 1
ATOM 1297 C C . MET A 1 171 ? 140.098 161.355 137.568 1.00 70.72 171 MET A C 1
ATOM 1298 O O . MET A 1 171 ? 139.269 161.783 138.381 1.00 77.93 171 MET A O 1
ATOM 1303 N N . PHE A 1 172 ? 140.478 162.067 136.507 1.00 73.98 172 PHE A N 1
ATOM 1304 C CA . PHE A 1 172 ? 139.836 163.349 136.234 1.00 69.03 172 PHE A CA 1
ATOM 1305 C C . PHE A 1 172 ? 138.357 163.165 135.915 1.00 76.12 172 PHE A C 1
ATOM 1306 O O . PHE A 1 172 ? 137.516 163.969 136.333 1.00 78.20 172 PHE A O 1
ATOM 1314 N N . LYS A 1 173 ? 138.017 162.110 135.173 1.00 73.10 173 LYS A N 1
ATOM 1315 C CA . LYS A 1 173 ? 136.609 161.816 134.924 1.00 59.75 173 LYS A CA 1
ATOM 1316 C C . LYS A 1 173 ? 135.874 161.527 136.225 1.00 65.23 173 LYS A C 1
ATOM 1317 O O . LYS A 1 173 ? 134.744 161.982 136.422 1.00 82.81 173 LYS A O 1
ATOM 1323 N N . ILE A 1 174 ? 136.498 160.762 137.121 1.00 71.77 174 ILE A N 1
ATOM 1324 C CA . ILE A 1 174 ? 135.885 160.480 138.415 1.00 73.90 174 ILE A CA 1
ATOM 1325 C C . ILE A 1 174 ? 135.634 161.777 139.167 1.00 73.49 174 ILE A C 1
ATOM 1326 O O . ILE A 1 174 ? 134.583 161.960 139.792 1.00 80.18 174 ILE A O 1
ATOM 1331 N N . THR A 1 175 ? 136.598 162.696 139.124 1.00 77.44 175 THR A N 1
ATOM 1332 C CA . THR A 1 175 ? 136.398 164.005 139.733 1.00 74.18 175 THR A CA 1
ATOM 1333 C C . THR A 1 175 ? 135.202 164.709 139.110 1.00 76.05 175 THR A C 1
ATOM 1334 O O . THR A 1 175 ? 134.392 165.328 139.808 1.00 86.66 175 THR A O 1
ATOM 1338 N N . ASP A 1 176 ? 135.081 164.631 137.785 1.00 76.19 176 ASP A N 1
ATOM 1339 C CA . ASP A 1 176 ? 133.954 165.266 137.110 1.00 74.73 176 ASP A CA 1
ATOM 1340 C C . ASP A 1 176 ? 132.630 164.686 137.592 1.00 73.54 176 ASP A C 1
ATOM 1341 O O . ASP A 1 176 ? 131.667 165.425 137.824 1.00 82.24 176 ASP A O 1
ATOM 1346 N N . ILE A 1 177 ? 132.562 163.363 137.745 1.00 75.05 177 ILE A N 1
ATOM 1347 C CA . ILE A 1 177 ? 131.344 162.736 138.252 1.00 72.41 177 ILE A CA 1
ATOM 1348 C C . ILE A 1 177 ? 131.057 163.203 139.671 1.00 78.29 177 ILE A C 1
ATOM 1349 O O . ILE A 1 177 ? 129.913 163.516 140.018 1.00 87.46 177 ILE A O 1
ATOM 1354 N N . VAL A 1 178 ? 132.087 163.249 140.516 1.00 80.91 178 VAL A N 1
ATOM 1355 C CA . VAL A 1 178 ? 131.877 163.573 141.923 1.00 76.73 178 VAL A CA 1
ATOM 1356 C C . VAL A 1 178 ? 131.370 165.000 142.075 1.00 80.20 178 VAL A C 1
ATOM 1357 O O . VAL A 1 178 ? 130.558 165.294 142.959 1.00 88.38 178 VAL A O 1
ATOM 1361 N N . MET A 1 179 ? 131.839 165.910 141.222 1.00 82.80 179 MET A N 1
ATOM 1362 C CA . MET A 1 179 ? 131.516 167.317 141.405 1.00 80.41 179 MET A CA 1
ATOM 1363 C C . MET A 1 179 ? 130.072 167.643 141.059 1.00 87.27 179 MET A C 1
ATOM 1364 O O . MET A 1 179 ? 129.605 168.736 141.393 1.00 95.08 179 MET A O 1
ATOM 1369 N N . LYS A 1 180 ? 129.351 166.736 140.401 1.00 83.96 180 LYS A N 1
ATOM 1370 C CA . LYS A 1 180 ? 127.917 166.938 140.247 1.00 88.23 180 LYS A CA 1
ATOM 1371 C C . LYS A 1 180 ? 127.203 166.903 141.590 1.00 89.40 180 LYS A C 1
ATOM 1372 O O . LYS A 1 180 ? 126.080 167.404 141.698 1.00 96.39 180 LYS A O 1
ATOM 1378 N N . PHE A 1 181 ? 127.835 166.324 142.606 1.00 76.50 181 PHE A N 1
ATOM 1379 C CA . PHE A 1 181 ? 127.360 166.362 143.981 1.00 74.45 181 PHE A CA 1
ATOM 1380 C C . PHE A 1 181 ? 127.931 167.540 144.758 1.00 76.50 181 PHE A C 1
ATOM 1381 O O . PHE A 1 181 ? 127.600 167.709 145.935 1.00 86.10 181 PHE A O 1
ATOM 1389 N N . ALA A 1 182 ? 128.776 168.355 144.127 1.00 78.90 182 ALA A N 1
ATOM 1390 C CA . ALA A 1 182 ? 129.481 169.408 144.854 1.00 77.28 182 ALA A CA 1
ATOM 1391 C C . ALA A 1 182 ? 128.547 170.442 145.461 1.00 82.51 182 ALA A C 1
ATOM 1392 O O . ALA A 1 182 ? 128.767 170.830 146.620 1.00 89.28 182 ALA A O 1
ATOM 1394 N N . PRO A 1 183 ? 127.535 170.955 144.758 1.00 82.90 183 PRO A N 1
ATOM 1395 C CA . PRO A 1 183 ? 126.676 171.969 145.391 1.00 79.70 183 PRO A CA 1
ATOM 1396 C C . PRO A 1 183 ? 126.060 171.500 146.695 1.00 84.60 183 PRO A C 1
ATOM 1397 O O . PRO A 1 183 ? 126.040 172.254 147.674 1.00 92.31 183 PRO A O 1
ATOM 1401 N N . TYR A 1 184 ? 125.607 170.248 146.755 1.00 78.51 184 TYR A N 1
ATOM 1402 C CA . TYR A 1 184 ? 124.937 169.759 147.954 1.00 76.19 184 TYR A CA 1
ATOM 1403 C C . TYR A 1 184 ? 125.936 169.456 149.063 1.00 76.29 184 TYR A C 1
ATOM 1404 O O . TYR A 1 184 ? 125.657 169.708 150.241 1.00 82.58 184 TYR A O 1
ATOM 1413 N N . GLY A 1 185 ? 127.107 168.929 148.709 1.00 79.04 185 GLY A N 1
ATOM 1414 C CA . GLY A 1 185 ? 128.146 168.748 149.707 1.00 79.14 185 GLY A CA 1
ATOM 1415 C C . GLY A 1 185 ? 128.588 170.063 150.319 1.00 82.17 185 GLY A C 1
ATOM 1416 O O . GLY A 1 185 ? 128.771 170.164 151.533 1.00 92.88 185 GLY A O 1
ATOM 1417 N N . VAL A 1 186 ? 128.762 171.090 149.486 1.00 74.50 186 VAL A N 1
ATOM 1418 C CA . VAL A 1 186 ? 129.148 172.401 149.993 1.00 74.20 186 VAL A CA 1
ATOM 1419 C C . VAL A 1 186 ? 128.031 172.991 150.841 1.00 80.91 186 VAL A C 1
ATOM 1420 O O . VAL A 1 186 ? 128.285 173.622 151.872 1.00 88.53 186 VAL A O 1
ATOM 1424 N N . PHE A 1 187 ? 126.780 172.806 150.419 1.00 78.89 187 PHE A N 1
ATOM 1425 C CA . PHE A 1 187 ? 125.657 173.259 151.229 1.00 68.89 187 PHE A CA 1
ATOM 1426 C C . PHE A 1 187 ? 125.700 172.629 152.613 1.00 77.89 187 PHE A C 1
ATOM 1427 O O . PHE A 1 187 ? 125.588 173.324 153.629 1.00 90.29 187 PHE A O 1
ATOM 1435 N N . ALA A 1 188 ? 125.867 171.307 152.671 1.00 72.69 188 ALA A N 1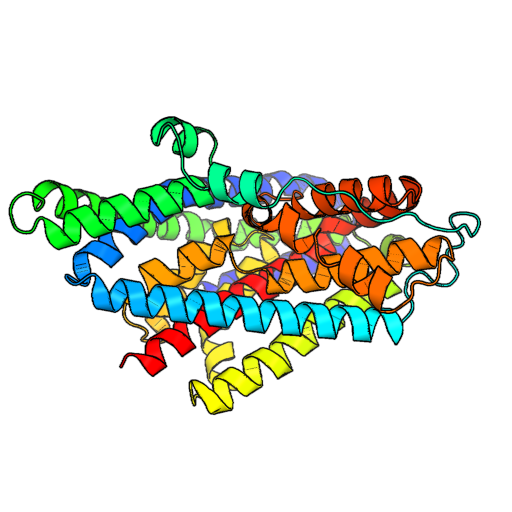
ATOM 1436 C CA . ALA A 1 188 ? 125.903 170.626 153.960 1.00 71.85 188 ALA A CA 1
ATOM 1437 C C . ALA A 1 188 ? 127.088 171.089 154.797 1.00 78.28 188 ALA A C 1
ATOM 1438 O O . ALA A 1 188 ? 126.947 171.338 156.000 1.00 87.50 188 ALA A O 1
ATOM 1440 N N . LEU A 1 189 ? 128.264 171.215 154.178 1.00 78.59 189 LEU A N 1
ATOM 1441 C CA . LEU A 1 189 ? 129.447 171.644 154.916 1.00 75.56 189 LEU A CA 1
ATOM 1442 C C . LEU A 1 189 ? 129.244 173.027 155.517 1.00 82.60 189 LEU A C 1
ATOM 1443 O O . LEU A 1 189 ? 129.518 173.248 156.702 1.00 92.49 189 LEU A O 1
ATOM 1448 N N . MET A 1 190 ? 128.766 173.975 154.711 1.00 83.57 190 MET A N 1
ATOM 1449 C CA . MET A 1 190 ? 128.595 175.336 155.201 1.00 78.45 190 MET A CA 1
ATOM 1450 C C . MET A 1 190 ? 127.502 175.407 156.257 1.00 83.76 190 MET A C 1
ATOM 1451 O O . MET A 1 190 ? 127.655 176.106 157.265 1.00 92.92 190 MET A O 1
ATOM 1456 N N . ALA A 1 191 ? 126.391 174.697 156.051 1.00 80.66 191 ALA A N 1
ATOM 1457 C CA . ALA A 1 191 ? 125.337 174.690 157.056 1.00 80.28 191 ALA A CA 1
ATOM 1458 C C . ALA A 1 191 ? 125.862 174.156 158.380 1.00 84.31 191 ALA A C 1
ATOM 1459 O O . ALA A 1 191 ? 125.650 174.764 159.435 1.00 92.28 191 ALA A O 1
ATOM 1461 N N . TRP A 1 192 ? 126.574 173.030 158.340 1.00 83.20 192 TRP A N 1
ATOM 1462 C CA . TRP A 1 192 ? 127.118 172.456 159.564 1.00 83.76 192 TRP A CA 1
ATOM 1463 C C . TRP A 1 192 ? 128.090 173.417 160.234 1.00 90.15 192 TRP A C 1
ATOM 1464 O O . TRP A 1 192 ? 128.021 173.643 161.448 1.00 100.97 192 TRP A O 1
ATOM 1475 N N . THR A 1 193 ? 129.003 174.000 159.456 1.00 83.14 193 THR A N 1
ATOM 1476 C CA . THR A 1 193 ? 130.021 174.867 160.038 1.00 79.82 193 THR A CA 1
ATOM 1477 C C . THR A 1 193 ? 129.389 176.088 160.692 1.00 85.40 193 THR A C 1
ATOM 1478 O O . THR A 1 193 ? 129.726 176.442 161.826 1.00 95.45 193 THR A O 1
ATOM 1482 N N . VAL A 1 194 ? 128.466 176.747 159.991 1.00 79.60 194 VAL A N 1
ATOM 1483 C CA . VAL A 1 194 ? 127.856 177.947 160.550 1.00 78.44 194 VAL A CA 1
ATOM 1484 C C . VAL A 1 194 ? 126.975 177.601 161.743 1.00 85.85 194 VAL A C 1
ATOM 1485 O O . VAL A 1 194 ? 126.914 178.364 162.714 1.00 87.05 194 VAL A O 1
ATOM 1489 N N . GLY A 1 195 ? 126.277 176.465 161.703 1.00 90.78 195 GLY A N 1
ATOM 1490 C CA . GLY A 1 195 ? 125.465 176.077 162.842 1.00 86.29 195 GLY A CA 1
ATOM 1491 C C . GLY A 1 195 ? 126.296 175.792 164.077 1.00 89.29 195 GLY A C 1
ATOM 1492 O O . GLY A 1 195 ? 125.936 176.195 165.186 1.00 92.37 195 GLY A O 1
ATOM 1493 N N . LYS A 1 196 ? 127.419 175.094 163.905 1.00 98.56 196 LYS A N 1
ATOM 1494 C CA . LYS A 1 196 ? 128.273 174.785 165.047 1.00 98.59 196 LYS A CA 1
ATOM 1495 C C . LYS A 1 196 ? 128.929 176.042 165.602 1.00 99.94 196 LYS A C 1
ATOM 1496 O O . LYS A 1 196 ? 128.912 176.280 166.815 1.00 102.97 196 LYS A O 1
ATOM 1502 N N . TYR A 1 197 ? 129.508 176.863 164.730 1.00 104.42 197 TYR A N 1
ATOM 1503 C CA . TYR A 1 197 ? 130.310 178.008 165.156 1.00 104.48 197 TYR A CA 1
ATOM 1504 C C . TYR A 1 197 ? 129.469 179.283 165.109 1.00 105.24 197 TYR A C 1
ATOM 1505 O O . TYR A 1 197 ? 129.578 180.115 164.208 1.00 104.14 197 TYR A O 1
ATOM 1514 N N . GLY A 1 198 ? 128.617 179.423 166.119 1.00 122.57 198 GLY A N 1
ATOM 1515 C CA . GLY A 1 198 ? 127.842 180.635 166.261 1.00 122.78 198 GLY A CA 1
ATOM 1516 C C . GLY A 1 198 ? 128.688 181.800 166.736 1.00 125.53 198 GLY A C 1
ATOM 1517 O O . GLY A 1 198 ? 129.749 181.637 167.338 1.00 125.54 198 GLY A O 1
ATOM 1518 N N . LEU A 1 199 ? 128.198 183.009 166.457 1.00 133.64 199 LEU A N 1
ATOM 1519 C CA . LEU A 1 199 ? 128.941 184.205 166.842 1.00 132.04 199 LEU A CA 1
ATOM 1520 C C . LEU A 1 199 ? 129.096 184.304 168.353 1.00 130.42 199 LEU A C 1
ATOM 1521 O O . LEU A 1 199 ? 130.079 184.876 168.839 1.00 131.29 199 LEU A O 1
ATOM 1526 N N . ASP A 1 200 ? 128.142 183.764 169.112 1.00 131.99 200 ASP A N 1
ATOM 1527 C CA . ASP A 1 200 ? 128.249 183.804 170.567 1.00 132.72 200 ASP A CA 1
ATOM 1528 C C . ASP A 1 200 ? 129.435 182.983 171.058 1.00 133.05 200 ASP A C 1
ATOM 1529 O O . ASP A 1 200 ? 130.172 183.418 171.951 1.00 131.99 200 ASP A O 1
ATOM 1534 N N . VAL A 1 201 ? 129.636 181.791 170.492 1.00 123.51 201 VAL A N 1
ATOM 1535 C CA . VAL A 1 201 ? 130.731 180.935 170.935 1.00 122.76 201 VAL A CA 1
ATOM 1536 C C . VAL A 1 201 ? 132.076 181.392 170.386 1.00 122.29 201 VAL A C 1
ATOM 1537 O O . VAL A 1 201 ? 133.118 181.037 170.950 1.00 119.28 201 VAL A O 1
ATOM 1541 N N . LEU A 1 202 ? 132.087 182.167 169.303 1.00 116.09 202 LEU A N 1
ATOM 1542 C CA . LEU A 1 202 ? 133.323 182.712 168.760 1.00 111.41 202 LEU A CA 1
ATOM 1543 C C . LEU A 1 202 ? 133.749 184.008 169.435 1.00 112.32 202 LEU A C 1
ATOM 1544 O O . LEU A 1 202 ? 134.843 184.504 169.149 1.00 117.34 202 LEU A O 1
ATOM 1549 N N . ALA A 1 203 ? 132.921 184.564 170.317 1.00 110.09 203 ALA A N 1
ATOM 1550 C CA . ALA A 1 203 ? 133.258 185.838 170.949 1.00 107.83 203 ALA A CA 1
ATOM 1551 C C . ALA A 1 203 ? 134.575 185.790 171.711 1.00 108.48 203 ALA A C 1
ATOM 1552 O O . ALA A 1 203 ? 135.411 186.688 171.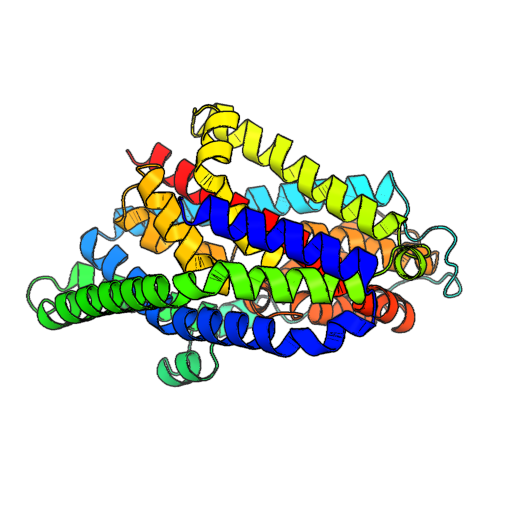508 1.00 111.15 203 ALA A O 1
ATOM 1554 N N . PRO A 1 204 ? 134.833 184.812 172.583 1.00 111.58 204 PRO A N 1
ATOM 1555 C CA . PRO A 1 204 ? 136.100 184.830 173.333 1.00 113.26 204 PRO A CA 1
ATOM 1556 C C . PRO A 1 204 ? 137.329 184.723 172.452 1.00 110.59 204 PRO A C 1
ATOM 1557 O O . PRO A 1 204 ? 138.411 185.156 172.869 1.00 107.54 204 PRO A O 1
ATOM 1561 N N . LEU A 1 205 ? 137.202 184.163 171.249 1.00 104.21 205 LEU A N 1
ATOM 1562 C CA . LEU A 1 205 ? 138.315 184.021 170.320 1.00 95.08 205 LEU A CA 1
ATOM 1563 C C . LEU A 1 205 ? 138.142 184.893 169.083 1.00 94.98 205 LEU A C 1
ATOM 1564 O O . LEU A 1 205 ? 138.740 184.611 168.041 1.00 98.12 205 LEU A O 1
ATOM 1569 N N . GLY A 1 206 ? 137.329 185.945 169.175 1.00 97.84 206 GLY A N 1
ATOM 1570 C CA . GLY A 1 206 ? 137.125 186.806 168.024 1.00 98.22 206 GLY A CA 1
ATOM 1571 C C . GLY A 1 206 ? 138.413 187.439 167.535 1.00 95.33 206 GLY A C 1
ATOM 1572 O O . GLY A 1 206 ? 138.645 187.546 166.329 1.00 96.62 206 GLY A O 1
ATOM 1573 N N . LYS A 1 207 ? 139.268 187.868 168.465 1.00 91.84 207 LYS A N 1
ATOM 1574 C CA . LYS A 1 207 ? 140.518 188.511 168.074 1.00 87.35 207 LYS A CA 1
ATOM 1575 C C . LYS A 1 207 ? 141.403 187.563 167.277 1.00 91.08 207 LYS A C 1
ATOM 1576 O O . LYS A 1 207 ? 141.979 187.954 166.258 1.00 99.15 207 LYS A O 1
ATOM 1582 N N . LEU A 1 208 ? 141.529 186.313 167.726 1.00 88.43 208 LEU A N 1
ATOM 1583 C CA . LEU A 1 208 ? 142.390 185.362 167.030 1.00 84.87 208 LEU A CA 1
ATOM 1584 C C . LEU A 1 208 ? 141.880 185.087 165.620 1.00 89.29 208 LEU A C 1
ATOM 1585 O O . LEU A 1 208 ? 142.654 185.076 164.655 1.00 92.20 208 LEU A O 1
ATOM 1590 N N . ILE A 1 209 ? 140.573 184.857 165.483 1.00 96.06 209 ILE A N 1
ATOM 1591 C CA . ILE A 1 209 ? 140.000 184.579 164.169 1.00 94.78 209 ILE A CA 1
ATOM 1592 C C . ILE A 1 209 ? 140.177 185.781 163.254 1.00 91.58 209 ILE A C 1
ATOM 1593 O O . ILE A 1 209 ? 140.545 185.647 162.080 1.00 93.23 209 ILE A O 1
ATOM 1598 N N . LEU A 1 210 ? 139.903 186.977 163.777 1.00 87.38 210 LEU A N 1
ATOM 1599 C CA . LEU A 1 210 ? 140.074 188.182 162.977 1.00 84.84 210 LEU A CA 1
ATOM 1600 C C . LEU A 1 210 ? 141.520 188.335 162.532 1.00 88.33 210 LEU A C 1
ATOM 1601 O O . LEU A 1 210 ? 141.784 188.682 161.378 1.00 95.20 210 LEU A O 1
ATOM 1606 N N . THR A 1 211 ? 142.471 188.082 163.431 1.00 81.07 211 THR A N 1
ATOM 1607 C CA . THR A 1 211 ? 143.878 188.235 163.079 1.00 82.40 211 THR A CA 1
ATOM 1608 C C . THR A 1 211 ? 144.279 187.240 162.000 1.00 88.69 211 THR A C 1
ATOM 1609 O O . THR A 1 211 ? 144.979 187.591 161.046 1.00 92.40 211 THR A O 1
ATOM 1613 N N . VAL A 1 212 ? 143.841 185.987 162.131 1.00 87.84 212 VAL A N 1
ATOM 1614 C CA . VAL A 1 212 ? 144.203 184.975 161.140 1.00 79.21 212 VAL A CA 1
ATOM 1615 C C . VAL A 1 212 ? 143.612 185.328 159.782 1.00 78.90 212 VAL A C 1
ATOM 1616 O O . VAL A 1 212 ? 144.288 185.246 158.749 1.00 87.32 212 VAL A O 1
ATOM 1620 N N . TYR A 1 213 ? 142.336 185.718 159.758 1.00 83.58 213 TYR A N 1
ATOM 1621 C CA . TYR A 1 213 ? 141.698 186.051 158.489 1.00 77.76 213 TYR A CA 1
ATOM 1622 C C . TYR A 1 213 ? 142.333 187.286 157.865 1.00 81.24 213 TYR A C 1
ATOM 1623 O O . TYR A 1 213 ? 142.537 187.344 156.649 1.00 90.76 213 TYR A O 1
ATOM 1632 N N . LEU A 1 214 ? 142.652 188.288 158.684 1.00 81.81 214 LEU A N 1
ATOM 1633 C CA . LEU A 1 214 ? 143.307 189.481 158.165 1.00 83.28 214 LEU A CA 1
ATOM 1634 C C . LEU A 1 214 ? 144.682 189.148 157.606 1.00 87.08 214 LEU A C 1
ATOM 1635 O O . LEU A 1 214 ? 145.081 189.682 156.568 1.00 95.03 214 LEU A O 1
ATOM 1640 N N . GLY A 1 215 ? 145.424 188.271 158.283 1.00 83.58 215 GLY A N 1
ATOM 1641 C CA . GLY A 1 215 ? 146.717 187.862 157.763 1.00 79.06 215 GLY A CA 1
ATOM 1642 C C . GLY A 1 215 ? 146.606 187.125 156.445 1.00 82.08 215 GLY A C 1
ATOM 1643 O O . GLY A 1 215 ? 147.392 187.356 155.526 1.00 88.50 215 GLY A O 1
ATOM 1644 N N . CYS A 1 216 ? 145.630 186.224 156.334 1.00 89.19 216 CYS A N 1
ATOM 1645 C CA . CYS A 1 216 ? 145.428 185.517 155.073 1.00 91.55 216 CYS A CA 1
ATOM 1646 C C . CYS A 1 216 ? 145.052 186.488 153.960 1.00 88.04 216 CYS A C 1
ATOM 1647 O O . CYS A 1 216 ? 145.553 186.389 152.832 1.00 90.41 216 CYS A O 1
ATOM 1650 N N . ILE A 1 217 ? 144.170 187.441 154.264 1.00 81.73 217 ILE A N 1
ATOM 1651 C CA . ILE A 1 217 ? 143.761 188.425 153.267 1.00 82.63 217 ILE A CA 1
ATOM 1652 C C . ILE A 1 217 ? 144.957 189.261 152.834 1.00 87.09 217 ILE A C 1
ATOM 1653 O O . ILE A 1 217 ? 145.142 189.541 151.646 1.00 89.42 217 ILE A O 1
ATOM 1658 N N . ILE A 1 218 ? 145.780 189.682 153.794 1.00 88.26 218 ILE A N 1
ATOM 1659 C CA . ILE A 1 218 ? 146.960 190.477 153.467 1.00 79.99 218 ILE A CA 1
ATOM 1660 C C . ILE A 1 218 ? 147.905 189.672 152.589 1.00 84.02 218 ILE A C 1
ATOM 1661 O O . ILE A 1 218 ? 148.432 190.173 151.592 1.00 91.74 218 ILE A O 1
ATOM 1666 N N . HIS A 1 219 ? 148.134 188.409 152.948 1.00 79.53 219 HIS A N 1
ATOM 1667 C CA . HIS A 1 219 ? 149.000 187.560 152.142 1.00 78.98 219 HIS A CA 1
ATOM 1668 C C . HIS A 1 219 ? 148.497 187.486 150.708 1.00 76.55 219 HIS A C 1
ATOM 1669 O O . HIS A 1 219 ? 149.248 187.738 149.759 1.00 84.43 219 HIS A O 1
ATOM 1676 N N . ILE A 1 220 ? 147.209 187.185 150.534 1.00 82.62 220 ILE A N 1
ATOM 1677 C CA . ILE A 1 220 ? 146.659 187.022 149.190 1.00 84.59 220 ILE A CA 1
ATOM 1678 C C . ILE A 1 220 ? 146.742 188.332 148.413 1.00 90.48 220 ILE A C 1
ATOM 1679 O O . ILE A 1 220 ? 147.127 188.352 147.239 1.00 94.17 220 ILE A O 1
ATOM 1684 N N . LEU A 1 221 ? 146.380 189.446 149.052 1.00 90.85 221 LEU A N 1
ATOM 1685 C CA . LEU A 1 221 ? 146.251 190.709 148.337 1.00 84.98 221 LEU A CA 1
ATOM 1686 C C . LEU A 1 221 ? 147.569 191.451 148.162 1.00 83.78 221 LEU A C 1
ATOM 1687 O O . LEU A 1 221 ? 147.614 192.410 147.385 1.00 89.34 221 LEU A O 1
ATOM 1692 N N . ILE A 1 222 ? 148.635 191.054 148.858 1.00 76.27 222 ILE A N 1
ATOM 1693 C CA . ILE A 1 222 ? 149.928 191.719 148.756 1.00 77.70 222 ILE A CA 1
ATOM 1694 C C . ILE A 1 222 ? 150.991 190.782 148.196 1.00 87.56 222 ILE A C 1
ATOM 1695 O O . ILE A 1 222 ? 151.575 191.050 147.142 1.00 97.78 222 ILE A O 1
ATOM 1700 N N . VAL A 1 223 ? 151.255 189.672 148.884 1.00 83.40 223 VAL A N 1
ATOM 1701 C CA . VAL A 1 223 ? 152.336 188.788 148.461 1.00 78.22 223 VAL A CA 1
ATOM 1702 C C . VAL A 1 223 ? 152.019 188.184 147.100 1.00 85.02 223 VAL A C 1
ATOM 1703 O O . VAL A 1 223 ? 152.848 188.203 146.184 1.00 93.49 223 VAL A O 1
ATOM 1707 N N . TYR A 1 224 ? 150.809 187.645 146.944 1.00 86.03 224 TYR A N 1
ATOM 1708 C CA . TYR A 1 224 ? 150.441 187.036 145.671 1.00 90.81 224 TYR A CA 1
ATOM 1709 C C . TYR A 1 224 ? 150.143 188.098 144.622 1.00 88.71 224 TYR A C 1
ATOM 1710 O O . TYR A 1 224 ? 150.517 187.947 143.453 1.00 89.58 224 TYR A O 1
ATOM 1719 N N . THR A 1 225 ? 149.474 189.181 145.018 1.00 91.83 225 THR A N 1
ATOM 1720 C CA . THR A 1 225 ? 149.125 190.223 144.060 1.00 94.52 225 THR A CA 1
ATOM 1721 C C . THR A 1 225 ? 150.372 190.839 143.442 1.00 97.75 225 THR A C 1
ATOM 1722 O O . THR A 1 225 ? 150.462 190.988 142.219 1.00 104.56 225 THR A O 1
ATOM 1726 N N . LEU A 1 226 ? 151.347 191.210 144.274 1.00 90.67 226 LEU A N 1
ATOM 1727 C CA . LEU A 1 226 ? 152.561 191.828 143.751 1.00 90.23 226 LEU A CA 1
ATOM 1728 C C . LEU A 1 226 ? 153.346 190.855 142.882 1.00 93.21 226 LEU A C 1
ATOM 1729 O O . LEU A 1 226 ? 153.888 191.241 141.839 1.00 98.00 226 LEU A O 1
ATOM 1734 N N . LEU A 1 227 ? 153.432 189.592 143.300 1.00 86.26 227 LEU A N 1
ATOM 1735 C CA . LEU A 1 227 ? 154.119 188.593 142.490 1.00 88.37 227 LEU A CA 1
ATOM 1736 C C . LEU A 1 227 ? 153.475 188.486 141.114 1.00 93.67 227 LEU A C 1
ATOM 1737 O O . LEU A 1 227 ? 154.155 188.564 140.088 1.00 98.50 227 LEU A O 1
ATOM 1742 N N . LEU A 1 228 ? 152.150 188.346 141.076 1.00 91.05 228 LEU A N 1
ATOM 1743 C CA . LEU A 1 228 ? 151.452 188.275 139.798 1.00 88.90 228 LEU A CA 1
ATOM 1744 C C . LEU A 1 228 ? 151.701 189.527 138.967 1.00 97.31 228 LEU A C 1
ATOM 1745 O O . LEU A 1 228 ? 151.931 189.451 137.756 1.00 104.66 228 LEU A O 1
ATOM 1750 N N . ARG A 1 229 ? 151.656 190.695 139.608 1.00 97.12 229 ARG A N 1
ATOM 1751 C CA . ARG A 1 229 ? 151.790 191.949 138.875 1.00 98.58 229 ARG A CA 1
ATOM 1752 C C . ARG A 1 229 ? 153.169 192.074 138.242 1.00 101.89 229 ARG A C 1
ATOM 1753 O O . ARG A 1 229 ? 153.299 192.517 137.096 1.00 107.00 229 ARG A O 1
ATOM 1761 N N . PHE A 1 230 ? 154.216 191.691 138.973 1.00 90.15 230 PHE A N 1
ATOM 1762 C CA . PHE A 1 230 ? 155.581 191.989 138.554 1.00 93.00 230 PHE A CA 1
ATOM 1763 C C . PHE A 1 230 ? 156.306 190.799 137.936 1.00 98.00 230 PHE A C 1
ATOM 1764 O O . PHE A 1 230 ? 156.826 190.911 136.824 1.00 103.50 230 PHE A O 1
ATOM 1772 N N . LEU A 1 231 ? 156.368 189.662 138.628 1.00 98.62 231 LEU A N 1
ATOM 1773 C CA . LEU A 1 231 ? 157.101 188.522 138.091 1.00 101.55 231 LEU A CA 1
ATOM 1774 C C . LEU A 1 231 ? 156.347 187.882 136.931 1.00 102.82 231 LEU A C 1
ATOM 1775 O O . LEU A 1 231 ? 156.846 187.833 135.802 1.00 102.59 231 LEU A O 1
ATOM 1780 N N . CYS A 1 232 ? 155.137 187.386 137.192 1.00 106.63 232 CYS A N 1
ATOM 1781 C CA . CYS A 1 232 ? 154.384 186.705 136.145 1.00 107.98 232 CYS A CA 1
ATOM 1782 C C . CYS A 1 232 ? 153.767 187.704 135.173 1.00 109.93 232 CYS A C 1
ATOM 1783 O O . CYS A 1 232 ? 153.518 187.374 134.008 1.00 112.09 232 CYS A O 1
ATOM 1786 N N . LYS A 1 233 ? 153.513 188.928 135.634 1.00 113.68 233 LYS A N 1
ATOM 1787 C CA . LYS A 1 233 ? 153.030 190.018 134.786 1.00 110.65 233 LYS A CA 1
ATOM 1788 C C . LYS A 1 233 ? 151.678 189.681 134.151 1.00 107.76 233 LYS A C 1
ATOM 1789 O O . LYS A 1 233 ? 151.535 189.596 132.930 1.00 111.29 233 LYS A O 1
ATOM 1795 N N . ILE A 1 234 ? 150.682 189.485 135.011 1.00 103.34 234 ILE A N 1
ATOM 1796 C CA . ILE A 1 234 ? 149.291 189.395 134.589 1.00 106.85 234 ILE A CA 1
ATOM 1797 C C . ILE A 1 234 ? 148.453 190.221 135.552 1.00 109.75 234 ILE A C 1
ATOM 1798 O O . ILE A 1 234 ? 148.878 190.525 136.671 1.00 115.52 234 ILE A O 1
ATOM 1803 N N . ASN A 1 235 ? 147.258 190.583 135.113 1.00 108.35 235 ASN A N 1
ATOM 1804 C CA . ASN A 1 235 ? 146.378 191.394 135.943 1.00 107.11 235 ASN A CA 1
ATOM 1805 C C . ASN A 1 235 ? 145.879 190.564 137.119 1.00 108.40 235 ASN A C 1
ATOM 1806 O O . ASN A 1 235 ? 145.205 189.549 136.903 1.00 109.81 235 ASN A O 1
ATOM 1811 N N . PRO A 1 236 ? 146.176 190.943 138.367 1.00 97.57 236 PRO A N 1
ATOM 1812 C CA . PRO A 1 236 ? 145.738 190.103 139.495 1.00 99.67 236 PRO A CA 1
ATOM 1813 C C . PRO A 1 236 ? 144.234 189.913 139.562 1.00 103.57 236 PRO A C 1
ATOM 1814 O O . PRO A 1 236 ? 143.766 188.819 139.902 1.00 104.38 236 PRO A O 1
ATOM 1818 N N . LEU A 1 237 ? 143.458 190.952 139.254 1.00 105.23 237 LEU A N 1
ATOM 1819 C CA . LEU A 1 237 ? 142.009 190.839 139.362 1.00 102.69 237 LEU A CA 1
ATOM 1820 C C . LEU A 1 237 ? 141.478 189.777 138.411 1.00 102.81 237 LEU A C 1
ATOM 1821 O O . LEU A 1 237 ? 140.643 188.948 138.790 1.00 107.27 237 LEU A O 1
ATOM 1826 N N . ARG A 1 238 ? 141.961 189.778 137.168 1.00 106.81 238 ARG A N 1
ATOM 1827 C CA . ARG A 1 238 ? 141.532 188.760 136.217 1.00 110.36 238 ARG A CA 1
ATOM 1828 C C . ARG A 1 238 ? 141.977 187.374 136.663 1.00 110.76 238 ARG A C 1
ATOM 1829 O O . ARG A 1 238 ? 141.240 186.395 136.502 1.00 113.32 238 ARG A O 1
ATOM 1837 N N . PHE A 1 239 ? 143.183 187.270 137.223 1.00 96.61 239 PHE A N 1
ATOM 1838 C CA . PHE A 1 239 ? 143.667 185.977 137.693 1.00 95.52 239 PHE A CA 1
ATOM 1839 C C . PHE A 1 239 ? 142.756 185.420 138.779 1.00 95.78 239 PHE A C 1
ATOM 1840 O O . PHE A 1 239 ? 142.382 184.243 138.750 1.00 97.04 239 PHE A O 1
ATOM 1848 N N . PHE A 1 240 ? 142.384 186.257 139.750 1.00 95.91 240 PHE A N 1
ATOM 1849 C CA . PHE A 1 240 ? 141.464 185.807 140.790 1.00 93.90 240 PHE A CA 1
ATOM 1850 C C . PHE A 1 240 ? 140.099 185.476 140.203 1.00 95.78 240 PHE A C 1
ATOM 1851 O O . PHE A 1 240 ? 139.457 184.503 140.613 1.00 102.46 240 PHE A O 1
ATOM 1859 N N . LYS A 1 241 ? 139.638 186.275 139.241 1.00 104.02 241 LYS A N 1
ATOM 1860 C CA . LYS A 1 241 ? 138.370 185.982 138.585 1.00 104.49 241 LYS A CA 1
ATOM 1861 C C . LYS A 1 241 ? 138.412 184.635 137.879 1.00 104.49 241 LYS A C 1
ATOM 1862 O O . LYS A 1 241 ? 137.373 183.986 137.717 1.00 105.21 241 LYS A O 1
ATOM 1868 N N . LYS A 1 242 ? 139.594 184.205 137.442 1.00 96.55 242 LYS A N 1
ATOM 1869 C CA . LYS A 1 242 ? 139.715 182.915 136.776 1.00 94.82 242 LYS A CA 1
ATOM 1870 C C . LYS A 1 242 ? 139.682 181.753 137.760 1.00 96.49 242 LYS A C 1
ATOM 1871 O O . LYS A 1 242 ? 139.208 180.667 137.408 1.00 99.36 242 LYS A O 1
ATOM 1877 N N . ILE A 1 243 ? 140.169 181.954 138.981 1.00 99.90 243 ILE A N 1
ATOM 1878 C CA . ILE A 1 243 ? 140.330 180.870 139.940 1.00 101.57 243 ILE A CA 1
ATOM 1879 C C . ILE A 1 243 ? 139.311 180.964 141.079 1.00 98.13 243 ILE A C 1
ATOM 1880 O O . ILE A 1 243 ? 139.567 180.473 142.175 1.00 94.10 243 ILE A O 1
ATOM 1885 N N . LYS A 1 244 ? 138.155 181.581 140.834 1.00 101.62 244 LYS A N 1
ATOM 1886 C CA . LYS A 1 244 ? 137.158 181.713 141.891 1.00 96.04 244 LYS A CA 1
ATOM 1887 C C . LYS A 1 244 ? 136.699 180.346 142.380 1.00 99.86 244 LYS A C 1
ATOM 1888 O O . LYS A 1 244 ? 136.533 180.127 143.584 1.00 106.87 244 LYS A O 1
ATOM 1894 N N . GLU A 1 245 ? 136.477 179.414 141.452 1.00 98.13 245 GLU A N 1
ATOM 1895 C CA . GLU A 1 245 ? 135.946 178.107 141.825 1.00 95.48 245 GLU A CA 1
ATOM 1896 C C . GLU A 1 245 ? 136.910 177.362 142.739 1.00 97.43 245 GLU A C 1
ATOM 1897 O O . GLU A 1 245 ? 136.495 176.741 143.725 1.00 98.78 245 GLU A O 1
ATOM 1903 N N . ALA A 1 246 ? 138.205 177.404 142.422 1.00 94.94 246 ALA A N 1
ATOM 1904 C CA . ALA A 1 246 ? 139.186 176.710 143.249 1.00 92.67 246 ALA A CA 1
ATOM 1905 C C . ALA A 1 246 ? 139.217 177.288 144.657 1.00 97.86 246 ALA A C 1
ATOM 1906 O O . ALA A 1 246 ? 139.231 176.546 145.645 1.00 101.23 246 ALA A O 1
ATOM 1908 N N . MET A 1 247 ? 139.222 178.617 144.768 1.00 94.07 247 MET A N 1
ATOM 1909 C CA . MET A 1 247 ? 139.236 179.247 146.083 1.00 83.02 247 MET A CA 1
ATOM 1910 C C . MET A 1 247 ? 137.978 178.896 146.865 1.00 87.42 247 MET A C 1
ATOM 1911 O O . MET A 1 247 ? 138.040 178.596 148.061 1.00 95.88 247 MET A O 1
ATOM 1916 N N . LEU A 1 248 ? 136.822 178.929 146.202 1.00 90.38 248 LEU A N 1
ATOM 1917 C CA . LEU A 1 248 ? 135.569 178.619 146.882 1.00 87.31 248 LEU A CA 1
ATOM 1918 C C . LEU A 1 248 ? 135.563 177.183 147.389 1.00 88.18 248 LEU A C 1
ATOM 1919 O O . LEU A 1 248 ? 135.175 176.914 148.533 1.00 93.82 248 LEU A O 1
ATOM 1924 N N . VAL A 1 249 ? 136.002 176.244 146.550 1.00 85.62 249 VAL A N 1
ATOM 1925 C CA . VAL A 1 249 ? 136.001 174.842 146.951 1.00 86.29 249 VAL A CA 1
ATOM 1926 C C . VAL A 1 249 ? 136.991 174.613 148.085 1.00 90.33 249 VAL A C 1
ATOM 1927 O O . VAL A 1 249 ? 136.713 173.862 149.024 1.00 93.21 249 VAL A O 1
ATOM 1931 N N . ALA A 1 250 ? 138.164 175.245 148.014 1.00 87.48 250 ALA A N 1
ATOM 1932 C CA . ALA A 1 250 ? 139.145 175.094 149.083 1.00 88.80 250 ALA A CA 1
ATOM 1933 C C . ALA A 1 250 ? 138.615 175.662 150.392 1.00 90.57 250 ALA A C 1
ATOM 1934 O O . ALA A 1 250 ? 138.808 175.074 151.462 1.00 94.13 250 ALA A O 1
ATOM 1936 N N . PHE A 1 251 ? 137.948 176.814 150.328 1.00 86.28 251 PHE A N 1
ATOM 1937 C CA . PHE A 1 251 ? 137.365 177.404 151.526 1.00 83.38 251 PHE A CA 1
ATOM 1938 C C . PHE A 1 251 ? 136.316 176.481 152.130 1.00 86.14 251 PHE A C 1
ATOM 1939 O O . PHE A 1 251 ? 136.290 176.262 153.346 1.00 93.56 251 PHE A O 1
ATOM 1947 N N . SER A 1 252 ? 135.441 175.925 151.291 1.00 85.79 252 SER A N 1
ATOM 1948 C CA . SER A 1 252 ? 134.362 175.089 151.809 1.00 86.27 252 SER A CA 1
ATOM 1949 C C . SER A 1 252 ? 134.888 173.765 152.351 1.00 91.20 252 SER A C 1
ATOM 1950 O O . SER A 1 252 ? 134.405 173.274 153.378 1.00 91.79 252 SER A O 1
ATOM 1953 N N . THR A 1 253 ? 135.876 173.176 151.682 1.00 87.49 253 THR A N 1
ATOM 1954 C CA . THR A 1 253 ? 136.313 171.815 151.968 1.00 80.58 253 THR A CA 1
ATOM 1955 C C . THR A 1 253 ? 137.332 171.742 153.099 1.00 87.32 253 THR A C 1
ATOM 1956 O O . THR A 1 253 ? 137.298 170.799 153.895 1.00 94.13 253 THR A O 1
ATOM 1960 N N . CYS A 1 254 ? 138.246 172.709 153.178 1.00 93.47 254 CYS A N 1
ATOM 1961 C CA . CYS A 1 254 ? 139.263 172.761 154.230 1.00 95.40 254 CYS A CA 1
ATOM 1962 C C . CYS A 1 254 ? 140.319 171.670 154.053 1.00 98.29 254 CYS A C 1
ATOM 1963 O O . CYS A 1 254 ? 140.815 171.109 155.030 1.00 100.68 254 CYS A O 1
ATOM 1966 N N . SER A 1 255 ? 140.669 171.364 152.806 1.00 96.26 255 SER A N 1
ATOM 1967 C CA . SER A 1 255 ? 141.752 170.419 152.541 1.00 101.55 255 SER A CA 1
ATOM 1968 C C . SER A 1 255 ? 142.263 170.650 151.130 1.00 99.72 255 SER A C 1
ATOM 1969 O O . SER A 1 255 ? 141.497 170.540 150.168 1.00 97.50 255 SER A O 1
ATOM 1972 N N . SER A 1 256 ? 143.554 170.967 151.009 1.00 95.80 256 SER A N 1
ATOM 1973 C CA . SER A 1 256 ? 144.131 171.250 149.700 1.00 93.86 256 SER A CA 1
ATOM 1974 C C . SER A 1 256 ? 144.121 170.015 148.809 1.00 97.69 256 SER A C 1
ATOM 1975 O O . SER A 1 256 ? 143.877 170.118 147.602 1.00 98.63 256 SER A O 1
ATOM 1978 N N . ALA A 1 257 ? 144.397 168.841 149.379 1.00 99.37 257 ALA A N 1
ATOM 1979 C CA . ALA A 1 257 ? 144.444 167.627 148.571 1.00 96.51 257 ALA A CA 1
ATOM 1980 C C . ALA A 1 257 ? 143.092 167.339 147.934 1.00 98.71 257 ALA A C 1
ATOM 1981 O O . ALA A 1 257 ? 143.018 166.968 146.757 1.00 99.08 257 ALA A O 1
ATOM 1983 N N . ALA A 1 258 ? 142.009 167.505 148.695 1.00 97.81 258 ALA A N 1
ATOM 1984 C CA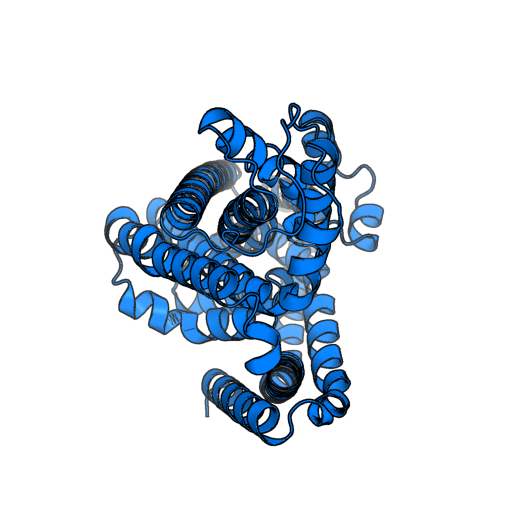 . ALA A 1 258 ? 140.677 167.298 148.138 1.00 96.39 258 ALA A CA 1
ATOM 1985 C C . ALA A 1 258 ? 140.384 168.299 147.029 1.00 96.44 258 ALA A C 1
ATOM 1986 O O . ALA A 1 258 ? 139.719 167.967 146.042 1.00 100.00 258 ALA A O 1
ATOM 1988 N N . THR A 1 259 ? 140.859 169.536 147.181 1.00 91.05 259 THR A N 1
ATOM 1989 C CA . THR A 1 259 ? 140.639 170.563 146.172 1.00 85.31 259 THR A CA 1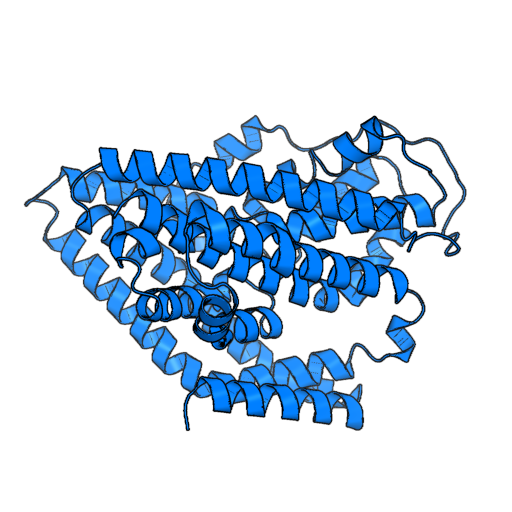
ATOM 1990 C C . THR A 1 259 ? 141.591 170.443 144.991 1.00 90.91 259 THR A C 1
ATOM 1991 O O . THR A 1 259 ? 141.413 171.154 143.997 1.00 94.18 259 THR A O 1
ATOM 1995 N N . LEU A 1 260 ? 142.590 169.569 145.074 1.00 92.40 260 LEU A N 1
ATOM 1996 C CA . LEU A 1 260 ? 143.596 169.487 144.020 1.00 89.50 260 LEU A CA 1
ATOM 1997 C C . LEU A 1 260 ? 143.002 169.306 142.629 1.00 89.03 260 LEU A C 1
ATOM 1998 O O . LEU A 1 260 ? 143.465 169.988 141.700 1.00 92.26 260 LEU A O 1
ATOM 2003 N N . PRO A 1 261 ? 142.014 168.435 142.406 1.00 94.51 261 PRO A N 1
ATOM 2004 C CA . PRO A 1 261 ? 141.427 168.353 141.058 1.00 97.03 261 PRO A CA 1
ATOM 2005 C C . PRO A 1 261 ? 140.875 169.678 140.572 1.00 94.22 261 PRO A C 1
ATOM 2006 O O . PRO A 1 261 ? 140.995 170.004 139.384 1.00 96.72 261 PRO A O 1
ATOM 2010 N N . VAL A 1 262 ? 140.273 170.458 141.469 1.00 89.85 262 VAL A N 1
ATOM 2011 C CA . VAL A 1 262 ? 139.714 171.746 141.074 1.00 87.93 262 VAL A CA 1
ATOM 2012 C C . VAL A 1 262 ? 140.825 172.684 140.633 1.00 94.59 262 VAL A C 1
ATOM 2013 O O . VAL A 1 262 ? 140.708 173.377 139.617 1.00 96.27 262 VAL A O 1
ATOM 2017 N N . THR A 1 263 ? 141.919 172.724 141.395 1.00 95.50 263 THR A N 1
ATOM 2018 C CA . THR A 1 263 ? 143.028 173.600 141.035 1.00 97.34 263 THR A CA 1
ATOM 2019 C C . THR A 1 263 ? 143.614 173.201 139.691 1.00 100.08 263 THR A C 1
ATOM 2020 O O . THR A 1 263 ? 143.956 174.061 138.874 1.00 98.46 263 THR A O 1
ATOM 2024 N N . MET A 1 264 ? 143.736 171.898 139.444 1.00 98.00 264 MET A N 1
ATOM 2025 C CA . MET A 1 264 ? 144.326 171.433 138.195 1.00 95.13 264 MET A CA 1
ATOM 2026 C C . MET A 1 264 ? 143.417 171.738 137.010 1.00 97.14 264 MET A C 1
ATOM 2027 O O . MET A 1 264 ? 143.891 172.133 135.939 1.00 102.83 264 MET A O 1
ATOM 2032 N N . ARG A 1 265 ? 142.106 171.554 137.177 1.00 97.99 265 ARG A N 1
ATOM 2033 C CA . ARG A 1 265 ? 141.177 171.911 136.108 1.00 98.94 265 ARG A CA 1
ATOM 2034 C C . ARG A 1 265 ? 141.203 173.412 135.844 1.00 101.88 265 ARG A C 1
ATOM 2035 O O . ARG A 1 265 ? 141.177 173.852 134.689 1.00 101.31 265 ARG A O 1
ATOM 2043 N N . VAL A 1 266 ? 141.252 174.214 136.908 1.00 101.12 266 VAL A N 1
ATOM 2044 C CA . VAL A 1 266 ? 141.278 175.665 136.752 1.00 102.55 266 VAL A CA 1
ATOM 2045 C C . VAL A 1 266 ? 142.566 176.101 136.069 1.00 99.92 266 VAL A C 1
ATOM 2046 O O . VAL A 1 266 ? 142.580 177.061 135.289 1.00 100.77 266 VAL A O 1
ATOM 2050 N N . ALA A 1 267 ? 143.669 175.410 136.356 1.00 95.75 267 ALA A N 1
ATOM 2051 C CA . ALA A 1 267 ? 144.946 175.763 135.749 1.00 96.16 267 ALA A CA 1
ATOM 2052 C C . ALA A 1 267 ? 144.860 175.691 134.231 1.00 101.78 267 ALA A C 1
ATOM 2053 O O . ALA A 1 267 ? 145.398 176.550 133.524 1.00 103.35 267 ALA A O 1
ATOM 2055 N N . GLU A 1 268 ? 144.179 174.669 133.711 1.00 112.04 268 GLU A N 1
ATOM 2056 C CA . GLU A 1 268 ? 143.960 174.584 132.272 1.00 114.61 268 GLU A CA 1
ATOM 2057 C C . GLU A 1 268 ? 143.289 175.848 131.755 1.00 115.41 268 GLU A C 1
ATOM 2058 O O . GLU A 1 268 ? 143.679 176.396 130.718 1.00 114.46 268 GLU A O 1
ATOM 2064 N N . GLU A 1 269 ? 142.273 176.329 132.474 1.00 109.40 269 GLU A N 1
ATOM 2065 C CA . GLU A 1 269 ? 141.590 177.552 132.073 1.00 111.11 269 GLU A CA 1
ATOM 2066 C C . GLU A 1 269 ? 142.523 178.754 132.065 1.00 111.46 269 GLU A C 1
ATOM 2067 O O . GLU A 1 269 ? 142.265 179.720 131.339 1.00 112.54 269 GLU A O 1
ATOM 2073 N N . LEU A 1 270 ? 143.596 178.721 132.856 1.00 105.31 270 LEU A N 1
ATOM 2074 C CA . LEU A 1 270 ? 144.568 179.807 132.853 1.00 106.68 270 LEU A CA 1
ATOM 2075 C C . LEU A 1 270 ? 145.568 179.697 131.711 1.00 107.18 270 LEU A C 1
ATOM 2076 O O . LEU A 1 270 ? 146.300 180.658 131.453 1.00 107.47 270 LEU A O 1
ATOM 2081 N N . GLY A 1 271 ? 145.619 178.557 131.025 1.00 106.98 271 GLY A N 1
ATOM 2082 C CA . GLY A 1 271 ? 146.519 178.375 129.909 1.00 106.97 271 GLY A CA 1
ATOM 2083 C C . GLY A 1 271 ? 147.893 177.848 130.261 1.00 105.00 271 GLY A C 1
ATOM 2084 O O . GLY A 1 271 ? 148.722 177.683 129.358 1.00 105.43 271 GLY A O 1
ATOM 2085 N N . VAL A 1 272 ? 148.167 177.583 131.535 1.00 93.15 272 VAL A N 1
ATOM 2086 C CA . VAL A 1 272 ? 149.475 177.019 131.884 1.00 95.88 272 VAL A CA 1
ATOM 2087 C C . VAL A 1 272 ? 149.605 175.638 131.255 1.00 97.91 272 VAL A C 1
ATOM 2088 O O . VAL A 1 272 ? 148.615 174.878 131.226 1.00 102.17 272 VAL A O 1
ATOM 2092 N N . PRO A 1 273 ? 150.770 175.251 130.736 1.00 95.83 273 PRO A N 1
ATOM 2093 C CA . PRO A 1 273 ? 150.895 173.919 130.136 1.00 92.25 273 PRO A CA 1
ATOM 2094 C C . PRO A 1 273 ? 150.538 172.821 131.127 1.00 93.34 273 PRO A C 1
ATOM 2095 O O . PRO A 1 273 ? 150.829 172.912 132.321 1.00 95.04 273 PRO A O 1
ATOM 2099 N N . GLU A 1 274 ? 149.897 171.770 130.613 1.00 100.93 274 GLU A N 1
ATOM 2100 C CA . GLU A 1 274 ? 149.462 170.673 131.470 1.00 101.14 274 GLU A CA 1
ATOM 2101 C C . GLU A 1 274 ? 150.647 169.979 132.129 1.00 99.69 274 GLU A C 1
ATOM 2102 O O . GLU A 1 274 ? 150.567 169.569 133.292 1.00 99.81 274 GLU A O 1
ATOM 2108 N N . SER A 1 275 ? 151.752 169.826 131.399 1.00 83.67 275 SER A N 1
ATOM 2109 C CA . SER A 1 275 ? 152.914 169.140 131.955 1.00 80.89 275 SER A CA 1
ATOM 2110 C C . SER A 1 275 ? 153.454 169.876 133.174 1.00 87.32 275 SER A C 1
ATOM 2111 O O . SER A 1 275 ? 153.830 169.254 134.174 1.00 92.72 275 SER A O 1
ATOM 2114 N N . ILE A 1 276 ? 153.511 171.207 133.107 1.00 91.07 276 ILE A N 1
ATOM 2115 C CA . ILE A 1 276 ? 154.032 171.987 134.227 1.00 86.99 276 ILE A CA 1
ATOM 2116 C C . ILE A 1 276 ? 153.094 171.890 135.424 1.00 79.36 276 ILE A C 1
ATOM 2117 O O . ILE A 1 276 ? 153.530 171.683 136.564 1.00 83.18 276 ILE A O 1
ATOM 2122 N N . ALA A 1 277 ? 151.793 172.055 135.182 1.00 74.76 277 ALA A N 1
ATOM 2123 C CA . ALA A 1 277 ? 150.826 172.032 136.274 1.00 82.18 277 ALA A CA 1
ATOM 2124 C C . ALA A 1 277 ? 150.810 170.673 136.957 1.00 86.52 277 ALA A C 1
ATOM 2125 O O . ALA A 1 277 ? 150.778 170.587 138.190 1.00 88.25 277 ALA A O 1
ATOM 2127 N N . SER A 1 278 ? 150.852 169.598 136.168 1.00 92.73 278 SER A N 1
ATOM 2128 C CA . SER A 1 278 ? 150.776 168.254 136.728 1.00 86.53 278 SER A CA 1
ATOM 2129 C C . SER A 1 278 ? 151.856 168.016 137.771 1.00 84.75 278 SER A C 1
ATOM 2130 O O . SER A 1 278 ? 151.661 167.222 138.697 1.00 90.40 278 SER A O 1
ATOM 2133 N N . PHE A 1 279 ? 153.000 168.681 137.637 1.00 82.15 279 PHE A N 1
ATOM 2134 C CA . PHE A 1 279 ? 154.063 168.559 138.624 1.00 82.67 279 PHE A CA 1
ATOM 2135 C C . PHE A 1 279 ? 153.935 169.599 139.732 1.00 83.83 279 PHE A C 1
ATOM 2136 O O . PHE A 1 279 ? 154.075 169.269 140.913 1.00 88.06 279 PHE A O 1
ATOM 2144 N N . THR A 1 280 ? 153.672 170.857 139.372 1.00 86.15 280 THR A N 1
ATOM 2145 C CA . THR A 1 280 ? 153.689 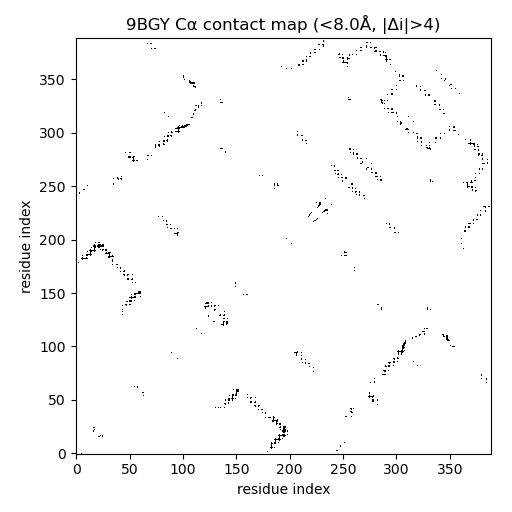171.915 140.378 1.00 81.12 280 THR A CA 1
ATOM 2146 C C . THR A 1 280 ? 152.532 171.779 141.360 1.00 85.52 280 THR A C 1
ATOM 2147 O O . THR A 1 280 ? 152.740 171.820 142.578 1.00 94.68 280 THR A O 1
ATOM 2151 N N . LEU A 1 281 ? 151.304 171.618 140.857 1.00 82.50 281 LEU A N 1
ATOM 2152 C CA . LEU A 1 281 ? 150.150 171.675 141.753 1.00 83.30 281 LEU A CA 1
ATOM 2153 C C . LEU A 1 281 ? 150.136 170.527 142.752 1.00 89.47 281 LEU A C 1
ATOM 2154 O O . LEU A 1 281 ? 149.978 170.789 143.957 1.00 92.70 281 LEU A O 1
ATOM 2159 N N . PRO A 1 282 ? 150.276 169.260 142.351 1.00 84.55 282 PRO A N 1
ATOM 2160 C CA . PRO A 1 282 ? 150.283 168.191 143.363 1.00 80.00 282 PRO A CA 1
ATOM 2161 C C . PRO A 1 282 ? 151.390 168.343 144.389 1.00 82.51 282 PRO A C 1
ATOM 2162 O O . PRO A 1 282 ? 151.170 168.079 145.577 1.00 84.51 282 PRO A O 1
ATOM 2166 N N . LEU A 1 283 ? 152.580 168.766 143.961 1.00 87.09 283 LEU A N 1
ATOM 2167 C CA . LEU A 1 283 ? 153.671 168.983 144.905 1.00 82.38 283 LEU A CA 1
ATOM 2168 C C . LEU A 1 283 ? 153.334 170.118 145.864 1.00 87.77 283 LEU A C 1
ATOM 2169 O O . LEU A 1 283 ? 153.565 170.017 147.076 1.00 95.90 283 LEU A O 1
ATOM 2174 N N . GLY A 1 284 ? 152.771 171.204 145.337 1.00 77.10 284 GLY A N 1
ATOM 2175 C CA . GLY A 1 284 ? 152.410 172.324 146.187 1.00 77.12 284 GLY A CA 1
ATOM 2176 C C . GLY A 1 284 ? 151.270 171.997 147.131 1.00 83.42 284 GLY A C 1
ATOM 2177 O O . GLY A 1 284 ? 151.085 172.663 148.152 1.00 91.76 284 GLY A O 1
ATOM 2178 N N . ALA A 1 285 ? 150.489 170.970 146.804 1.00 84.05 285 ALA A N 1
ATOM 2179 C CA . ALA A 1 285 ? 149.378 170.566 147.655 1.00 87.08 285 ALA A CA 1
ATOM 2180 C C . ALA A 1 285 ? 149.889 169.987 148.968 1.00 89.81 285 ALA A C 1
ATOM 2181 O O . ALA A 1 285 ? 149.105 169.756 149.893 1.00 87.93 285 ALA A O 1
ATOM 2183 N N . THR A 1 286 ? 151.197 169.742 149.056 1.00 91.51 286 THR A N 1
ATOM 2184 C CA . THR A 1 286 ? 151.789 169.188 150.266 1.00 90.34 286 THR A CA 1
ATOM 2185 C C . THR A 1 286 ? 152.891 170.088 150.811 1.00 87.81 286 THR A C 1
ATOM 2186 O O . THR A 1 286 ? 153.066 170.186 152.029 1.00 92.81 286 THR A O 1
ATOM 2190 N N . ILE A 1 287 ? 153.639 170.749 149.925 1.00 91.62 287 ILE A N 1
ATOM 2191 C CA . ILE A 1 287 ? 154.790 171.526 150.381 1.00 94.96 287 ILE A CA 1
ATOM 2192 C C . ILE A 1 287 ? 154.415 172.967 150.709 1.00 94.37 287 ILE A C 1
ATOM 2193 O O . ILE A 1 287 ? 155.123 173.631 151.473 1.00 99.56 287 ILE A O 1
ATOM 2198 N N . ASN A 1 288 ? 153.320 173.481 150.162 1.00 93.35 288 ASN A N 1
ATOM 2199 C CA . ASN A 1 288 ? 152.962 174.880 150.377 1.00 88.81 288 ASN A CA 1
ATOM 2200 C C . ASN A 1 288 ? 152.679 175.113 151.857 1.00 94.07 288 ASN A C 1
ATOM 2201 O O . ASN A 1 288 ? 151.722 174.561 152.408 1.00 102.64 288 ASN A O 1
ATOM 2206 N N . MET A 1 289 ? 153.511 175.931 152.500 1.00 99.91 289 MET A N 1
ATOM 2207 C CA . MET A 1 289 ? 153.385 176.224 153.923 1.00 100.71 289 MET A CA 1
ATOM 2208 C C . MET A 1 289 ? 152.802 177.601 154.204 1.00 100.98 289 MET A C 1
ATOM 2209 O O . MET A 1 289 ? 152.791 178.024 155.364 1.00 101.85 289 MET A O 1
ATOM 2214 N N . ASP A 1 290 ? 152.320 178.309 153.184 1.00 106.03 290 ASP A N 1
ATOM 2215 C CA . ASP A 1 290 ? 151.872 179.683 153.377 1.00 103.95 290 ASP A CA 1
ATOM 2216 C C . ASP A 1 290 ? 150.784 179.760 154.441 1.00 103.19 290 ASP A C 1
ATOM 2217 O O . ASP A 1 290 ? 150.955 180.404 155.484 1.00 111.05 290 ASP A O 1
ATOM 2222 N N . GLY A 1 291 ? 149.651 179.100 154.193 1.00 97.98 291 GLY A N 1
ATOM 2223 C CA . GLY A 1 291 ? 148.565 179.130 155.154 1.00 97.41 291 GLY A CA 1
ATOM 2224 C C . GLY A 1 291 ? 148.939 178.523 156.489 1.00 100.59 291 GLY A C 1
ATOM 2225 O O . GLY A 1 291 ? 148.596 179.070 157.540 1.00 103.89 291 GLY A O 1
ATOM 2226 N N . THR A 1 292 ? 149.640 177.388 156.470 1.00 103.24 292 THR A N 1
ATOM 2227 C CA . THR A 1 292 ? 150.096 176.787 157.717 1.00 94.15 292 THR A CA 1
ATOM 2228 C C . THR A 1 292 ? 151.058 177.711 158.445 1.00 95.99 292 THR A C 1
ATOM 2229 O O . THR A 1 292 ? 151.006 177.826 159.673 1.00 100.37 292 THR A O 1
ATOM 2233 N N . ALA A 1 293 ? 151.947 178.377 157.707 1.00 103.93 293 ALA A N 1
ATOM 2234 C CA . ALA A 1 293 ? 152.858 179.322 158.339 1.00 99.11 293 ALA A CA 1
ATOM 2235 C C . ALA A 1 293 ? 152.093 180.438 159.036 1.00 99.03 293 ALA A C 1
ATOM 2236 O O . ALA A 1 293 ? 152.363 180.743 160.202 1.00 104.19 293 ALA A O 1
ATOM 2238 N N . LEU A 1 294 ? 151.130 181.051 158.347 1.00 98.98 294 LEU A N 1
ATOM 2239 C CA . LEU A 1 294 ? 150.337 182.109 158.968 1.00 98.46 294 LEU A CA 1
ATOM 2240 C C . LEU A 1 294 ? 149.620 181.595 160.209 1.00 99.06 294 LEU A C 1
ATOM 2241 O O . LEU A 1 294 ? 149.682 182.207 161.284 1.00 103.79 294 LEU A O 1
ATOM 2246 N N . TYR A 1 295 ? 148.925 180.465 160.073 1.00 102.59 295 TYR A N 1
ATOM 2247 C CA . TYR A 1 295 ? 148.138 179.937 161.180 1.00 99.55 295 TYR A CA 1
ATOM 2248 C C . TYR A 1 295 ? 149.015 179.652 162.390 1.00 104.02 295 TYR A C 1
ATOM 2249 O O . TYR A 1 295 ? 148.692 180.056 163.510 1.00 112.33 295 TYR A O 1
ATOM 2258 N N . GLN A 1 296 ? 150.132 178.953 162.184 1.00 104.85 296 GLN A N 1
ATOM 2259 C CA . GLN A 1 296 ? 150.990 178.592 163.306 1.00 102.21 296 GLN A CA 1
ATOM 2260 C C . GLN A 1 296 ? 151.655 179.819 163.913 1.00 102.74 296 GLN A C 1
ATOM 2261 O O . GLN A 1 296 ? 151.758 179.929 165.141 1.00 102.11 296 GLN A O 1
ATOM 2267 N N . GLY A 1 297 ? 152.117 180.750 163.078 1.00 99.42 297 GLY A N 1
ATOM 2268 C CA . GLY A 1 297 ? 152.727 181.955 163.607 1.00 100.92 297 GLY A CA 1
ATOM 2269 C C . GLY A 1 297 ? 151.771 182.745 164.474 1.00 100.46 297 GLY A C 1
ATOM 2270 O O . GLY A 1 297 ? 152.154 183.261 165.525 1.00 107.15 297 GLY A O 1
ATOM 2271 N N . VAL A 1 298 ? 150.513 182.850 164.051 1.00 90.99 298 VAL A N 1
ATOM 2272 C CA . VAL A 1 298 ? 149.528 183.558 164.859 1.00 88.17 298 VAL A CA 1
ATOM 2273 C C . VAL A 1 298 ? 149.195 182.771 166.121 1.00 93.91 298 VAL A C 1
ATOM 2274 O O . VAL A 1 298 ? 149.084 183.342 167.210 1.00 98.09 298 VAL A O 1
ATOM 2278 N N . ALA A 1 299 ? 149.026 181.452 165.995 1.00 103.32 299 ALA A N 1
ATOM 2279 C CA . ALA A 1 299 ? 148.550 180.653 167.119 1.00 101.94 299 ALA A CA 1
ATOM 2280 C C . ALA A 1 299 ? 149.590 180.560 168.226 1.00 104.95 299 ALA A C 1
ATOM 2281 O O . ALA A 1 299 ? 149.243 180.591 169.412 1.00 111.08 299 ALA A O 1
ATOM 2283 N N . ALA A 1 300 ? 150.868 180.425 167.869 1.00 100.44 300 ALA A N 1
ATOM 2284 C CA . ALA A 1 300 ? 151.903 180.358 168.894 1.00 101.79 300 ALA A CA 1
ATOM 2285 C C . ALA A 1 300 ? 151.940 181.641 169.714 1.00 99.21 300 ALA A C 1
ATOM 2286 O O . ALA A 1 300 ? 152.002 181.600 170.949 1.00 103.92 300 ALA A O 1
ATOM 2288 N N . ILE A 1 301 ? 151.886 182.792 169.043 1.00 89.33 301 ILE A N 1
ATOM 2289 C CA . ILE A 1 301 ? 151.887 184.060 169.759 1.00 92.68 301 ILE A CA 1
ATOM 2290 C C . ILE A 1 301 ? 150.611 184.217 170.569 1.00 96.00 301 ILE A C 1
ATOM 2291 O O . ILE A 1 301 ? 150.636 184.772 171.673 1.00 99.44 301 ILE A O 1
ATOM 2296 N N . PHE A 1 302 ? 149.477 183.746 170.047 1.00 96.80 302 PHE A N 1
ATOM 2297 C CA . PHE A 1 302 ? 148.236 183.817 170.808 1.00 99.19 302 PHE A CA 1
ATOM 2298 C C . PHE A 1 302 ? 148.346 183.021 172.099 1.00 102.22 302 PHE A C 1
ATOM 2299 O O . PHE A 1 302 ? 147.940 183.487 173.169 1.00 107.56 302 PHE A O 1
ATOM 2307 N N . VAL A 1 303 ? 148.895 181.810 172.017 1.00 104.81 303 VAL A N 1
ATOM 2308 C CA . VAL A 1 303 ? 149.046 180.983 173.210 1.00 103.53 303 VAL A CA 1
ATOM 2309 C C . VAL A 1 303 ? 150.001 181.649 174.191 1.00 105.81 303 VAL A C 1
ATOM 2310 O O . VAL A 1 303 ? 149.750 181.688 175.401 1.00 109.33 303 VAL A O 1
ATOM 2314 N N . ALA A 1 304 ? 151.113 182.184 173.684 1.00 99.01 304 ALA A N 1
ATOM 2315 C CA . ALA A 1 304 ? 152.076 182.833 174.567 1.00 97.67 304 ALA A CA 1
ATOM 2316 C C . ALA A 1 304 ? 151.451 184.024 175.282 1.00 101.25 304 ALA A C 1
ATOM 2317 O O . ALA A 1 304 ? 151.633 184.197 176.493 1.00 106.61 304 ALA A O 1
ATOM 2319 N N . GLN A 1 305 ? 150.704 184.854 174.552 1.00 105.84 305 GLN A N 1
ATOM 2320 C CA . GLN A 1 305 ? 150.082 186.023 175.162 1.00 108.56 305 GLN A CA 1
ATOM 2321 C C . GLN A 1 305 ? 148.990 185.622 176.144 1.00 107.61 305 GLN A C 1
ATOM 2322 O O . GLN A 1 305 ? 148.810 186.273 177.179 1.00 107.26 305 GLN A O 1
ATOM 2328 N N . ALA A 1 306 ? 148.246 184.557 175.838 1.00 108.49 306 ALA A N 1
ATOM 2329 C CA . ALA A 1 306 ? 147.195 184.107 176.744 1.00 108.17 306 ALA A CA 1
ATOM 2330 C C . ALA A 1 306 ? 147.757 183.810 178.125 1.00 108.67 306 ALA A C 1
ATOM 2331 O O . ALA A 1 306 ? 147.088 184.035 179.140 1.00 111.79 306 ALA A O 1
ATOM 2333 N N . TYR A 1 307 ? 148.985 183.304 178.184 1.00 112.17 307 TYR A N 1
ATOM 2334 C CA . TYR A 1 307 ? 149.656 183.035 179.447 1.00 113.93 307 TYR A CA 1
ATOM 2335 C C . TYR A 1 307 ? 150.598 184.157 179.860 1.00 115.84 307 TYR A C 1
ATOM 2336 O O . TYR A 1 307 ? 151.286 184.025 180.877 1.00 117.97 307 TYR A O 1
ATOM 2345 N N . GLY A 1 308 ? 150.648 185.249 179.101 1.00 117.25 308 GLY A N 1
ATOM 2346 C CA . GLY A 1 308 ? 151.429 186.406 179.486 1.00 117.92 308 GLY A CA 1
ATOM 2347 C C . GLY A 1 308 ? 152.919 186.275 179.287 1.00 117.15 308 GLY A C 1
ATOM 2348 O O . GLY A 1 308 ? 153.672 187.087 179.830 1.00 118.32 308 GLY A O 1
ATOM 2349 N N . VAL A 1 309 ? 153.372 185.282 178.528 1.00 121.71 309 VAL A N 1
ATOM 2350 C CA . VAL A 1 309 ? 154.813 185.070 178.317 1.00 120.92 309 VAL A CA 1
ATOM 2351 C C . VAL A 1 309 ? 155.177 185.847 177.058 1.00 121.45 309 VAL A C 1
ATOM 2352 O O . VAL A 1 309 ? 155.148 185.341 175.934 1.00 121.40 309 VAL A O 1
ATOM 2356 N N . GLU A 1 310 ? 155.531 187.114 177.250 1.00 122.78 310 GLU A N 1
ATOM 2357 C CA . GLU A 1 310 ? 156.018 187.917 176.138 1.00 121.88 310 GLU A CA 1
ATOM 2358 C C . GLU A 1 310 ? 157.305 187.312 175.595 1.00 123.25 310 GLU A C 1
ATOM 2359 O O . GLU A 1 310 ? 158.217 186.975 176.354 1.00 123.38 310 GLU A O 1
ATOM 2365 N N . LEU A 1 311 ? 157.376 187.177 174.275 1.00 113.89 311 LEU A N 1
ATOM 2366 C CA . LEU A 1 311 ? 158.468 186.483 173.608 1.00 113.55 311 LEU A CA 1
ATOM 2367 C C . LEU A 1 311 ? 159.347 187.483 172.874 1.00 114.05 311 LEU A C 1
ATOM 2368 O O . LEU A 1 311 ? 158.841 188.370 172.179 1.00 111.49 311 LEU A O 1
ATOM 2373 N N . THR A 1 312 ? 160.660 187.336 173.030 1.00 116.00 312 THR A N 1
ATOM 2374 C CA . THR A 1 312 ? 161.592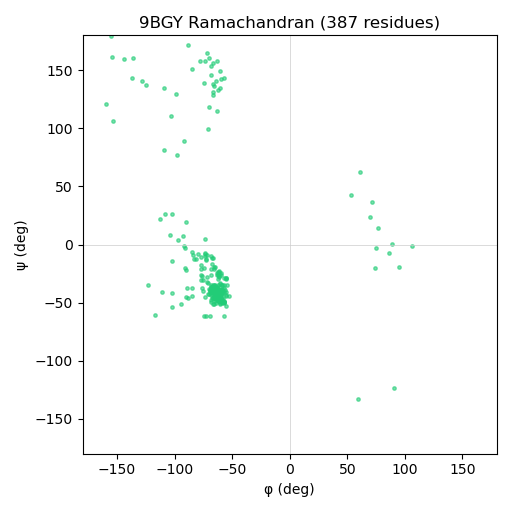 188.132 172.250 1.00 115.90 312 THR A CA 1
ATOM 2375 C C . THR A 1 312 ? 161.598 187.659 170.799 1.00 114.82 312 THR A C 1
ATOM 2376 O O . THR A 1 312 ? 161.122 186.571 170.468 1.00 112.54 312 THR A O 1
ATOM 2380 N N . LEU A 1 313 ? 162.154 188.500 169.926 1.00 115.42 313 LEU A N 1
ATOM 2381 C CA . LEU A 1 313 ? 162.140 188.193 168.500 1.00 112.84 313 LEU A CA 1
ATOM 2382 C C . LEU A 1 313 ? 162.796 186.847 168.224 1.00 114.61 313 LEU A C 1
ATOM 2383 O O . LEU A 1 313 ? 162.310 186.068 167.398 1.00 116.16 313 LEU A O 1
ATOM 2388 N N . GLY A 1 314 ? 163.902 186.553 168.908 1.00 115.89 314 GLY A N 1
ATOM 2389 C CA . GLY A 1 314 ? 164.551 185.266 168.717 1.00 112.89 314 GLY A CA 1
ATOM 2390 C C . GLY A 1 314 ? 163.669 184.102 169.124 1.00 113.62 314 GLY A C 1
ATOM 2391 O O . GLY A 1 314 ? 163.566 183.106 168.403 1.00 114.17 314 GLY A O 1
ATOM 2392 N N . GLN A 1 315 ? 163.025 184.207 170.288 1.00 112.70 315 GLN A N 1
ATOM 2393 C CA . GLN A 1 315 ? 162.136 183.142 170.740 1.00 111.42 315 GLN A CA 1
ATOM 2394 C C . GLN A 1 315 ? 160.966 182.966 169.781 1.00 111.42 315 GLN A C 1
ATOM 2395 O O . GLN A 1 315 ? 160.600 181.840 169.430 1.00 108.35 315 GLN A O 1
ATOM 2401 N N . GLN A 1 316 ? 160.369 184.074 169.341 1.00 112.26 316 GLN A N 1
ATOM 2402 C CA . GLN A 1 316 ? 159.259 183.991 168.401 1.00 109.71 316 GLN A CA 1
ATOM 2403 C C . GLN A 1 316 ? 159.693 183.296 167.118 1.00 110.61 316 GLN A C 1
ATOM 2404 O O . GLN A 1 316 ? 159.008 182.397 166.614 1.00 113.68 316 GLN A O 1
ATOM 2410 N N . LEU A 1 317 ? 160.835 183.715 166.572 1.00 107.96 317 LEU A N 1
ATOM 2411 C CA . LEU A 1 317 ? 161.314 183.130 165.328 1.00 105.01 317 LEU A CA 1
ATOM 2412 C C . LEU A 1 317 ? 161.573 181.642 165.493 1.00 106.43 317 LEU A C 1
ATOM 2413 O O . LEU A 1 317 ? 161.127 180.835 164.675 1.00 110.97 317 LEU A O 1
ATOM 2418 N N . THR A 1 318 ? 162.285 181.255 166.553 1.00 112.69 318 THR A N 1
ATOM 2419 C CA . THR A 1 318 ? 162.614 179.849 166.743 1.00 115.72 318 THR A CA 1
ATOM 2420 C C . THR A 1 318 ? 161.413 179.015 167.168 1.00 117.23 318 THR A C 1
ATOM 2421 O O . THR A 1 318 ? 161.503 177.784 167.148 1.00 115.04 318 THR A O 1
ATOM 2425 N N . ILE A 1 319 ? 160.307 179.644 167.560 1.00 111.34 319 ILE A N 1
ATOM 2426 C CA . ILE A 1 319 ? 159.101 178.886 167.870 1.00 107.48 319 ILE A CA 1
ATOM 2427 C C . ILE A 1 319 ? 158.237 178.669 166.631 1.00 106.40 319 ILE A C 1
ATOM 2428 O O . ILE A 1 319 ? 157.762 177.553 166.403 1.00 106.48 319 ILE A O 1
ATOM 2433 N N . VAL A 1 320 ? 158.011 179.706 165.822 1.00 105.64 320 VAL A N 1
ATOM 2434 C CA . VAL A 1 320 ? 157.293 179.489 164.566 1.00 107.18 320 VAL A CA 1
ATOM 2435 C C . VAL A 1 320 ? 158.104 178.600 163.633 1.00 112.29 320 VAL A C 1
ATOM 2436 O O . VAL A 1 320 ? 157.554 177.724 162.949 1.00 113.76 320 VAL A O 1
ATOM 2440 N N . LEU A 1 321 ? 159.413 178.833 163.558 1.00 117.36 321 LEU A N 1
ATOM 2441 C CA . LEU A 1 321 ? 160.305 177.894 162.913 1.00 111.70 321 LEU A CA 1
ATOM 2442 C C . LEU A 1 321 ? 160.567 176.718 163.846 1.00 114.20 321 LEU A C 1
ATOM 2443 O O . LEU A 1 321 ? 160.391 176.793 165.064 1.00 113.80 321 LEU A O 1
ATOM 2448 N N . THR A 1 322 ? 160.976 175.611 163.241 1.00 123.11 322 THR A N 1
ATOM 2449 C CA . THR A 1 322 ? 161.019 174.299 163.871 1.00 128.12 322 THR A CA 1
ATOM 2450 C C . THR A 1 322 ? 159.607 173.744 164.016 1.00 124.17 322 THR A C 1
ATOM 2451 O O . THR A 1 322 ? 159.418 172.532 163.925 1.00 125.69 322 THR A O 1
ATOM 2455 N N . ALA A 1 323 ? 158.596 174.613 163.973 1.00 109.19 323 ALA A N 1
ATOM 2456 C CA . ALA A 1 323 ? 157.218 174.139 163.981 1.00 109.74 323 ALA A CA 1
ATOM 2457 C C . ALA A 1 323 ? 156.700 174.013 162.559 1.00 113.21 323 ALA A C 1
ATOM 2458 O O . ALA A 1 323 ? 156.188 172.958 162.160 1.00 117.36 323 ALA A O 1
ATOM 2460 N N . VAL A 1 324 ? 156.851 175.075 161.766 1.00 115.73 324 VAL A N 1
ATOM 2461 C CA . VAL A 1 324 ? 156.638 174.919 160.332 1.00 115.51 324 VAL A CA 1
ATOM 2462 C C . VAL A 1 324 ? 157.610 173.886 159.780 1.00 113.69 324 VAL A C 1
ATOM 2463 O O . VAL A 1 324 ? 157.338 173.247 158.757 1.00 114.62 324 VAL A O 1
ATOM 2467 N N . LEU A 1 325 ? 158.756 173.708 160.443 1.00 116.14 325 LEU A N 1
ATOM 2468 C CA . LEU A 1 325 ? 159.734 172.720 160.001 1.00 115.17 325 LEU A CA 1
ATOM 2469 C C . LEU A 1 325 ? 159.274 171.299 160.308 1.00 115.87 325 LEU A C 1
ATOM 2470 O O . LEU A 1 325 ? 159.382 170.412 159.454 1.00 118.21 325 LEU A O 1
ATOM 2475 N N . ALA A 1 326 ? 158.767 171.053 161.520 1.00 120.92 326 ALA A N 1
ATOM 2476 C CA . ALA A 1 326 ? 158.310 169.712 161.853 1.00 122.16 326 ALA A CA 1
ATOM 2477 C C . ALA A 1 326 ? 157.023 169.363 161.120 1.00 119.53 326 ALA A C 1
ATOM 2478 O O . ALA A 1 326 ? 156.766 168.184 160.854 1.00 122.81 326 ALA A O 1
ATOM 2480 N N . SER A 1 327 ? 156.209 170.360 160.784 1.00 113.39 327 SER A N 1
ATOM 2481 C CA . SER A 1 327 ? 154.981 170.132 160.038 1.00 117.16 327 SER A CA 1
ATOM 2482 C C . SER A 1 327 ? 155.186 170.204 158.530 1.00 118.59 327 SER A C 1
ATOM 2483 O O . SER A 1 327 ? 154.210 170.376 157.794 1.00 115.99 327 SER A O 1
ATOM 2486 N N . ILE A 1 328 ? 156.428 170.067 158.055 1.00 117.77 328 ILE A N 1
ATOM 2487 C CA . ILE A 1 328 ? 156.717 170.285 156.639 1.00 117.49 328 ILE A CA 1
ATOM 2488 C C . ILE A 1 328 ? 155.931 169.322 155.759 1.00 118.20 328 ILE A C 1
ATOM 2489 O O . ILE A 1 328 ? 155.458 169.702 154.682 1.00 116.92 328 ILE A O 1
ATOM 2494 N N . GLY A 1 329 ? 155.786 168.071 156.186 1.00 108.71 329 GLY A N 1
ATOM 2495 C CA . GLY A 1 329 ? 155.121 167.076 155.368 1.00 109.61 329 GLY A CA 1
ATOM 2496 C C . GLY A 1 329 ? 153.701 166.791 155.806 1.00 111.55 329 GLY A C 1
ATOM 2497 O O . GLY A 1 329 ? 152.799 166.658 154.974 1.00 104.60 329 GLY A O 1
ATOM 2498 N N . THR A 1 330 ? 153.492 166.706 157.120 1.00 129.16 330 THR A N 1
ATOM 2499 C CA . THR A 1 330 ? 152.189 166.319 157.647 1.00 130.37 330 THR A CA 1
ATOM 2500 C C . THR A 1 330 ? 151.140 167.407 157.466 1.00 127.99 330 THR A C 1
ATOM 2501 O O . THR A 1 330 ? 149.956 167.148 157.702 1.00 126.52 330 THR A O 1
ATOM 2505 N N . ALA A 1 331 ? 151.538 168.607 157.039 1.00 124.66 331 ALA A N 1
ATOM 2506 C CA . ALA A 1 331 ? 150.591 169.712 156.939 1.00 126.00 331 ALA A CA 1
ATOM 2507 C C . ALA A 1 331 ? 149.389 169.366 156.072 1.00 124.99 331 ALA A C 1
ATOM 2508 O O . ALA A 1 331 ? 148.304 169.915 156.291 1.00 123.83 331 ALA A O 1
ATOM 2510 N N . GLY A 1 332 ? 149.554 168.477 155.092 1.00 122.31 332 GLY A N 1
ATOM 2511 C CA . GLY A 1 332 ? 148.413 168.044 154.305 1.00 121.33 332 GLY A CA 1
ATOM 2512 C C . GLY A 1 332 ? 147.387 167.284 155.120 1.00 122.62 332 GLY A C 1
ATOM 2513 O O . GLY A 1 332 ? 146.184 167.397 154.868 1.00 121.73 332 GLY A O 1
ATOM 2514 N N . VAL A 1 333 ? 147.839 166.510 156.101 1.00 126.88 333 VAL A N 1
ATOM 2515 C CA . VAL A 1 333 ? 146.950 165.722 156.951 1.00 126.72 333 VAL A CA 1
ATOM 2516 C C . VAL A 1 333 ? 146.110 166.675 157.796 1.00 128.91 333 VAL A C 1
ATOM 2517 O O . VAL A 1 333 ? 146.669 167.570 158.446 1.00 129.62 333 VAL A O 1
ATOM 2521 N N . PRO A 1 334 ? 144.784 166.536 157.822 1.00 125.46 334 PRO A N 1
ATOM 2522 C CA . PRO A 1 334 ? 143.972 167.458 158.628 1.00 124.09 334 PRO A CA 1
ATOM 2523 C C . PRO A 1 334 ? 144.339 167.378 160.102 1.00 122.79 334 PRO A C 1
ATOM 2524 O O . PRO A 1 334 ? 144.494 166.292 160.665 1.00 118.88 334 PRO A O 1
ATOM 2528 N N . GLY A 1 335 ? 144.477 168.546 160.726 1.00 128.28 335 GLY A N 1
ATOM 2529 C CA . GLY A 1 335 ? 144.809 168.626 162.132 1.00 128.58 335 GLY A CA 1
ATOM 2530 C C . GLY A 1 335 ? 146.250 168.319 162.468 1.00 125.93 335 GLY A C 1
ATOM 2531 O O . GLY A 1 335 ? 146.628 168.420 163.641 1.00 125.09 335 GLY A O 1
ATOM 2532 N N . ALA A 1 336 ? 147.070 167.950 161.483 1.00 124.93 336 ALA A N 1
ATOM 2533 C CA . ALA A 1 336 ? 148.464 167.624 161.762 1.00 125.68 336 ALA A CA 1
ATOM 2534 C C . ALA A 1 336 ? 149.236 168.858 162.208 1.00 127.33 336 ALA A C 1
ATOM 2535 O O . ALA A 1 336 ? 150.070 168.787 163.117 1.00 126.29 336 ALA A O 1
ATOM 2537 N N . GLY A 1 337 ? 148.982 169.999 161.565 1.00 129.55 337 GLY A N 1
ATOM 2538 C CA . GLY A 1 337 ? 149.649 171.222 161.977 1.00 129.95 337 GLY A CA 1
ATOM 2539 C C . GLY A 1 337 ? 149.324 171.596 163.409 1.00 131.03 337 GLY A C 1
ATOM 2540 O O . GLY A 1 337 ? 150.201 172.019 164.167 1.00 129.97 337 GLY A O 1
ATOM 2541 N N . LEU A 1 338 ? 148.058 171.439 163.801 1.00 125.43 338 LEU A N 1
ATOM 2542 C CA . LEU A 1 338 ? 147.670 171.723 165.177 1.00 122.61 338 LEU A CA 1
ATOM 2543 C C . LEU A 1 338 ? 148.408 170.812 166.147 1.00 120.54 338 LEU A C 1
ATOM 2544 O O . LEU A 1 338 ? 148.885 171.260 167.193 1.00 119.72 338 LEU A O 1
ATOM 2549 N N . VAL A 1 339 ? 148.516 169.525 165.814 1.00 123.62 339 VAL A N 1
ATOM 2550 C CA . VAL A 1 339 ? 149.203 168.583 166.695 1.00 123.50 339 VAL A CA 1
ATOM 2551 C C . VAL A 1 339 ? 150.679 168.942 166.806 1.00 128.51 339 VAL A C 1
ATOM 2552 O O . VAL A 1 339 ? 151.273 168.891 167.891 1.00 131.49 339 VAL A O 1
ATOM 2556 N N . MET A 1 340 ? 151.300 169.288 165.679 1.00 128.29 340 MET A N 1
ATOM 2557 C CA . MET A 1 340 ? 152.716 169.635 165.693 1.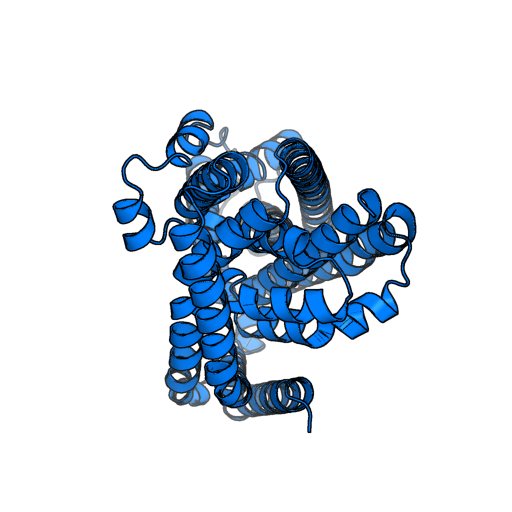00 126.22 340 MET A CA 1
ATOM 2558 C C . MET A 1 340 ? 152.956 170.876 166.543 1.00 128.12 340 MET A C 1
ATOM 2559 O O . MET A 1 340 ? 153.887 170.922 167.357 1.00 126.97 340 MET A O 1
ATOM 2564 N N . LEU A 1 341 ? 152.113 171.896 166.368 1.00 117.28 341 LEU A N 1
ATOM 2565 C CA . LEU A 1 341 ? 152.235 173.101 167.179 1.00 113.66 341 LEU A CA 1
ATOM 2566 C C . LEU A 1 341 ? 152.001 172.793 168.650 1.00 114.43 341 LEU A C 1
ATOM 2567 O O . LEU A 1 341 ? 152.669 173.355 169.524 1.00 116.70 341 LEU A O 1
ATOM 2572 N N . THR A 1 342 ? 151.046 171.910 168.944 1.00 118.67 342 THR A N 1
ATOM 2573 C CA . THR A 1 342 ? 150.799 171.516 170.325 1.00 116.40 342 THR A CA 1
ATOM 2574 C C . THR A 1 342 ? 152.042 170.889 170.935 1.00 117.52 342 THR A C 1
ATOM 2575 O O . THR A 1 342 ? 152.429 171.217 172.062 1.00 122.25 342 THR A O 1
ATOM 2579 N N . MET A 1 343 ? 152.682 169.980 170.200 1.00 119.43 343 MET A N 1
ATOM 2580 C CA . MET A 1 343 ? 153.883 169.336 170.718 1.00 122.67 343 MET A CA 1
ATOM 2581 C C . MET A 1 343 ? 154.993 170.357 170.933 1.00 124.11 343 MET A C 1
ATOM 2582 O O . MET A 1 343 ? 155.688 170.331 171.954 1.00 121.94 343 MET A O 1
ATOM 2587 N N . VAL A 1 344 ? 155.172 171.271 169.977 1.00 119.61 344 VAL A N 1
ATOM 2588 C CA . VAL A 1 344 ? 156.242 172.259 170.097 1.00 118.12 344 VAL A CA 1
ATOM 2589 C C . VAL A 1 344 ? 156.006 173.153 171.309 1.00 118.85 344 VAL A C 1
ATOM 2590 O O . VAL A 1 344 ? 156.924 173.427 172.091 1.00 118.74 344 VAL A O 1
ATOM 2594 N N . LEU A 1 345 ? 154.769 173.623 171.483 1.00 118.44 345 LEU A N 1
ATOM 2595 C CA . LEU A 1 345 ? 154.466 174.501 172.607 1.00 116.86 345 LEU A CA 1
ATOM 2596 C C . LEU A 1 345 ? 154.574 173.768 173.938 1.00 118.06 345 LEU A C 1
ATOM 2597 O O . LEU A 1 345 ? 155.042 174.347 174.924 1.00 118.17 345 LEU A O 1
ATOM 2602 N N . THR A 1 346 ? 154.152 172.503 173.992 1.00 121.45 346 THR A N 1
ATOM 2603 C CA . THR A 1 346 ? 154.335 171.719 175.207 1.00 120.51 346 THR A CA 1
ATOM 2604 C C . THR A 1 346 ? 155.814 171.566 175.529 1.00 119.59 346 THR A C 1
ATOM 2605 O O . THR A 1 346 ? 156.222 171.646 176.693 1.00 119.89 346 THR A O 1
ATOM 2609 N N . SER A 1 347 ? 156.637 171.344 174.502 1.00 123.07 347 SER A N 1
ATOM 2610 C CA . SER A 1 347 ? 158.080 171.333 174.711 1.00 125.74 347 SER A CA 1
ATOM 2611 C C . SER A 1 347 ? 158.551 172.668 175.269 1.00 126.50 347 SER A C 1
ATOM 2612 O O . SER A 1 347 ? 159.427 172.714 176.141 1.00 124.80 347 SER A O 1
ATOM 2615 N N . VAL A 1 348 ? 157.979 173.770 174.776 1.00 122.83 348 VAL A N 1
ATOM 2616 C CA . VAL A 1 348 ? 158.275 175.084 175.332 1.00 119.19 348 VAL A CA 1
ATOM 2617 C C . VAL A 1 348 ? 157.837 175.172 176.785 1.00 119.55 348 VAL A C 1
ATOM 2618 O O . VAL A 1 348 ? 158.400 175.956 177.555 1.00 119.99 348 VAL A O 1
ATOM 2622 N N . GLY A 1 349 ? 156.844 174.379 177.183 1.00 118.76 349 GLY A N 1
ATOM 2623 C CA . GLY A 1 349 ? 156.386 174.338 178.555 1.00 118.39 349 GLY A CA 1
ATOM 2624 C C . GLY A 1 349 ? 155.059 175.014 178.814 1.00 118.26 349 GLY A C 1
ATOM 2625 O O . GLY A 1 349 ? 154.593 175.002 179.959 1.00 116.69 349 GLY A O 1
ATOM 2626 N N . LEU A 1 350 ? 154.435 175.597 177.798 1.00 118.01 350 LEU A N 1
ATOM 2627 C CA . LEU A 1 350 ? 153.149 176.243 178.002 1.00 113.68 350 LEU A CA 1
ATOM 2628 C C . LEU A 1 350 ? 152.082 175.193 178.310 1.00 114.44 350 LEU A C 1
ATOM 2629 O O . LEU A 1 350 ? 152.136 174.080 177.777 1.00 117.71 350 LEU A O 1
ATOM 2634 N N . PRO A 1 351 ? 151.104 175.509 179.159 1.00 117.88 351 PRO A N 1
ATOM 2635 C CA . PRO A 1 351 ? 150.077 174.516 179.492 1.00 121.87 351 PRO A CA 1
ATOM 2636 C C . PRO A 1 351 ? 149.263 174.112 178.272 1.00 122.75 351 PRO A C 1
ATOM 2637 O O . PRO A 1 351 ? 149.183 174.828 177.272 1.00 120.35 351 PRO A O 1
ATOM 2641 N N . LEU A 1 352 ? 148.654 172.928 178.369 1.00 123.75 352 LEU A N 1
ATOM 2642 C CA . LEU A 1 352 ? 147.905 172.383 177.243 1.00 123.27 352 LEU A CA 1
ATOM 2643 C C . LEU A 1 352 ? 146.569 173.086 177.050 1.00 120.91 352 LEU A C 1
ATOM 2644 O O . LEU A 1 352 ? 145.991 173.018 175.960 1.00 121.55 352 LEU A O 1
ATOM 2649 N N . GLU A 1 353 ? 146.058 173.753 178.087 1.00 125.22 353 GLU A N 1
ATOM 2650 C CA . GLU A 1 353 ? 144.724 174.342 178.002 1.00 128.98 353 GLU A CA 1
ATOM 2651 C C . GLU A 1 353 ? 144.665 175.421 176.928 1.00 129.61 353 GLU A C 1
ATOM 2652 O O . GLU A 1 353 ? 143.701 175.494 176.156 1.00 127.92 353 GLU A O 1
ATOM 2658 N N . GLY A 1 354 ? 145.687 176.274 176.866 1.00 121.18 354 GLY A N 1
ATOM 2659 C CA . GLY A 1 354 ? 145.702 177.312 175.850 1.00 118.19 354 GLY A CA 1
ATOM 2660 C C . GLY A 1 354 ? 145.620 176.749 174.447 1.00 118.95 354 GLY A C 1
ATOM 2661 O O . GLY A 1 354 ? 144.843 177.227 173.618 1.00 119.52 354 GLY A O 1
ATOM 2662 N N . ILE A 1 355 ? 146.416 175.717 174.164 1.00 117.06 355 ILE A N 1
ATOM 2663 C CA . ILE A 1 355 ? 146.383 175.092 172.845 1.00 117.02 355 ILE A CA 1
ATOM 2664 C C . ILE A 1 355 ? 145.019 174.462 172.594 1.00 114.17 355 ILE A C 1
ATOM 2665 O O . ILE A 1 355 ? 144.435 174.608 171.515 1.00 115.11 355 ILE A O 1
ATOM 2670 N N . ALA A 1 356 ? 144.490 173.752 173.593 1.00 114.12 356 ALA A N 1
ATOM 2671 C CA . ALA A 1 356 ? 143.180 173.132 173.443 1.00 114.03 356 ALA A CA 1
ATOM 2672 C C . ALA A 1 356 ? 142.104 174.168 173.167 1.00 113.61 356 ALA A C 1
ATOM 2673 O O . ALA A 1 356 ? 141.064 173.846 172.582 1.00 112.70 356 ALA A O 1
ATOM 2675 N N . LEU A 1 357 ? 142.330 175.415 173.583 1.00 113.54 357 LEU A N 1
ATOM 2676 C CA . LEU A 1 357 ? 141.365 176.473 173.303 1.00 115.01 357 LEU A CA 1
ATOM 2677 C C . LEU A 1 357 ? 141.212 176.690 171.802 1.00 112.40 357 LEU A C 1
ATOM 2678 O O . LEU A 1 357 ? 140.096 176.852 171.296 1.00 114.14 357 LEU A O 1
ATOM 2683 N N . ILE A 1 358 ? 142.328 176.692 171.071 1.00 108.62 358 ILE A N 1
ATOM 2684 C CA . ILE A 1 358 ? 142.270 176.896 169.625 1.00 109.72 358 ILE A CA 1
ATOM 2685 C C . ILE A 1 358 ? 141.573 175.724 168.949 1.00 110.29 358 ILE A C 1
ATOM 2686 O O . ILE A 1 358 ? 140.867 175.896 167.949 1.00 111.62 358 ILE A O 1
ATOM 2691 N N . ALA A 1 359 ? 141.763 174.514 169.479 1.00 109.56 359 ALA A N 1
ATOM 2692 C CA . ALA A 1 359 ? 141.228 173.325 168.825 1.00 107.21 359 ALA A CA 1
ATOM 2693 C C . ALA A 1 359 ? 139.729 173.433 168.594 1.00 107.02 359 ALA A C 1
ATOM 2694 O O . ALA A 1 359 ? 139.202 172.843 167.645 1.00 108.36 359 ALA A O 1
ATOM 2696 N N . GLY A 1 360 ? 139.024 174.176 169.447 1.00 104.81 360 GLY A N 1
ATOM 2697 C CA . GLY A 1 360 ? 137.590 174.322 169.266 1.00 105.48 360 GLY A CA 1
ATOM 2698 C C . GLY A 1 360 ? 137.229 174.968 167.942 1.00 106.48 360 GLY A C 1
ATOM 2699 O O . GLY A 1 360 ? 136.308 174.522 167.255 1.00 108.77 360 GLY A O 1
ATOM 2700 N N . ILE A 1 361 ? 137.957 176.013 167.561 1.00 102.58 361 ILE A N 1
ATOM 2701 C CA . ILE A 1 361 ? 137.661 176.773 166.353 1.00 102.08 361 ILE A CA 1
ATOM 2702 C C . ILE A 1 361 ? 138.606 176.400 165.209 1.00 104.29 361 ILE A C 1
ATOM 2703 O O . ILE A 1 361 ? 138.856 177.216 164.324 1.00 110.25 361 ILE A O 1
ATOM 2708 N N . ASP A 1 362 ? 139.144 175.180 165.218 1.00 106.31 362 ASP A N 1
ATOM 2709 C CA . ASP A 1 362 ? 140.151 174.814 164.229 1.00 105.32 362 ASP A CA 1
ATOM 2710 C C . ASP A 1 362 ? 139.607 174.903 162.808 1.00 107.09 362 ASP A C 1
ATOM 2711 O O . ASP A 1 362 ? 140.347 175.235 161.879 1.00 111.61 362 ASP A O 1
ATOM 2716 N N . ARG A 1 363 ? 138.321 174.602 162.613 1.00 91.53 363 ARG A N 1
ATOM 2717 C CA . ARG A 1 363 ? 137.769 174.611 161.259 1.00 97.13 363 ARG A CA 1
ATOM 2718 C C . ARG A 1 363 ? 137.716 176.021 160.682 1.00 98.48 363 ARG A C 1
ATOM 2719 O O . ARG A 1 363 ? 137.959 176.221 159.483 1.00 102.20 363 ARG A O 1
ATOM 2727 N N . ILE A 1 364 ? 137.383 177.010 161.512 1.00 89.59 364 ILE A N 1
ATOM 2728 C CA . ILE A 1 364 ? 137.278 178.380 161.021 1.00 90.97 364 ILE A CA 1
ATOM 2729 C C . ILE A 1 364 ? 138.619 178.841 160.467 1.00 96.28 364 ILE A C 1
ATOM 2730 O O . ILE A 1 364 ? 138.693 179.455 159.397 1.00 98.28 364 ILE A O 1
ATOM 2735 N N . LEU A 1 365 ? 139.701 178.552 161.191 1.00 95.23 365 LEU A N 1
ATOM 2736 C CA . LEU A 1 365 ? 141.030 178.905 160.705 1.00 92.90 365 LEU A CA 1
ATOM 2737 C C . LEU A 1 365 ? 141.443 178.016 159.539 1.00 96.21 365 LEU A C 1
ATOM 2738 O O . LEU A 1 365 ? 142.175 178.454 158.643 1.00 108.44 365 LEU A O 1
ATOM 2743 N N . ASP A 1 366 ? 140.989 176.761 159.541 1.00 91.65 366 ASP A N 1
ATOM 2744 C CA . ASP A 1 366 ? 141.324 175.842 158.461 1.00 97.61 366 ASP A CA 1
ATOM 2745 C C . ASP A 1 366 ? 140.792 176.348 157.132 1.00 100.04 366 ASP A C 1
ATOM 2746 O O . ASP A 1 366 ? 141.425 176.162 156.088 1.00 101.80 366 ASP A O 1
ATOM 2751 N N . MET A 1 367 ? 139.610 176.963 157.146 1.00 96.36 367 MET A N 1
ATOM 2752 C CA . MET A 1 367 ? 139.046 177.505 155.914 1.00 93.88 367 MET A CA 1
ATOM 2753 C C . MET A 1 367 ? 140.022 178.479 155.259 1.00 93.16 367 MET A C 1
ATOM 2754 O O . MET A 1 367 ? 140.374 178.345 154.079 1.00 97.16 367 MET A O 1
ATOM 2759 N N . ALA A 1 368 ? 140.483 179.463 156.034 1.00 91.70 368 ALA A N 1
ATOM 2760 C CA . ALA A 1 368 ? 141.409 180.457 155.506 1.00 93.17 368 ALA A CA 1
ATOM 2761 C C . ALA A 1 368 ? 142.740 179.824 155.128 1.00 94.75 368 ALA A C 1
ATOM 2762 O O . ALA A 1 368 ? 143.339 180.182 154.106 1.00 105.04 368 ALA A O 1
ATOM 2764 N N . ARG A 1 369 ? 143.228 178.887 155.943 1.00 95.43 369 ARG A N 1
ATOM 2765 C CA . ARG A 1 369 ? 144.486 178.225 155.621 1.00 96.31 369 ARG A CA 1
ATOM 2766 C C . ARG A 1 369 ? 144.407 177.535 154.267 1.00 100.50 369 ARG A C 1
ATOM 2767 O O . ARG A 1 369 ? 145.310 177.666 153.435 1.00 105.53 369 ARG A O 1
ATOM 2775 N N . THR A 1 370 ? 143.325 176.794 154.029 1.00 96.35 370 THR A N 1
ATOM 2776 C CA . THR A 1 370 ? 143.189 176.071 152.770 1.00 91.60 370 THR A CA 1
ATOM 2777 C C . THR A 1 370 ? 143.033 177.030 151.599 1.00 89.21 370 THR A C 1
ATOM 2778 O O . THR A 1 370 ? 143.587 176.796 150.517 1.00 91.86 370 THR A O 1
ATOM 2782 N N . THR A 1 371 ? 142.272 178.110 151.786 1.00 89.37 371 THR A N 1
ATOM 2783 C CA . THR A 1 371 ? 142.132 179.087 150.712 1.00 84.02 371 THR A CA 1
ATOM 2784 C C . THR A 1 371 ? 143.488 179.669 150.336 1.00 85.74 371 THR A C 1
ATOM 2785 O O . THR A 1 371 ? 143.839 179.753 149.150 1.00 94.92 371 THR A O 1
ATOM 2789 N N . VAL A 1 372 ? 144.273 180.063 151.340 1.00 83.69 372 VAL A N 1
ATOM 2790 C CA . VAL A 1 372 ? 145.601 180.606 151.076 1.00 84.08 372 VAL A CA 1
ATOM 2791 C C . VAL A 1 372 ? 146.471 179.564 150.392 1.00 88.26 372 VAL A C 1
ATOM 2792 O O . VAL A 1 372 ? 147.234 179.879 149.473 1.00 92.24 372 VAL A O 1
ATOM 2796 N N . ASN A 1 373 ? 146.379 178.310 150.833 1.00 87.92 373 ASN A N 1
ATOM 2797 C CA . ASN A 1 373 ? 147.220 177.264 150.265 1.00 85.11 373 ASN A CA 1
ATOM 2798 C C . ASN A 1 373 ? 146.924 177.065 148.784 1.00 92.36 373 ASN A C 1
ATOM 2799 O O . ASN A 1 373 ? 147.843 176.989 147.961 1.00 97.47 373 ASN A O 1
ATOM 2804 N N . VAL A 1 374 ? 145.642 176.985 148.421 1.00 92.31 374 VAL A N 1
ATOM 2805 C CA . VAL A 1 374 ? 145.310 176.764 147.015 1.00 83.26 374 VAL A CA 1
ATOM 2806 C C . VAL A 1 374 ? 145.654 177.990 146.178 1.00 82.36 374 VAL A C 1
ATOM 2807 O O . VAL A 1 374 ? 146.140 177.860 145.043 1.00 92.08 374 VAL A O 1
ATOM 2811 N N . THR A 1 375 ? 145.415 179.194 146.703 1.00 85.88 375 THR A N 1
ATOM 2812 C CA . THR A 1 375 ? 145.776 180.392 145.954 1.00 85.76 375 THR A CA 1
ATOM 2813 C C . THR A 1 375 ? 147.278 180.437 145.708 1.00 86.67 375 THR A C 1
ATOM 2814 O O . THR A 1 375 ? 147.730 180.758 144.603 1.00 94.61 375 THR A O 1
ATOM 2818 N N . GLY A 1 376 ? 148.068 180.105 146.729 1.00 75.74 376 GLY A N 1
ATOM 2819 C CA . GLY A 1 376 ? 149.508 180.074 146.554 1.00 75.67 376 GLY A CA 1
ATOM 2820 C C . GLY A 1 376 ? 149.949 179.003 145.580 1.00 74.04 376 GLY A C 1
ATOM 2821 O O . GLY A 1 376 ? 150.895 179.200 144.818 1.00 74.05 376 GLY A O 1
ATOM 2822 N N . ASP A 1 377 ? 149.275 177.853 145.592 1.00 88.75 377 ASP A N 1
ATOM 2823 C CA . ASP A 1 377 ? 149.605 176.803 144.635 1.00 91.58 377 ASP A CA 1
ATOM 2824 C C . ASP A 1 377 ? 149.392 177.285 143.207 1.00 93.59 377 ASP A C 1
ATOM 2825 O O . ASP A 1 377 ? 150.257 177.101 142.340 1.00 99.84 377 ASP A O 1
ATOM 2830 N N . LEU A 1 378 ? 148.245 177.914 142.946 1.00 91.31 378 LEU A N 1
ATOM 2831 C CA . LEU A 1 378 ? 147.969 178.407 141.600 1.00 81.94 378 LEU A CA 1
ATOM 2832 C C . LEU A 1 378 ? 148.936 179.518 141.209 1.00 86.91 378 LEU A C 1
ATOM 2833 O O . LEU A 1 378 ? 149.383 179.588 140.057 1.00 90.13 378 LEU A O 1
ATOM 2838 N N . VAL A 1 379 ? 149.273 180.397 142.154 1.00 84.52 379 VAL A N 1
ATOM 2839 C CA . VAL A 1 379 ? 150.219 181.471 141.866 1.00 78.42 379 VAL A CA 1
ATOM 2840 C C . VAL A 1 379 ? 151.589 180.896 141.531 1.00 83.30 379 VAL A C 1
ATOM 2841 O O . VAL A 1 379 ? 152.274 181.367 140.617 1.00 89.22 379 VAL A O 1
ATOM 2845 N N . ALA A 1 380 ? 152.019 179.882 142.283 1.00 85.24 380 ALA A N 1
ATOM 2846 C CA . ALA A 1 380 ? 153.292 179.234 141.998 1.00 77.52 380 ALA A CA 1
ATOM 2847 C C . ALA A 1 380 ? 153.276 178.610 140.614 1.00 78.44 380 ALA A C 1
ATOM 2848 O O . ALA A 1 380 ? 154.245 178.725 139.855 1.00 88.88 380 ALA A O 1
ATOM 2850 N N . THR A 1 381 ? 152.179 177.934 140.271 1.00 83.54 381 THR A N 1
ATOM 2851 C CA . THR A 1 381 ? 152.057 177.356 138.939 1.00 83.25 381 THR A CA 1
ATOM 2852 C C . THR A 1 381 ? 152.218 178.427 137.870 1.00 81.09 381 THR A C 1
ATOM 2853 O O . THR A 1 381 ? 152.999 178.271 136.925 1.00 85.25 381 THR A O 1
ATOM 2857 N N . ALA A 1 382 ? 151.490 179.535 138.017 1.00 77.81 382 ALA A N 1
ATOM 2858 C CA . ALA A 1 382 ? 151.537 180.588 137.009 1.00 76.19 382 ALA A CA 1
ATOM 2859 C C . ALA A 1 382 ? 152.937 181.178 136.896 1.00 80.94 382 ALA A C 1
ATOM 2860 O O . ALA A 1 382 ? 153.449 181.386 135.790 1.00 93.28 382 ALA A O 1
ATOM 2862 N N . ILE A 1 383 ? 153.575 181.452 138.034 1.00 83.03 383 ILE A N 1
ATOM 2863 C CA . ILE A 1 383 ? 154.896 182.075 138.012 1.00 77.88 383 ILE A CA 1
ATOM 2864 C C . ILE A 1 383 ? 155.912 181.142 137.369 1.00 77.82 383 ILE A C 1
ATOM 2865 O O . ILE A 1 383 ? 156.719 181.559 136.531 1.00 84.11 383 ILE A O 1
ATOM 2870 N N . VAL A 1 384 ? 155.889 179.863 137.748 1.00 83.76 384 VAL A N 1
ATOM 2871 C CA . VAL A 1 384 ? 156.837 178.913 137.177 1.00 82.88 384 VAL A CA 1
ATOM 2872 C C . VAL A 1 384 ? 156.610 178.778 135.678 1.00 85.04 384 VAL A C 1
ATOM 2873 O O . VAL A 1 384 ? 157.564 178.695 134.896 1.00 91.26 384 VAL A O 1
ATOM 2877 N N . ALA A 1 385 ? 155.347 178.749 135.252 1.00 88.51 385 ALA A N 1
ATOM 2878 C CA . ALA A 1 385 ? 155.056 178.649 133.827 1.00 88.85 385 ALA A CA 1
ATOM 2879 C C . ALA A 1 385 ? 155.579 179.866 133.076 1.00 91.98 385 ALA A C 1
ATOM 2880 O O . ALA A 1 385 ? 156.145 179.740 131.984 1.00 95.76 385 ALA A O 1
ATOM 2882 N N . ARG A 1 386 ? 155.398 181.058 133.646 1.00 99.80 386 ARG A N 1
ATOM 2883 C CA . ARG A 1 386 ? 155.836 182.272 132.964 1.00 100.56 386 ARG A CA 1
ATOM 2884 C C . ARG A 1 386 ? 157.339 182.253 132.723 1.00 100.37 386 ARG A C 1
ATOM 2885 O O . ARG A 1 386 ? 157.808 182.556 131.620 1.00 104.17 386 ARG A O 1
ATOM 2893 N N . THR A 1 387 ? 158.114 181.884 133.741 1.00 83.94 387 THR A N 1
ATOM 2894 C CA . THR A 1 387 ? 159.565 181.854 133.607 1.00 84.84 387 THR A CA 1
ATOM 2895 C C . THR A 1 387 ? 160.063 180.684 132.772 1.00 88.75 387 THR A C 1
ATOM 2896 O O . THR A 1 387 ? 161.280 180.500 132.671 1.00 94.14 387 THR A O 1
ATOM 2900 N N . GLU A 1 388 ? 159.170 179.892 132.185 1.00 93.18 388 GLU A N 1
ATOM 2901 C CA . GLU A 1 388 ? 159.543 178.814 131.278 1.00 95.24 388 GLU A CA 1
ATOM 2902 C C . GLU A 1 388 ? 159.139 179.086 129.840 1.00 96.71 388 GLU A C 1
ATOM 2903 O O . GLU A 1 388 ? 159.908 178.792 128.922 1.00 98.55 388 GLU A O 1
ATOM 2909 N N . ASN A 1 389 ? 157.953 179.643 129.622 1.00 105.31 389 ASN A N 1
ATOM 2910 C CA . ASN A 1 389 ? 157.479 179.947 128.279 1.00 102.81 389 ASN A CA 1
ATOM 2911 C C . ASN A 1 389 ? 158.382 180.976 127.610 1.00 103.35 389 ASN A C 1
ATOM 2912 O O . ASN A 1 389 ? 158.669 182.027 128.182 1.00 104.22 389 ASN A O 1
#

B-factor: mean 95.23, std 18.06, range [50.4, 162.14]

Radius of gyration: 20.96 Å; Cα contacts (8 Å, |Δi|>4): 587; chains: 1; bounding box: 48×44×62 Å

Secondary structure (DSSP, 8-state):
--HHHHHHHHHHHHHHHHHHHGGGGGGGHHHHHHHHHHHHTTHHHHHHHHHHHHHHHH--HHHHHHHHHHHHHHHHHHHHHHHHHHHHHHHHS-TTTTT--S-----PPP----HHHHHHTTS-S-HHHHHHHT-HHHHHHHHHHHHHHHHHHGGGGHHHHHHHHHHHHHHHHHHHHHHTTHHHHHHHHHHHHHHHS-HHHHGGGHHHHHHHHHHHHHIIIIIIHHHIIIII-S-HHHHHHHTHHHHHHHHHH--HHHHHHHHHHHHHHHT--HHHHHHHHHHHHHH--HHHHHHHHHHHHHHHHHTT----HHHHHHHHTTHHHHTTTGGGSTTHHHHHHHHHHHHHT--HHHHHHHHHTHHHHHHHHHHHHHHHHHHHHHHHHHTT-

Foldseek 3Di:
DDLLVLQVVLQVLLLVLLVPVFQVLQVLQVLQVVLLCLLLVLLQLLLLLLLLLLLQVVLDVVLVVLLVVLLVVLLVVLLVVLLVLLQVLCVVQVLLAPLQPDAEDAWDFFDFPDLVVVVVVLDDPDQVVCSVVVQLSNSLVVSNVNSNCNSVVPPVCVVVSVVSVVSNVVSLVSVVVSSVSNSSSLSSLSNNLSSLDDPVNCVSRVSLLVSLLVSLVCSCCPVLQVCCCPQLNDHSVVVCVLLVSLLSSLLSNLALSSSLSVLLVSLVVVVQDSSLLSNQSSVLSFQRCNLLLSNLLNLLSSLCNNNPHDDDPVSSVSLSPSLCSNCRGVVRPPCPSLVSSLSRVVSRPRDNVSSVVVVSVVSSSSSSSRSSSSSSSSSSSSSSSSVVD

Nearest PDB structures (foldseek):
  7rcp-assembly1_A  TM=9.099E-01  e=5.988E-27  Pyrococcus horikoshii OT3
  6bat-assembly1_C  TM=8.972E-01  e=5.735E-27  Pyrococcus horikoshii OT3
  6bav-assembly1_B  TM=8.999E-01  e=2.970E-26  Pyrococcus horikoshii OT3
  2nwl-assembly1_B  TM=8.976E-01  e=1.459E-24  Pyrococcus horikoshii
  3v8g-assembly1_C  TM=8.794E-01  e=6.931E-24  Pyrococcus horikoshii OT3